Protein AF-A0A8H7GVG6-F1 (afdb_monomer_lite)

Structure (mmCIF, N/CA/C/O backbone):
data_AF-A0A8H7GVG6-F1
#
_entry.id   AF-A0A8H7GVG6-F1
#
loop_
_atom_site.group_PDB
_atom_site.id
_atom_site.type_symbol
_atom_site.label_atom_id
_atom_site.label_alt_id
_atom_site.label_comp_id
_atom_site.label_asym_id
_atom_site.label_entity_id
_atom_site.label_seq_id
_atom_site.pdbx_PDB_ins_code
_atom_site.Cartn_x
_atom_site.Cartn_y
_atom_site.Cartn_z
_atom_site.occupancy
_atom_site.B_iso_or_equiv
_atom_site.auth_seq_id
_atom_site.auth_comp_id
_atom_site.auth_asym_id
_atom_site.auth_atom_id
_atom_site.pdbx_PDB_model_num
ATOM 1 N N . MET A 1 1 ? 7.813 8.464 -15.240 1.00 42.06 1 MET A N 1
ATOM 2 C CA . MET A 1 1 ? 8.761 9.595 -15.334 1.00 42.06 1 MET A CA 1
ATOM 3 C C . MET A 1 1 ? 8.014 10.915 -15.184 1.00 42.06 1 MET A C 1
ATOM 5 O O . MET A 1 1 ? 6.913 11.034 -15.704 1.00 42.06 1 MET A O 1
ATOM 9 N N . ASN A 1 2 ? 8.604 11.857 -14.453 1.00 49.16 2 ASN A N 1
ATOM 10 C CA . ASN A 1 2 ? 8.098 13.189 -14.123 1.00 49.16 2 ASN A CA 1
ATOM 11 C C . ASN A 1 2 ? 7.874 14.011 -15.394 1.00 49.16 2 ASN A C 1
ATOM 13 O O . ASN A 1 2 ? 8.802 14.090 -16.182 1.00 49.16 2 ASN A O 1
ATOM 17 N N . THR A 1 3 ? 6.705 14.603 -15.649 1.00 45.06 3 THR A N 1
ATOM 18 C CA . THR A 1 3 ? 6.441 15.248 -16.954 1.00 45.06 3 THR A CA 1
ATOM 19 C C . THR A 1 3 ? 7.303 16.485 -17.189 1.00 45.06 3 THR A C 1
ATOM 21 O O . THR A 1 3 ? 7.834 16.636 -18.291 1.00 45.06 3 THR A O 1
ATOM 24 N N . ARG A 1 4 ? 7.548 17.310 -16.165 1.00 44.47 4 ARG A N 1
ATOM 25 C CA . ARG A 1 4 ? 8.479 18.448 -16.233 1.00 44.47 4 ARG A CA 1
ATOM 26 C C . ARG A 1 4 ? 9.897 17.988 -16.572 1.00 44.47 4 ARG A C 1
ATOM 28 O O . ARG A 1 4 ? 10.509 18.516 -17.500 1.00 44.47 4 ARG A O 1
ATOM 35 N N . TYR A 1 5 ? 10.391 16.947 -15.902 1.00 56.16 5 TYR A N 1
ATOM 36 C CA . TYR A 1 5 ? 11.671 16.331 -16.245 1.00 56.16 5 TYR A CA 1
ATOM 37 C C . TYR A 1 5 ? 11.612 15.535 -17.543 1.00 56.16 5 TYR A C 1
ATOM 39 O O . TYR A 1 5 ? 12.640 15.439 -18.178 1.00 56.16 5 TYR A O 1
ATOM 47 N N . THR A 1 6 ? 10.473 15.010 -18.003 1.00 58.44 6 THR A N 1
ATOM 48 C CA . THR A 1 6 ? 10.390 14.306 -19.294 1.00 58.44 6 THR A CA 1
ATOM 49 C C . THR A 1 6 ? 10.492 15.286 -20.433 1.00 58.44 6 THR A C 1
ATOM 51 O O . THR A 1 6 ? 11.143 14.979 -21.413 1.00 58.44 6 THR A O 1
ATOM 54 N N . THR A 1 7 ? 9.887 16.467 -20.318 1.00 63.03 7 THR A N 1
ATOM 55 C CA . THR A 1 7 ? 9.969 17.496 -21.352 1.00 63.03 7 THR A CA 1
ATOM 56 C C . THR A 1 7 ? 11.364 18.108 -21.364 1.00 63.03 7 THR A C 1
ATOM 58 O O . THR A 1 7 ? 11.934 18.296 -22.432 1.00 63.03 7 THR A O 1
ATOM 61 N N . VAL A 1 8 ? 11.963 18.345 -20.192 1.00 67.75 8 VAL A N 1
ATOM 62 C CA . VAL A 1 8 ? 13.363 18.787 -20.086 1.00 67.75 8 VAL A CA 1
ATOM 63 C C . VAL A 1 8 ? 14.328 17.703 -20.572 1.00 67.75 8 VAL A C 1
ATOM 65 O O . VAL A 1 8 ? 15.179 17.991 -21.401 1.00 67.75 8 VAL A O 1
ATOM 68 N N . ALA A 1 9 ? 14.178 16.456 -20.130 1.00 67.62 9 ALA A N 1
ATOM 69 C CA . ALA A 1 9 ? 14.988 15.325 -20.578 1.00 67.62 9 ALA A CA 1
ATOM 70 C C . ALA A 1 9 ? 14.797 15.065 -22.067 1.00 67.62 9 ALA A C 1
ATOM 72 O O . ALA A 1 9 ? 15.759 14.733 -22.733 1.00 67.62 9 ALA A O 1
ATOM 73 N N . HIS A 1 10 ? 13.596 15.265 -22.608 1.00 68.44 10 HIS A N 1
ATOM 74 C CA . HIS A 1 10 ? 13.343 15.172 -24.038 1.00 68.44 10 HIS A CA 1
ATOM 75 C C . HIS A 1 10 ? 14.078 16.271 -24.806 1.00 68.44 10 HIS A C 1
ATOM 77 O O . HIS A 1 10 ? 14.753 15.964 -25.781 1.00 68.44 10 HIS A O 1
ATOM 83 N N . LYS A 1 11 ? 14.028 17.526 -24.334 1.00 73.25 11 LYS A N 1
ATOM 84 C CA . LYS A 1 11 ? 14.822 18.626 -24.906 1.00 73.25 11 LYS A CA 1
ATOM 85 C C . LYS A 1 11 ? 16.317 18.317 -24.862 1.00 73.25 11 LYS A C 1
ATOM 87 O O . LYS A 1 11 ? 16.993 18.487 -25.866 1.00 73.25 11 LYS A O 1
ATOM 92 N N . TRP A 1 12 ? 16.818 17.816 -23.733 1.00 76.12 12 TRP A N 1
ATOM 93 C CA . TRP A 1 12 ? 18.213 17.396 -23.599 1.00 76.12 12 TRP A CA 1
ATOM 94 C C . TRP A 1 12 ? 18.558 16.224 -24.510 1.00 76.12 12 TRP A C 1
ATOM 96 O O . TRP A 1 12 ? 19.598 16.249 -25.145 1.00 76.12 12 TRP A O 1
ATOM 106 N N . LEU A 1 13 ? 17.693 15.219 -24.615 1.00 75.56 13 LEU A N 1
ATOM 107 C CA . LEU A 1 13 ? 17.896 14.058 -25.475 1.00 75.56 13 LEU A CA 1
ATOM 108 C C . LEU A 1 13 ? 17.928 14.474 -26.949 1.00 75.56 13 LEU A C 1
ATOM 110 O O . LEU A 1 13 ? 18.770 13.990 -27.692 1.00 75.56 13 LEU A O 1
ATOM 114 N N . TYR A 1 14 ? 17.052 15.392 -27.361 1.00 74.94 14 TYR A N 1
ATOM 115 C CA . TYR A 1 14 ? 17.030 15.938 -28.716 1.00 74.94 14 TYR A CA 1
ATOM 116 C C . TYR A 1 14 ? 18.246 16.833 -28.993 1.00 74.94 14 TYR A C 1
ATOM 118 O O . TYR A 1 14 ? 18.868 16.711 -30.038 1.00 74.94 14 TYR A O 1
ATOM 126 N N . MET A 1 15 ? 18.658 17.654 -28.026 1.00 78.94 15 MET A N 1
ATOM 127 C CA . MET A 1 15 ? 19.895 18.435 -28.115 1.00 78.94 15 MET A CA 1
ATOM 128 C C . MET A 1 15 ? 21.126 17.523 -28.223 1.00 78.94 15 MET A C 1
ATOM 130 O O . MET A 1 15 ? 21.981 17.736 -29.072 1.00 78.94 15 MET A O 1
ATOM 134 N N . ILE A 1 16 ? 21.216 16.478 -27.396 1.00 76.62 16 ILE A N 1
ATOM 135 C CA . ILE A 1 16 ? 22.295 15.482 -27.451 1.00 76.62 16 ILE A CA 1
ATOM 136 C C . ILE A 1 16 ? 22.265 14.745 -28.792 1.00 76.62 16 ILE A C 1
ATOM 138 O O . ILE A 1 16 ? 23.317 14.517 -29.376 1.00 76.62 16 ILE A O 1
ATOM 142 N N . LYS A 1 17 ? 21.075 14.410 -29.301 1.00 74.12 17 LYS A N 1
ATOM 143 C CA . LYS A 1 17 ? 20.883 13.816 -30.628 1.00 74.12 17 LYS A CA 1
ATOM 144 C C . LYS A 1 17 ? 21.443 14.718 -31.728 1.00 74.12 17 LYS A C 1
ATOM 146 O O . LYS A 1 17 ? 22.196 14.230 -32.563 1.00 74.12 17 LYS A O 1
ATOM 151 N N . GLU A 1 18 ? 21.110 16.009 -31.715 1.00 79.25 18 GLU A N 1
ATOM 152 C CA . GLU A 1 18 ? 21.630 16.986 -32.680 1.00 79.25 18 GLU A CA 1
ATOM 153 C C . GLU A 1 18 ? 23.151 17.141 -32.575 1.00 79.25 18 GLU A C 1
ATOM 155 O O . GLU A 1 18 ? 23.835 17.156 -33.592 1.00 79.25 18 GLU A O 1
ATOM 160 N N . ILE A 1 19 ? 23.694 17.191 -31.354 1.00 83.56 19 ILE A N 1
ATOM 161 C CA . ILE A 1 19 ? 25.139 17.338 -31.118 1.00 83.56 19 ILE A CA 1
ATOM 162 C C . ILE A 1 19 ? 25.914 16.089 -31.550 1.00 83.56 19 ILE A C 1
ATOM 164 O O . ILE A 1 19 ? 26.979 16.202 -32.152 1.00 83.56 19 ILE A O 1
ATOM 168 N N . LEU A 1 20 ? 25.409 14.898 -31.224 1.00 79.31 20 LEU A N 1
ATOM 169 C CA . LEU A 1 20 ? 26.074 13.628 -31.525 1.00 79.31 20 LEU A CA 1
ATOM 170 C C . LEU A 1 20 ? 25.757 13.109 -32.935 1.00 79.31 20 LEU A C 1
ATOM 172 O O . LEU A 1 20 ? 26.358 12.125 -33.359 1.00 79.31 20 LEU A O 1
ATOM 176 N N . ASN A 1 21 ? 24.821 13.744 -33.647 1.00 72.31 21 ASN A N 1
ATOM 177 C CA . ASN A 1 21 ? 24.308 13.325 -34.951 1.00 72.31 21 ASN A CA 1
ATOM 178 C C . ASN A 1 21 ? 23.877 11.841 -34.988 1.00 72.31 21 ASN A C 1
ATOM 180 O O . ASN A 1 21 ? 24.136 11.116 -35.948 1.00 72.31 21 ASN A O 1
ATOM 184 N N . VAL A 1 22 ? 23.250 11.369 -33.904 1.00 68.44 22 VAL A N 1
ATOM 185 C CA . VAL A 1 22 ? 22.777 9.982 -33.764 1.00 68.44 22 VAL A CA 1
ATOM 186 C C . VAL A 1 22 ? 21.288 9.929 -34.082 1.00 68.44 22 VAL A C 1
ATOM 188 O O . VAL A 1 22 ? 20.491 10.613 -33.445 1.00 68.44 22 VAL A O 1
ATOM 191 N N . GLU A 1 23 ? 20.870 9.099 -35.035 1.00 63.91 23 GLU A N 1
ATOM 192 C CA . GLU A 1 23 ? 19.443 8.885 -35.284 1.00 63.91 23 GLU A CA 1
ATOM 193 C C . GLU A 1 23 ? 18.785 8.105 -34.134 1.00 63.91 23 GLU A C 1
ATOM 195 O O . GLU A 1 23 ? 19.329 7.118 -33.630 1.00 63.91 23 GLU A O 1
ATOM 200 N N . PHE A 1 24 ? 17.582 8.526 -33.723 1.00 64.75 24 PHE A N 1
ATOM 201 C CA . PHE A 1 24 ? 16.764 7.712 -32.822 1.00 64.75 24 PHE A CA 1
ATOM 202 C C . PHE A 1 24 ? 16.398 6.399 -33.509 1.00 64.75 24 PHE A C 1
ATOM 204 O O . PHE A 1 24 ? 16.175 6.359 -34.717 1.00 64.75 24 PHE A O 1
ATOM 211 N N . PHE A 1 25 ? 16.317 5.319 -32.732 1.00 63.44 25 PHE A N 1
ATOM 212 C CA . PHE A 1 25 ? 16.083 3.991 -33.293 1.00 63.44 25 PHE A CA 1
ATOM 213 C C . PHE A 1 25 ? 14.821 3.917 -34.139 1.00 63.44 25 PHE A C 1
ATOM 215 O O . PHE A 1 25 ? 13.709 4.105 -33.651 1.00 63.44 25 PHE A O 1
ATOM 222 N N . SER A 1 26 ? 15.028 3.531 -35.392 1.00 66.12 26 SER A N 1
ATOM 223 C CA . SER A 1 26 ? 13.985 3.038 -36.275 1.00 66.12 26 SER A CA 1
ATOM 224 C C . SER A 1 26 ? 13.584 1.614 -35.887 1.00 66.12 26 SER A C 1
ATOM 226 O O . SER A 1 26 ? 12.420 1.267 -35.956 1.00 66.12 26 SER A O 1
ATOM 228 N N . THR A 1 27 ? 14.498 0.777 -35.383 1.00 75.62 27 THR A N 1
ATOM 229 C CA . THR A 1 27 ? 14.189 -0.632 -35.073 1.00 75.62 27 THR A CA 1
ATOM 230 C C . THR A 1 27 ? 14.096 -0.903 -33.572 1.00 75.62 27 THR A C 1
ATOM 232 O O . THR A 1 27 ? 15.055 -0.683 -32.833 1.00 75.62 27 THR A O 1
ATOM 235 N N . VAL A 1 28 ? 12.963 -1.459 -33.136 1.00 80.50 28 VAL A N 1
ATOM 236 C CA . VAL A 1 28 ? 12.716 -1.913 -31.762 1.00 80.50 28 VAL A CA 1
ATOM 237 C C . VAL A 1 28 ? 12.503 -3.422 -31.746 1.00 80.50 28 VAL A C 1
ATOM 239 O O . VAL A 1 28 ? 11.731 -3.968 -32.532 1.00 80.50 28 VAL A O 1
ATOM 242 N N . SER A 1 29 ? 13.198 -4.107 -30.840 1.00 84.38 29 SER A N 1
ATOM 243 C CA . SER A 1 29 ? 13.028 -5.538 -30.605 1.00 84.38 29 SER A CA 1
ATOM 244 C C . SER A 1 29 ? 12.185 -5.774 -29.355 1.00 84.38 29 SER A C 1
ATOM 246 O O . SER A 1 29 ? 12.616 -5.415 -28.260 1.00 84.38 29 SER A O 1
ATOM 248 N N . VAL A 1 30 ? 11.015 -6.386 -29.519 1.00 87.00 30 VAL A N 1
ATOM 249 C CA . VAL A 1 30 ? 10.101 -6.745 -28.429 1.00 87.00 30 VAL A CA 1
ATOM 250 C C . VAL A 1 30 ? 10.170 -8.248 -28.198 1.00 87.00 30 VAL A C 1
ATOM 252 O O . VAL A 1 30 ? 9.974 -9.020 -29.133 1.00 87.00 30 VAL A O 1
ATOM 255 N N . THR A 1 31 ? 10.420 -8.676 -26.966 1.00 87.69 31 THR A N 1
ATOM 256 C CA . THR A 1 31 ? 10.398 -10.096 -26.596 1.00 87.69 31 THR A CA 1
ATOM 257 C C . THR A 1 31 ? 9.040 -10.472 -25.999 1.00 87.69 31 THR A C 1
ATOM 259 O O . THR A 1 31 ? 8.526 -9.782 -25.120 1.00 87.69 31 THR A O 1
ATOM 262 N N . LEU A 1 32 ? 8.441 -11.571 -26.459 1.00 84.69 32 LEU A N 1
ATOM 263 C CA . LEU A 1 32 ? 7.267 -12.153 -25.806 1.00 84.69 32 LEU A CA 1
ATOM 264 C C . LEU A 1 32 ? 7.706 -12.852 -24.521 1.00 84.69 32 LEU A C 1
ATOM 266 O O . LEU A 1 32 ? 8.565 -13.740 -24.550 1.00 84.69 32 LEU A O 1
ATOM 270 N N . ALA A 1 33 ? 7.119 -12.455 -23.396 1.00 80.25 33 ALA A N 1
ATOM 271 C CA . ALA A 1 33 ? 7.502 -13.017 -22.112 1.00 80.25 33 ALA A CA 1
ATOM 272 C C . ALA A 1 33 ? 7.235 -14.522 -22.037 1.00 80.25 33 ALA A C 1
ATOM 274 O O . ALA A 1 33 ? 6.219 -15.012 -22.536 1.00 80.25 33 ALA A O 1
ATOM 275 N N . ASN A 1 34 ? 8.165 -15.236 -21.399 1.00 73.50 34 ASN A N 1
ATOM 276 C CA . ASN A 1 34 ? 8.151 -16.684 -21.158 1.00 73.50 34 ASN A CA 1
ATOM 277 C C . ASN A 1 34 ? 8.202 -17.579 -22.419 1.00 73.50 34 ASN A C 1
ATOM 279 O O . ASN A 1 34 ? 8.284 -18.795 -22.292 1.00 73.50 34 ASN A O 1
ATOM 283 N N . GLU A 1 35 ? 8.215 -17.005 -23.628 1.00 72.44 35 GLU A N 1
ATOM 284 C CA . GLU A 1 35 ? 8.298 -17.740 -24.904 1.00 72.44 35 GLU A CA 1
ATOM 285 C C . GLU A 1 35 ? 9.650 -17.557 -25.618 1.00 72.44 35 GLU A C 1
ATOM 287 O O . GLU A 1 35 ? 9.917 -18.236 -26.608 1.00 72.44 35 GLU A O 1
ATOM 292 N N . GLY A 1 36 ? 10.491 -16.612 -25.172 1.00 69.56 36 GLY A N 1
ATOM 293 C CA . GLY A 1 36 ? 11.818 -16.338 -25.750 1.00 69.56 36 GLY A CA 1
ATOM 294 C C . GLY A 1 36 ? 11.805 -15.819 -27.198 1.00 69.56 36 GLY A C 1
ATOM 295 O O . GLY A 1 36 ? 12.858 -15.631 -27.802 1.00 69.56 36 GLY A O 1
ATOM 296 N N . LYS A 1 37 ? 10.622 -15.575 -27.775 1.00 80.00 37 LYS A N 1
ATOM 297 C CA . LYS A 1 37 ? 10.449 -15.087 -29.149 1.00 80.00 37 LYS A CA 1
ATOM 298 C C . LYS A 1 37 ? 10.662 -13.582 -29.202 1.00 80.00 37 LYS A C 1
ATOM 300 O O . LYS A 1 37 ? 9.962 -12.835 -28.522 1.00 80.00 37 LYS A O 1
ATOM 305 N N . GLN A 1 38 ? 11.582 -13.142 -30.055 1.00 83.31 38 GLN A N 1
ATOM 306 C CA . GLN A 1 38 ? 11.868 -11.730 -30.282 1.00 83.31 38 GLN A CA 1
ATOM 307 C C . GLN A 1 38 ? 11.282 -11.271 -31.621 1.00 83.31 38 GLN A C 1
ATOM 309 O O . GLN A 1 38 ? 11.596 -11.822 -32.673 1.00 83.31 38 GLN A O 1
ATOM 314 N N . ILE A 1 39 ? 10.456 -10.231 -31.582 1.00 85.69 39 ILE A N 1
ATOM 315 C CA . ILE A 1 39 ? 9.833 -9.603 -32.746 1.00 85.69 39 ILE A CA 1
ATOM 316 C C . ILE A 1 39 ? 10.545 -8.277 -32.991 1.00 85.69 39 ILE A C 1
ATOM 318 O O . ILE A 1 39 ? 10.600 -7.416 -32.113 1.00 85.69 39 ILE A O 1
ATOM 322 N N . ARG A 1 40 ? 11.112 -8.101 -34.186 1.00 85.56 40 ARG A N 1
ATOM 323 C CA . ARG A 1 40 ? 11.745 -6.841 -34.594 1.00 85.56 40 ARG A CA 1
ATOM 324 C C . ARG A 1 40 ? 10.746 -6.020 -35.397 1.00 85.56 40 ARG A C 1
ATOM 326 O O . ARG A 1 40 ? 10.287 -6.460 -36.447 1.00 85.56 40 ARG A O 1
ATOM 333 N N . ALA A 1 41 ? 10.421 -4.830 -34.910 1.00 84.25 41 ALA A N 1
ATOM 334 C CA . ALA A 1 41 ? 9.543 -3.885 -35.581 1.00 84.25 41 ALA A CA 1
ATOM 335 C C . ALA A 1 41 ? 10.340 -2.648 -36.005 1.00 84.25 41 ALA A C 1
ATOM 337 O O . ALA A 1 41 ? 11.044 -2.049 -35.193 1.00 84.25 41 ALA A O 1
ATOM 338 N N . ASN A 1 42 ? 10.209 -2.264 -37.276 1.00 84.50 42 ASN A N 1
ATOM 339 C CA . ASN A 1 42 ? 10.701 -0.984 -37.770 1.00 84.50 42 ASN A CA 1
ATOM 340 C C . ASN A 1 42 ? 9.596 0.071 -37.595 1.00 84.50 42 ASN A C 1
ATOM 342 O O . ASN A 1 42 ? 8.493 -0.087 -38.124 1.00 84.50 42 ASN A O 1
ATOM 346 N N . ILE A 1 43 ? 9.881 1.101 -36.809 1.00 82.50 43 ILE A N 1
ATOM 347 C CA . ILE A 1 43 ? 9.014 2.208 -36.440 1.00 82.50 43 ILE A CA 1
ATOM 348 C C . ILE A 1 43 ? 9.321 3.385 -37.380 1.00 82.50 43 ILE A C 1
ATOM 350 O O . ILE A 1 43 ? 10.432 3.916 -37.364 1.00 82.50 43 ILE A O 1
ATOM 354 N N . PRO A 1 44 ? 8.342 3.831 -38.184 1.00 83.06 44 PRO A N 1
ATOM 355 C CA . PRO A 1 44 ? 8.454 5.049 -38.979 1.00 83.06 44 PRO A CA 1
ATOM 356 C C . PRO A 1 44 ? 8.754 6.284 -38.116 1.00 83.06 44 PRO A C 1
ATOM 358 O O . PRO A 1 44 ? 8.082 6.503 -37.106 1.00 83.06 44 PRO A O 1
ATOM 361 N N . ALA A 1 45 ? 9.679 7.143 -38.558 1.00 77.12 45 ALA A N 1
ATOM 362 C CA . ALA A 1 45 ? 10.047 8.381 -37.856 1.00 77.12 45 ALA A CA 1
ATOM 363 C C . ALA A 1 45 ? 8.826 9.272 -37.545 1.00 77.12 45 ALA A C 1
ATOM 365 O O . ALA A 1 45 ? 8.663 9.737 -36.419 1.00 77.12 45 ALA A O 1
ATOM 366 N N . ASN A 1 46 ? 7.893 9.380 -38.496 1.00 80.19 46 ASN A N 1
ATOM 367 C CA . ASN A 1 46 ? 6.649 10.139 -38.335 1.00 80.19 46 ASN A CA 1
ATOM 368 C C . ASN A 1 46 ? 5.776 9.639 -37.166 1.00 80.19 46 ASN A C 1
ATOM 370 O O . ASN A 1 46 ? 5.051 10.426 -36.561 1.00 80.19 46 ASN A O 1
ATOM 374 N N . LEU A 1 47 ? 5.800 8.337 -36.846 1.00 78.06 47 LEU A N 1
ATOM 375 C CA . LEU A 1 47 ? 5.053 7.790 -35.704 1.00 78.06 47 LEU A CA 1
ATOM 376 C C . LEU A 1 47 ? 5.751 8.085 -34.377 1.00 78.06 47 LEU A C 1
ATOM 378 O O . LEU A 1 47 ? 5.072 8.354 -33.388 1.00 78.06 47 LEU A O 1
ATOM 382 N N . VAL A 1 48 ? 7.087 8.085 -34.360 1.00 75.62 48 VAL A N 1
ATOM 383 C CA . VAL A 1 48 ? 7.860 8.499 -33.181 1.00 75.62 48 VAL A CA 1
ATOM 384 C C . VAL A 1 48 ? 7.539 9.954 -32.852 1.00 75.62 48 VAL A C 1
ATOM 386 O O . VAL A 1 48 ? 7.154 10.245 -31.724 1.00 75.62 48 VAL A O 1
ATOM 389 N N . GLU A 1 49 ? 7.589 10.846 -33.840 1.00 74.19 49 GLU A N 1
ATOM 390 C CA . GLU A 1 49 ? 7.259 12.265 -33.666 1.00 74.19 49 GLU A CA 1
ATOM 391 C C . GLU A 1 49 ? 5.820 12.478 -33.182 1.00 74.19 49 GLU A C 1
ATOM 393 O O . GLU A 1 49 ? 5.597 13.217 -32.224 1.00 74.19 49 GLU A O 1
ATOM 398 N N . ARG A 1 50 ? 4.844 11.764 -33.758 1.00 76.19 50 ARG A N 1
ATOM 399 C CA . ARG A 1 50 ? 3.442 11.828 -33.311 1.00 76.19 50 ARG A CA 1
ATOM 400 C C . ARG A 1 50 ? 3.245 11.333 -31.880 1.00 76.19 50 ARG A C 1
ATOM 402 O O . ARG A 1 50 ? 2.459 11.930 -31.161 1.00 76.19 50 ARG A O 1
ATOM 409 N N . SER A 1 51 ? 3.963 10.292 -31.457 1.00 71.69 51 SER A N 1
ATOM 410 C CA . SER A 1 51 ? 3.888 9.768 -30.081 1.00 71.69 51 SER A CA 1
ATOM 411 C C . SER A 1 51 ? 4.543 10.678 -29.032 1.00 71.69 51 SER A C 1
ATOM 413 O O . SER A 1 51 ? 4.312 10.529 -27.830 1.00 71.69 51 SER A O 1
ATOM 415 N N . LEU A 1 52 ? 5.392 11.614 -29.472 1.00 68.50 52 LEU A N 1
ATOM 416 C CA . LEU A 1 52 ? 6.025 12.615 -28.611 1.00 68.50 52 LEU A CA 1
ATOM 417 C C . LEU A 1 52 ? 5.116 13.825 -28.367 1.00 68.50 52 LEU A C 1
ATOM 419 O O . LEU A 1 52 ? 5.235 14.468 -27.318 1.00 68.50 52 LEU A O 1
ATOM 423 N N . VAL A 1 53 ? 4.205 14.112 -29.301 1.00 69.50 53 VAL A N 1
ATOM 424 C CA . VAL A 1 53 ? 3.097 15.049 -29.099 1.00 69.50 53 VAL A CA 1
ATOM 425 C C . VAL A 1 53 ? 2.093 14.376 -28.164 1.00 69.50 53 VAL A C 1
ATOM 427 O O . VAL A 1 53 ? 1.708 13.231 -28.386 1.00 69.50 53 VAL A O 1
ATOM 430 N N . ASN A 1 54 ? 1.715 15.046 -27.071 1.00 60.94 54 ASN A N 1
ATOM 431 C CA . ASN A 1 54 ? 0.799 14.466 -26.089 1.00 60.94 54 ASN A CA 1
ATOM 432 C C . ASN A 1 54 ? -0.498 14.033 -26.794 1.00 60.94 54 ASN A C 1
ATOM 434 O O . ASN A 1 54 ? -1.173 14.865 -27.393 1.00 60.94 54 ASN A O 1
ATOM 438 N N . ALA A 1 55 ? -0.847 12.747 -26.716 1.00 57.22 55 ALA A N 1
ATOM 439 C CA . ALA A 1 55 ? -2.155 12.284 -27.154 1.00 57.22 55 ALA A CA 1
ATOM 440 C C . ALA A 1 55 ? -3.216 12.906 -26.232 1.00 57.22 55 ALA A C 1
ATOM 442 O O . ALA A 1 55 ? -3.265 12.599 -25.043 1.00 57.22 55 ALA A O 1
ATOM 443 N N . GLU A 1 56 ? -4.023 13.821 -26.770 1.00 56.66 56 GLU A N 1
ATOM 444 C CA . GLU A 1 56 ? -5.057 14.535 -26.008 1.00 56.66 56 GLU A CA 1
ATOM 445 C C . GLU A 1 56 ? -6.299 13.671 -25.744 1.00 56.66 56 GLU A C 1
ATOM 447 O O . GLU A 1 56 ? -7.105 14.005 -24.882 1.00 56.66 56 GLU A O 1
ATOM 452 N N . THR A 1 57 ? -6.462 12.546 -26.452 1.00 59.47 57 THR A N 1
ATOM 453 C CA . THR A 1 57 ? -7.655 11.695 -26.350 1.00 59.47 57 THR A CA 1
ATOM 454 C C . THR A 1 57 ? -7.297 10.211 -26.307 1.00 59.47 57 THR A C 1
ATOM 456 O O . THR A 1 57 ? -6.625 9.685 -27.194 1.00 59.47 57 THR A O 1
ATOM 459 N N . VAL A 1 58 ? -7.763 9.529 -25.260 1.00 70.06 58 VAL A N 1
ATOM 460 C CA . VAL A 1 58 ? -7.756 8.065 -25.161 1.00 70.06 58 VAL A CA 1
ATOM 461 C C . VAL A 1 58 ? -8.966 7.541 -25.925 1.00 70.06 58 VAL A C 1
ATOM 463 O O . VAL A 1 58 ? -10.088 7.977 -25.673 1.00 70.06 58 VAL A O 1
ATOM 466 N N . LYS A 1 59 ? -8.759 6.601 -26.850 1.00 77.06 59 LYS A N 1
ATOM 467 C CA . LYS A 1 59 ? -9.864 5.940 -27.554 1.00 77.06 59 LYS A CA 1
ATOM 468 C C . LYS A 1 59 ? -10.189 4.622 -26.862 1.00 77.06 59 LYS A C 1
ATOM 470 O O . LYS A 1 59 ? -9.313 3.784 -26.662 1.00 77.06 59 LYS A O 1
ATOM 475 N N . LEU A 1 60 ? -11.452 4.441 -26.497 1.00 76.62 60 LEU A N 1
ATOM 476 C CA . LEU A 1 60 ? -11.966 3.202 -25.920 1.00 76.62 60 LEU A CA 1
ATOM 477 C C . LEU A 1 60 ? -12.777 2.468 -26.985 1.00 76.62 60 LEU A C 1
ATOM 479 O O . LEU A 1 60 ? -13.738 3.008 -27.526 1.00 76.62 60 LEU A O 1
ATOM 483 N N . LEU A 1 61 ? -12.370 1.241 -27.295 1.00 80.38 61 LEU A N 1
ATOM 484 C CA . LEU A 1 61 ? -13.094 0.345 -28.186 1.00 80.38 61 LEU A CA 1
ATOM 485 C C . LEU A 1 61 ? -13.879 -0.649 -27.336 1.00 80.38 61 LEU A C 1
ATOM 487 O O . LEU A 1 61 ? -13.293 -1.405 -26.560 1.00 80.38 61 LEU A O 1
ATOM 491 N N . GLN A 1 62 ? -15.199 -0.648 -27.478 1.00 80.25 62 GLN A N 1
ATOM 492 C CA . GLN A 1 62 ? -16.057 -1.625 -26.821 1.00 80.25 62 GLN A CA 1
ATOM 493 C C . GLN A 1 62 ? -15.925 -2.984 -27.523 1.00 80.25 62 GLN A C 1
ATOM 495 O O . GLN A 1 62 ? -16.052 -3.074 -28.745 1.00 80.25 62 GLN A O 1
ATOM 500 N N . LEU A 1 63 ? -15.637 -4.031 -26.752 1.00 82.56 63 LEU A N 1
ATOM 501 C CA . LEU A 1 63 ? -15.593 -5.414 -27.226 1.00 82.56 63 LEU A CA 1
ATOM 502 C C . LEU A 1 63 ? -16.906 -6.126 -26.854 1.00 82.56 63 LEU A C 1
ATOM 504 O O . LEU A 1 63 ? -17.702 -5.571 -26.106 1.00 82.56 63 LEU A O 1
ATOM 508 N N . PRO A 1 64 ? -17.173 -7.353 -27.343 1.00 80.00 64 PRO A N 1
ATOM 509 C CA . PRO A 1 64 ? -18.304 -8.145 -26.849 1.00 80.00 64 PRO A CA 1
ATOM 510 C C . PRO A 1 64 ? -18.237 -8.389 -25.333 1.00 80.00 64 PRO A C 1
ATOM 512 O O . PRO A 1 64 ? -19.270 -8.447 -24.673 1.00 80.00 64 PRO A O 1
ATOM 515 N N . THR A 1 65 ? -17.016 -8.489 -24.799 1.00 78.38 65 THR A N 1
ATOM 516 C CA . THR A 1 65 ? -16.712 -8.581 -23.368 1.00 78.38 65 THR A CA 1
ATOM 517 C C . THR A 1 65 ? -15.655 -7.534 -23.009 1.00 78.38 65 THR A C 1
ATOM 519 O O . THR A 1 65 ? -14.509 -7.633 -23.463 1.00 78.38 65 THR A O 1
ATOM 522 N N . GLY A 1 66 ? -16.021 -6.536 -22.206 1.00 79.00 66 GLY A N 1
ATOM 523 C CA . GLY A 1 66 ? -15.109 -5.487 -21.737 1.00 79.00 66 GLY A CA 1
ATOM 524 C C . GLY A 1 66 ? -14.672 -4.462 -22.797 1.00 79.00 66 GLY A C 1
ATOM 525 O O . GLY A 1 66 ? -15.371 -4.182 -23.771 1.00 79.00 66 GLY A O 1
ATOM 526 N N . TYR A 1 67 ? -13.499 -3.853 -22.593 1.00 79.06 67 TYR A N 1
ATOM 527 C CA . TYR A 1 67 ? -13.001 -2.742 -23.417 1.00 79.06 67 TYR A CA 1
ATOM 528 C C . TYR A 1 67 ? -11.537 -2.936 -23.820 1.00 79.06 67 TYR A C 1
ATOM 530 O O . TYR A 1 67 ? -10.723 -3.422 -23.037 1.00 79.06 67 TYR A O 1
ATOM 538 N N . SER A 1 68 ? -11.184 -2.481 -25.024 1.00 77.50 68 SER A N 1
ATOM 539 C CA . SER A 1 68 ? -9.799 -2.317 -25.467 1.00 77.50 68 SER A CA 1
ATOM 540 C C . SER A 1 68 ? -9.421 -0.841 -25.475 1.00 77.50 68 SER A C 1
ATOM 542 O O . SER A 1 68 ? -10.142 0.009 -25.994 1.00 77.50 68 SER A O 1
ATOM 544 N N . LEU A 1 69 ? -8.252 -0.551 -24.919 1.00 75.62 69 LEU A N 1
ATOM 545 C CA . LEU A 1 69 ? -7.723 0.794 -24.762 1.00 75.62 69 LEU A CA 1
ATOM 546 C C . LEU A 1 69 ? -6.732 1.112 -25.891 1.00 75.62 69 LEU A C 1
ATOM 548 O O . LEU A 1 69 ? -5.711 0.436 -26.034 1.00 75.62 69 LEU A O 1
ATOM 552 N N . GLU A 1 70 ? -7.000 2.160 -26.663 1.00 72.25 70 GLU A N 1
ATOM 553 C CA . GLU A 1 70 ? -6.064 2.744 -27.624 1.00 72.25 70 GLU A CA 1
ATOM 554 C C . GLU A 1 70 ? -5.550 4.084 -27.082 1.00 72.25 70 GLU A C 1
ATOM 556 O O . GLU A 1 70 ? -6.113 5.151 -27.332 1.00 72.25 70 GLU A O 1
ATOM 561 N N . ASN A 1 71 ? -4.467 4.013 -26.304 1.00 67.62 71 ASN A N 1
ATOM 562 C CA . ASN A 1 71 ? -3.836 5.192 -25.701 1.00 67.62 71 ASN A CA 1
ATOM 563 C C . ASN A 1 71 ? -2.921 5.956 -26.660 1.00 67.62 71 ASN A C 1
ATOM 565 O O . ASN A 1 71 ? -2.761 7.164 -26.524 1.00 67.62 71 ASN A O 1
ATOM 569 N N . ASP A 1 72 ? -2.240 5.251 -27.566 1.00 76.69 72 ASP A N 1
ATOM 570 C CA . ASP A 1 72 ? -1.177 5.837 -28.377 1.00 76.69 72 ASP A CA 1
ATOM 571 C C . ASP A 1 72 ? -1.038 5.107 -29.712 1.00 76.69 72 ASP A C 1
ATOM 573 O O . ASP A 1 72 ? -0.974 3.876 -29.764 1.00 76.69 72 ASP A O 1
ATOM 577 N N . THR A 1 73 ? -0.920 5.882 -30.789 1.00 81.19 73 THR A N 1
ATOM 578 C CA . THR A 1 73 ? -0.668 5.385 -32.146 1.00 81.19 73 THR A CA 1
ATOM 579 C C . THR A 1 73 ? 0.552 4.467 -32.229 1.00 81.19 73 THR A C 1
ATOM 581 O O . THR A 1 73 ? 0.514 3.472 -32.956 1.00 81.19 73 THR A O 1
ATOM 584 N N . LEU A 1 74 ? 1.613 4.749 -31.463 1.00 83.69 74 LEU A N 1
ATOM 585 C CA . LEU A 1 74 ? 2.827 3.935 -31.459 1.00 83.69 74 LEU A CA 1
ATOM 586 C C . LEU A 1 74 ? 2.590 2.568 -30.810 1.00 83.69 74 LEU A C 1
ATOM 588 O O . LEU A 1 74 ? 3.010 1.542 -31.347 1.00 83.69 74 LEU A O 1
ATOM 592 N N . LEU A 1 75 ? 1.900 2.547 -29.669 1.00 84.94 75 LEU A N 1
ATOM 593 C CA . LEU A 1 75 ? 1.592 1.309 -28.955 1.00 84.94 75 LEU A CA 1
ATOM 594 C C . LEU A 1 75 ? 0.630 0.441 -29.769 1.00 84.94 75 LEU A C 1
ATOM 596 O O . LEU A 1 75 ? 0.863 -0.761 -29.894 1.00 84.94 75 LEU A O 1
ATOM 600 N N . SER A 1 76 ? -0.387 1.047 -30.389 1.00 84.19 76 SER A N 1
ATOM 601 C CA . SER A 1 76 ? -1.314 0.348 -31.286 1.00 84.19 76 SER A CA 1
ATOM 602 C C . SER A 1 76 ? -0.602 -0.223 -32.517 1.00 84.19 76 SER A C 1
ATOM 604 O O . SER A 1 76 ? -0.873 -1.358 -32.909 1.00 84.19 76 SER A O 1
ATOM 606 N N . PHE A 1 77 ? 0.358 0.508 -33.100 1.00 86.62 77 PHE A N 1
ATOM 607 C CA . PHE A 1 77 ? 1.180 0.006 -34.206 1.00 86.62 77 PHE A CA 1
ATOM 608 C C . PHE A 1 77 ? 2.016 -1.212 -33.794 1.00 86.62 77 PHE A C 1
ATOM 610 O O . PHE A 1 77 ? 2.020 -2.226 -34.494 1.00 86.62 77 PHE A O 1
ATOM 617 N N . LEU A 1 78 ? 2.699 -1.140 -32.647 1.00 87.06 78 LEU A N 1
ATOM 618 C CA . LEU A 1 78 ? 3.494 -2.258 -32.136 1.00 87.06 78 LEU A CA 1
ATOM 619 C C . LEU A 1 78 ? 2.614 -3.464 -31.792 1.00 87.06 78 LEU A C 1
ATOM 621 O O . LEU A 1 78 ? 2.973 -4.585 -32.146 1.00 87.06 78 LEU A O 1
ATOM 625 N N . LYS A 1 79 ? 1.445 -3.242 -31.181 1.00 86.69 79 LYS A N 1
ATOM 626 C CA . LYS A 1 79 ? 0.457 -4.292 -30.897 1.00 86.69 79 LYS A CA 1
ATOM 627 C C . LYS A 1 79 ? -0.010 -4.978 -32.182 1.00 86.69 79 LYS A C 1
ATOM 629 O O . LYS A 1 79 ? 0.102 -6.189 -32.286 1.00 86.69 79 LYS A O 1
ATOM 634 N N . SER A 1 80 ? -0.400 -4.214 -33.204 1.00 86.50 80 SER A N 1
ATOM 635 C CA . SER A 1 80 ? -0.765 -4.736 -34.532 1.00 86.50 80 SER A CA 1
ATOM 636 C C . SER A 1 80 ? 0.348 -5.589 -35.156 1.00 86.50 80 SER A C 1
ATOM 638 O O . SER A 1 80 ? 0.096 -6.676 -35.686 1.00 86.50 80 SER A O 1
ATOM 640 N N . LYS A 1 81 ? 1.606 -5.141 -35.050 1.00 86.62 81 LYS A N 1
ATOM 641 C CA . LYS A 1 81 ? 2.757 -5.920 -35.518 1.00 86.62 81 LYS A CA 1
ATOM 642 C C . LYS A 1 81 ? 2.927 -7.213 -34.730 1.00 86.62 81 LYS A C 1
ATOM 644 O O . LYS A 1 81 ? 3.142 -8.246 -35.359 1.00 86.62 81 LYS A O 1
ATOM 649 N N . ILE A 1 82 ? 2.794 -7.190 -33.408 1.00 85.69 82 ILE A N 1
ATOM 650 C CA . ILE A 1 82 ? 2.861 -8.400 -32.578 1.00 85.69 82 ILE A CA 1
ATOM 651 C C . ILE A 1 82 ? 1.724 -9.356 -32.945 1.00 85.69 82 ILE A C 1
ATOM 653 O O . ILE A 1 82 ? 1.997 -10.511 -33.253 1.00 85.69 82 ILE A O 1
ATOM 657 N N . ASP A 1 83 ? 0.493 -8.857 -33.040 1.00 83.19 83 ASP A N 1
ATOM 658 C CA . ASP A 1 83 ? -0.691 -9.640 -33.394 1.00 83.19 83 ASP A CA 1
ATOM 659 C C . ASP A 1 83 ? -0.548 -10.301 -34.772 1.00 83.19 83 ASP A C 1
ATOM 661 O O . ASP A 1 83 ? -0.904 -11.463 -34.958 1.00 83.19 83 ASP A O 1
ATOM 665 N N . SER A 1 84 ? 0.035 -9.605 -35.755 1.00 83.56 84 SER A N 1
ATOM 666 C CA . SER A 1 84 ? 0.311 -10.200 -37.071 1.00 83.56 84 SER A CA 1
ATOM 667 C C . SER A 1 84 ? 1.316 -11.360 -37.015 1.00 83.56 84 SER A C 1
ATOM 669 O O . SER A 1 84 ? 1.201 -12.296 -37.801 1.00 83.56 84 SER A O 1
ATOM 671 N N . HIS A 1 85 ? 2.262 -11.332 -36.069 1.00 78.00 85 HIS A N 1
ATOM 672 C CA . HIS A 1 85 ? 3.246 -12.400 -35.870 1.00 78.00 85 HIS A CA 1
ATOM 673 C C . HIS A 1 85 ? 2.715 -13.536 -34.981 1.00 78.00 85 HIS A C 1
ATOM 675 O O . HIS A 1 85 ? 3.188 -14.665 -35.097 1.00 78.00 85 HIS A O 1
ATOM 681 N N . THR A 1 86 ? 1.747 -13.271 -34.096 1.00 74.19 86 THR A N 1
ATOM 682 C CA . THR A 1 86 ? 1.167 -14.280 -33.191 1.00 74.19 86 THR A CA 1
ATOM 683 C C . THR A 1 86 ? -0.005 -15.047 -33.801 1.00 74.19 86 THR A C 1
ATOM 685 O O . THR A 1 86 ? -0.270 -16.164 -33.359 1.00 74.19 86 THR A O 1
ATOM 688 N N . ARG A 1 87 ? -0.645 -14.525 -34.861 1.00 67.44 87 ARG A N 1
ATOM 689 C CA . ARG A 1 87 ? -1.739 -15.181 -35.616 1.00 67.44 87 ARG A CA 1
ATOM 690 C C . ARG A 1 87 ? -1.353 -16.492 -36.333 1.00 67.44 87 ARG A C 1
ATOM 692 O O . ARG A 1 87 ? -2.209 -17.100 -36.969 1.00 67.44 87 ARG A O 1
ATOM 699 N N . GLY A 1 88 ? -0.107 -16.964 -36.212 1.00 56.59 88 GLY A N 1
ATOM 700 C CA . GLY A 1 88 ? 0.334 -18.290 -36.662 1.00 56.59 88 GLY A CA 1
ATOM 701 C C . GLY A 1 88 ? 0.883 -19.157 -35.515 1.00 56.59 88 GLY A C 1
ATOM 702 O O . GLY A 1 88 ? 1.884 -18.814 -34.888 1.00 56.59 88 GLY A O 1
ATOM 703 N N . GLY A 1 89 ? 0.268 -20.319 -35.257 1.00 62.91 89 GLY A N 1
ATOM 704 C CA . GLY A 1 89 ? 0.788 -21.359 -34.346 1.00 62.91 89 GLY A CA 1
ATOM 705 C C . GLY A 1 89 ? 0.761 -21.009 -32.845 1.00 62.91 89 GLY A C 1
ATOM 706 O O . GLY A 1 89 ? -0.177 -20.374 -32.371 1.00 62.91 89 GLY A O 1
ATOM 707 N N . LYS A 1 90 ? 1.806 -21.411 -32.088 1.00 58.12 90 LYS A N 1
ATOM 708 C CA . LYS A 1 90 ? 1.965 -21.237 -30.615 1.00 58.12 90 LYS A CA 1
ATOM 709 C C . LYS A 1 90 ? 1.769 -19.794 -30.094 1.00 58.12 90 LYS A C 1
ATOM 711 O O . LYS A 1 90 ? 1.695 -19.591 -28.888 1.00 58.12 90 LYS A O 1
ATOM 716 N N . GLY A 1 91 ? 1.737 -18.782 -30.968 1.00 60.25 91 GLY A N 1
ATOM 717 C CA . GLY A 1 91 ? 1.428 -17.395 -30.598 1.00 60.25 91 GLY A CA 1
ATOM 718 C C . GLY A 1 91 ? -0.026 -17.187 -30.156 1.00 60.25 91 GLY A C 1
ATOM 719 O O . GLY A 1 91 ? -0.271 -16.369 -29.271 1.00 60.25 91 GLY A O 1
ATOM 720 N N . ASN A 1 92 ? -0.964 -17.978 -30.685 1.00 67.75 92 ASN A N 1
ATOM 721 C CA . ASN A 1 92 ? -2.372 -17.935 -30.279 1.00 67.75 92 ASN A CA 1
ATOM 722 C C . ASN A 1 92 ? -2.549 -18.403 -28.823 1.00 67.75 92 ASN A C 1
ATOM 724 O O . ASN A 1 92 ? -3.270 -17.782 -28.047 1.00 67.75 92 ASN A O 1
ATOM 728 N N . ASP A 1 93 ? -1.806 -19.437 -28.415 1.00 78.00 93 ASP A N 1
ATOM 729 C CA . ASP A 1 93 ? -1.820 -19.943 -27.037 1.00 78.00 93 ASP A CA 1
ATOM 730 C C . ASP A 1 93 ? -1.270 -18.928 -26.030 1.00 78.00 93 ASP A C 1
ATOM 732 O O . ASP A 1 93 ? -1.672 -18.931 -24.865 1.00 78.00 93 ASP A O 1
ATOM 736 N N . TRP A 1 94 ? -0.327 -18.077 -26.451 1.00 81.94 94 TRP A N 1
ATOM 737 C CA . TRP A 1 94 ? 0.190 -16.999 -25.611 1.00 81.94 94 TRP A CA 1
ATOM 738 C C . TRP A 1 94 ? -0.839 -15.876 -25.467 1.00 81.94 94 TRP A C 1
ATOM 740 O O . TRP A 1 94 ? -1.099 -15.445 -24.346 1.00 81.94 94 TRP A O 1
ATOM 750 N N . ALA A 1 95 ? -1.466 -15.446 -26.566 1.00 78.56 95 ALA A N 1
ATOM 751 C CA . ALA A 1 95 ? -2.505 -14.416 -26.535 1.00 78.56 95 ALA A CA 1
ATOM 752 C C . ALA A 1 95 ? -3.700 -14.838 -25.660 1.00 78.56 95 ALA A C 1
ATOM 754 O O . ALA A 1 95 ? -4.172 -14.054 -24.843 1.00 78.56 95 ALA A O 1
ATOM 755 N N . ASN A 1 96 ? -4.109 -16.109 -25.729 1.00 81.19 96 ASN A N 1
ATOM 756 C CA . ASN A 1 96 ? -5.182 -16.655 -24.888 1.00 81.19 96 ASN A CA 1
ATOM 757 C C . ASN A 1 96 ? -4.831 -16.670 -23.389 1.00 81.19 96 ASN A C 1
ATOM 759 O O . ASN A 1 96 ? -5.708 -16.505 -22.544 1.00 81.19 96 ASN A O 1
ATOM 763 N N . ARG A 1 97 ? -3.551 -16.865 -23.042 1.00 81.44 97 ARG A N 1
ATOM 764 C CA . ARG A 1 97 ? -3.072 -16.825 -21.648 1.00 81.44 97 ARG A CA 1
ATOM 765 C C . ARG A 1 97 ? -2.924 -15.402 -21.103 1.00 81.44 97 ARG A C 1
ATOM 767 O O . ARG A 1 97 ? -2.923 -15.225 -19.888 1.00 81.44 97 ARG A O 1
ATOM 774 N N . ASN A 1 98 ? -2.790 -14.410 -21.980 1.00 82.94 98 ASN A N 1
ATOM 775 C CA . ASN A 1 98 ? -2.501 -13.022 -21.630 1.00 82.94 98 ASN A CA 1
ATOM 776 C C . ASN A 1 98 ? -3.560 -12.098 -22.265 1.00 82.94 98 ASN A C 1
ATOM 778 O O . ASN A 1 98 ? -3.272 -11.456 -23.276 1.00 82.94 98 ASN A O 1
ATOM 782 N N . PRO A 1 99 ? -4.781 -12.024 -21.701 1.00 79.69 99 PRO A N 1
ATOM 783 C CA . PRO A 1 99 ? -5.884 -11.272 -22.302 1.00 79.69 99 PRO A CA 1
ATOM 784 C C . PRO A 1 99 ? -5.625 -9.760 -22.370 1.00 79.69 99 PRO A C 1
ATOM 786 O O . PRO A 1 99 ? -6.060 -9.107 -23.313 1.00 79.69 99 PRO A O 1
ATOM 789 N N . ASN A 1 100 ? -4.876 -9.203 -21.408 1.00 82.00 100 ASN A N 1
ATOM 790 C CA . ASN A 1 100 ? -4.576 -7.772 -21.321 1.00 82.00 100 ASN A CA 1
ATOM 791 C C . ASN A 1 100 ? -3.058 -7.525 -21.216 1.00 82.00 100 ASN A C 1
ATOM 793 O O . ASN A 1 100 ? -2.563 -7.206 -20.127 1.00 82.00 100 ASN A O 1
ATOM 797 N N . PRO A 1 101 ? -2.294 -7.669 -22.316 1.00 87.19 101 PRO A N 1
ATOM 798 C CA . PRO A 1 101 ? -0.856 -7.469 -22.296 1.00 87.19 101 PRO A CA 1
ATOM 799 C C . PRO A 1 101 ? -0.448 -6.009 -22.537 1.00 87.19 101 PRO A C 1
ATOM 801 O O . PRO A 1 101 ? -1.059 -5.277 -23.321 1.00 87.19 101 PRO A O 1
ATOM 804 N N . ALA A 1 102 ? 0.633 -5.596 -21.881 1.00 87.81 102 ALA A N 1
ATOM 805 C CA . ALA A 1 102 ? 1.230 -4.270 -21.963 1.00 87.81 102 ALA A CA 1
ATOM 806 C C . ALA A 1 102 ? 2.755 -4.353 -22.147 1.00 87.81 102 ALA A C 1
ATOM 808 O O . ALA A 1 102 ? 3.381 -5.393 -21.928 1.00 87.81 102 ALA A O 1
ATOM 809 N N . PHE A 1 103 ? 3.355 -3.241 -22.574 1.00 89.00 103 PHE A N 1
ATOM 810 C CA . PHE A 1 103 ? 4.800 -3.136 -22.768 1.00 89.00 103 PHE A CA 1
ATOM 811 C C . PHE A 1 103 ? 5.512 -2.825 -21.454 1.00 89.00 103 PHE A C 1
ATOM 813 O O . PHE A 1 103 ? 5.081 -1.962 -20.682 1.00 89.00 103 PHE A O 1
ATOM 820 N N . CYS A 1 104 ? 6.641 -3.487 -21.228 1.00 88.94 104 CYS A N 1
ATOM 821 C CA . CYS A 1 104 ? 7.473 -3.254 -20.059 1.00 88.94 104 CYS A CA 1
ATOM 822 C C . CYS A 1 104 ? 8.964 -3.426 -20.352 1.00 88.94 104 CYS A C 1
ATOM 824 O O . CYS A 1 104 ? 9.361 -4.248 -21.174 1.00 88.94 104 CYS A O 1
ATOM 826 N N . PHE A 1 105 ? 9.798 -2.692 -19.625 1.00 87.69 105 PHE A N 1
ATOM 827 C CA . PHE A 1 105 ? 11.240 -2.886 -19.605 1.00 87.69 105 PHE A CA 1
ATOM 828 C C . PHE A 1 105 ? 11.611 -3.801 -18.445 1.00 87.69 105 PHE A C 1
ATOM 830 O O . PHE A 1 105 ? 11.343 -3.490 -17.283 1.00 87.69 105 PHE A O 1
ATOM 837 N N . ARG A 1 106 ? 12.231 -4.936 -18.763 1.00 86.88 106 ARG A N 1
ATOM 838 C CA . ARG A 1 106 ? 12.787 -5.852 -17.774 1.00 86.88 106 ARG A CA 1
ATOM 839 C C . ARG A 1 106 ? 14.223 -5.462 -17.439 1.00 86.88 106 ARG A C 1
ATOM 841 O O . ARG A 1 106 ? 15.068 -5.362 -18.330 1.00 86.88 106 ARG A O 1
ATOM 848 N N . PHE A 1 107 ? 14.476 -5.319 -16.143 1.00 81.44 107 PHE A N 1
ATOM 849 C CA . PHE A 1 107 ? 15.778 -5.123 -15.519 1.00 81.44 107 PHE A CA 1
ATOM 850 C C . PHE A 1 107 ? 16.011 -6.267 -14.541 1.00 81.44 107 PHE A C 1
ATOM 852 O O . PHE A 1 107 ? 15.644 -6.178 -13.374 1.00 81.44 107 PHE A O 1
ATOM 859 N N . TYR A 1 108 ? 16.589 -7.359 -15.023 1.00 82.69 108 TYR A N 1
ATOM 860 C CA . TYR A 1 108 ? 16.821 -8.552 -14.219 1.00 82.69 108 TYR A CA 1
ATOM 861 C C . TYR A 1 108 ? 15.533 -9.158 -13.623 1.00 82.69 108 TYR A C 1
ATOM 863 O O . TYR A 1 108 ? 14.789 -9.823 -14.345 1.00 82.69 108 TYR A O 1
ATOM 871 N N . ASP A 1 109 ? 15.271 -8.914 -12.336 1.00 81.50 109 ASP A N 1
ATOM 872 C CA . ASP A 1 109 ? 14.094 -9.317 -11.565 1.00 81.50 109 ASP A CA 1
ATOM 873 C C . ASP A 1 109 ? 13.016 -8.218 -11.485 1.00 81.50 109 ASP A C 1
ATOM 875 O O . ASP A 1 109 ? 11.861 -8.503 -11.154 1.00 81.50 109 ASP A O 1
ATOM 879 N N . ARG A 1 110 ? 13.374 -6.974 -11.824 1.00 83.44 110 ARG A N 1
ATOM 880 C CA . ARG A 1 110 ? 12.503 -5.796 -11.844 1.00 83.44 110 ARG A CA 1
ATOM 881 C C . ARG A 1 110 ? 11.838 -5.605 -13.201 1.00 83.44 110 ARG A C 1
ATOM 883 O O . ARG A 1 110 ? 12.445 -5.792 -14.255 1.00 83.44 110 ARG A O 1
ATOM 890 N N . VAL A 1 111 ? 10.595 -5.139 -13.161 1.00 86.00 111 VAL A N 1
ATOM 891 C CA . VAL A 1 111 ? 9.821 -4.757 -14.345 1.00 86.00 111 VAL A CA 1
ATOM 892 C C . VAL A 1 111 ? 9.384 -3.304 -14.219 1.00 86.00 111 VAL A C 1
ATOM 894 O O . VAL A 1 111 ? 8.915 -2.875 -13.166 1.00 86.00 111 VAL A O 1
ATOM 897 N N . GLU A 1 112 ? 9.521 -2.543 -15.301 1.00 85.75 112 GLU A N 1
ATOM 898 C CA . GLU A 1 112 ? 8.977 -1.193 -15.416 1.00 85.75 112 GLU A CA 1
ATOM 899 C C . GLU A 1 112 ? 7.977 -1.091 -16.562 1.00 85.75 112 GLU A C 1
ATOM 901 O O . GLU A 1 112 ? 8.329 -1.270 -17.725 1.00 85.75 112 GLU A O 1
ATOM 906 N N . TRP A 1 113 ? 6.729 -0.756 -16.244 1.00 86.38 113 TRP A N 1
ATOM 907 C CA . TRP A 1 113 ? 5.664 -0.622 -17.236 1.00 86.38 113 TRP A CA 1
ATOM 908 C C . TRP A 1 113 ? 5.775 0.675 -18.046 1.00 86.38 113 TRP A C 1
ATOM 910 O O . TRP A 1 113 ? 5.943 1.762 -17.487 1.00 86.38 113 TRP A O 1
ATOM 920 N N . ALA A 1 114 ? 5.619 0.559 -19.366 1.00 84.50 114 ALA A N 1
ATOM 921 C CA . ALA A 1 114 ? 5.614 1.664 -20.318 1.00 84.50 114 ALA A CA 1
ATOM 922 C C . ALA A 1 114 ? 4.219 1.795 -20.954 1.00 84.50 114 ALA A C 1
ATOM 924 O O . ALA A 1 114 ? 3.929 1.199 -21.989 1.00 84.50 114 ALA A O 1
ATOM 925 N N . LEU A 1 115 ? 3.337 2.570 -20.314 1.00 75.94 115 LEU A N 1
ATOM 926 C CA . LEU A 1 115 ? 1.924 2.691 -20.715 1.00 75.94 115 LEU A CA 1
ATOM 927 C C . LEU A 1 115 ? 1.649 3.769 -21.780 1.00 75.94 115 LEU A C 1
ATOM 929 O O . LEU A 1 115 ? 0.541 3.822 -22.308 1.00 75.94 115 LEU A O 1
ATOM 933 N N . GLY A 1 116 ? 2.625 4.630 -22.086 1.00 78.00 116 GLY A N 1
ATOM 934 C CA . GLY A 1 116 ? 2.517 5.671 -23.117 1.00 78.00 116 GLY A CA 1
ATOM 935 C C . GLY A 1 116 ? 3.685 5.634 -24.104 1.00 78.00 116 GLY A C 1
ATOM 936 O O . GLY A 1 116 ? 4.799 5.247 -23.734 1.00 78.00 116 GLY A O 1
ATOM 937 N N . GLY A 1 117 ? 3.468 6.071 -25.347 1.00 77.50 117 GLY A N 1
ATOM 938 C CA . GLY A 1 117 ? 4.502 6.072 -26.385 1.00 77.50 117 GLY A CA 1
ATOM 939 C C . GLY A 1 117 ? 5.640 7.030 -26.068 1.00 77.50 117 GLY A C 1
ATOM 940 O O . GLY A 1 117 ? 6.793 6.622 -26.153 1.00 77.50 117 GLY A O 1
ATOM 941 N N . LYS A 1 118 ? 5.367 8.234 -25.542 1.00 76.69 118 LYS A N 1
ATOM 942 C CA . LYS A 1 118 ? 6.430 9.140 -25.058 1.00 76.69 118 LYS A CA 1
ATOM 943 C C . LYS A 1 118 ? 7.337 8.479 -24.013 1.00 76.69 118 LYS A C 1
ATOM 945 O O . LYS A 1 118 ? 8.559 8.592 -24.104 1.00 76.69 118 LYS A O 1
ATOM 950 N N . SER A 1 119 ? 6.764 7.782 -23.024 1.00 77.75 119 SER A N 1
ATOM 951 C CA . SER A 1 119 ? 7.561 7.040 -22.035 1.00 77.75 119 SER A CA 1
ATOM 952 C C . SER A 1 119 ? 8.331 5.893 -22.676 1.00 77.75 119 SER A C 1
ATOM 954 O O . SER A 1 119 ? 9.515 5.757 -22.393 1.00 77.75 119 SER A O 1
ATOM 956 N N . LEU A 1 120 ? 7.700 5.136 -23.579 1.00 82.81 120 LEU A N 1
ATOM 957 C CA . LEU A 1 120 ? 8.331 4.026 -24.286 1.00 82.81 120 LEU A CA 1
ATOM 958 C C . LEU A 1 120 ? 9.538 4.503 -25.101 1.00 82.81 120 LEU A C 1
ATOM 960 O O . LEU A 1 120 ? 10.611 3.917 -24.997 1.00 82.81 120 LEU A O 1
ATOM 964 N N . VAL A 1 121 ? 9.392 5.593 -25.861 1.00 79.62 121 VAL A N 1
ATOM 965 C CA . VAL A 1 121 ? 10.472 6.185 -26.658 1.00 79.62 121 VAL A CA 1
ATOM 966 C C . VAL A 1 121 ? 11.607 6.625 -25.740 1.00 79.62 121 VAL A C 1
ATOM 968 O O . VAL A 1 121 ? 12.719 6.134 -25.895 1.00 79.62 121 VAL A O 1
ATOM 971 N N . LEU A 1 122 ? 11.346 7.468 -24.736 1.00 78.31 122 LEU A N 1
ATOM 972 C CA . LEU A 1 122 ? 12.395 7.962 -23.832 1.00 78.31 122 LEU A CA 1
ATOM 973 C C . LEU A 1 122 ? 13.126 6.825 -23.100 1.00 78.31 122 LEU A C 1
ATOM 975 O O . LEU A 1 122 ? 14.354 6.802 -23.059 1.00 78.31 122 LEU A O 1
ATOM 979 N N . GLN A 1 123 ? 12.382 5.866 -22.551 1.00 80.31 123 GLN A N 1
ATOM 980 C CA . GLN A 1 123 ? 12.945 4.720 -21.839 1.00 80.31 123 GLN A CA 1
ATOM 981 C C . GLN A 1 123 ? 13.730 3.800 -22.779 1.00 80.31 123 GLN A C 1
ATOM 983 O O . GLN A 1 123 ? 14.814 3.355 -22.417 1.00 80.31 123 GLN A O 1
ATOM 988 N N . SER A 1 124 ? 13.256 3.579 -24.010 1.00 80.56 124 SER A N 1
ATOM 989 C CA . SER A 1 124 ? 13.982 2.769 -24.999 1.00 80.56 124 SER A CA 1
ATOM 990 C C . SER A 1 124 ? 15.344 3.363 -25.368 1.00 80.56 124 SER A C 1
ATOM 992 O O . SER A 1 124 ? 16.290 2.612 -25.597 1.00 80.56 124 SER A O 1
ATOM 994 N N . GLN A 1 125 ? 15.467 4.697 -25.376 1.00 76.88 125 GLN A N 1
ATOM 995 C CA . GLN A 1 125 ? 16.741 5.375 -25.624 1.00 76.88 125 GLN A CA 1
ATOM 996 C C . GLN A 1 125 ? 17.678 5.270 -24.415 1.00 76.88 125 GLN A C 1
ATOM 998 O O . GLN A 1 125 ? 18.860 4.985 -24.573 1.00 76.88 125 GLN A O 1
ATOM 1003 N N . LEU A 1 126 ? 17.151 5.462 -23.201 1.00 77.94 126 LEU A N 1
ATOM 1004 C CA . LEU A 1 126 ? 17.951 5.489 -21.972 1.00 77.94 126 LEU A CA 1
ATOM 1005 C C . LEU A 1 126 ? 18.377 4.098 -21.485 1.00 77.94 126 LEU A C 1
ATOM 1007 O O . LEU A 1 126 ? 19.435 3.953 -20.876 1.00 77.94 126 LEU A O 1
ATOM 1011 N N . TYR A 1 127 ? 17.553 3.077 -21.717 1.00 78.06 127 TYR A N 1
ATOM 1012 C CA . TYR A 1 127 ? 17.731 1.740 -21.143 1.00 78.06 127 TYR A CA 1
ATOM 1013 C C . TYR A 1 127 ? 18.217 0.695 -22.142 1.00 78.06 127 TYR A C 1
ATOM 1015 O O . TYR A 1 127 ? 18.251 -0.491 -21.811 1.00 78.06 127 TYR A O 1
ATOM 1023 N N . ARG A 1 128 ? 18.600 1.118 -23.349 1.00 72.06 128 ARG A N 1
ATOM 1024 C CA . ARG A 1 128 ? 18.921 0.237 -24.476 1.00 72.06 128 ARG A CA 1
ATOM 1025 C C . ARG A 1 128 ? 19.898 -0.885 -24.133 1.00 72.06 128 ARG A C 1
ATOM 1027 O O . ARG A 1 128 ? 19.683 -2.029 -24.510 1.00 72.06 128 ARG A O 1
ATOM 1034 N N . GLU A 1 129 ? 20.979 -0.541 -23.447 1.00 72.19 129 GLU A N 1
ATOM 1035 C CA . GLU A 1 129 ? 22.053 -1.486 -23.129 1.00 72.19 129 GLU A CA 1
ATOM 1036 C C . GLU A 1 129 ? 21.724 -2.340 -21.901 1.00 72.19 129 GLU A C 1
ATOM 1038 O O . GLU A 1 129 ? 22.232 -3.448 -21.764 1.00 72.19 129 GLU A O 1
ATOM 1043 N N . LYS A 1 130 ? 20.843 -1.841 -21.026 1.00 74.38 130 LYS A N 1
ATOM 1044 C CA . LYS A 1 130 ? 20.614 -2.382 -19.680 1.00 74.38 130 LYS A CA 1
ATOM 1045 C C . LYS A 1 130 ? 19.323 -3.183 -19.531 1.00 74.38 130 LYS A C 1
ATOM 1047 O O . LYS A 1 130 ? 19.143 -3.846 -18.515 1.00 74.38 130 LYS A O 1
ATOM 1052 N N . SER A 1 131 ? 18.400 -3.086 -20.486 1.00 79.19 131 SER A N 1
ATOM 1053 C CA . SER A 1 131 ? 17.053 -3.649 -20.360 1.00 79.19 131 SER A CA 1
ATOM 1054 C C . SER A 1 131 ? 16.604 -4.401 -21.602 1.00 79.19 131 SER A C 1
ATOM 1056 O O . SER A 1 131 ? 17.080 -4.159 -22.712 1.00 79.19 131 SER A O 1
ATOM 1058 N N . CYS A 1 132 ? 15.643 -5.299 -21.405 1.00 84.94 132 CYS A N 1
ATOM 1059 C CA . CYS A 1 132 ? 14.912 -5.942 -22.490 1.00 84.94 132 CYS A CA 1
ATOM 1060 C C . CYS A 1 132 ? 13.484 -5.403 -22.530 1.00 84.94 132 CYS A C 1
ATOM 1062 O O . CYS A 1 132 ? 12.790 -5.421 -21.514 1.00 84.94 132 CYS A O 1
ATOM 1064 N N . LEU A 1 133 ? 13.042 -4.934 -23.699 1.00 88.44 133 LEU A N 1
ATOM 1065 C CA . LEU A 1 133 ? 11.644 -4.575 -23.913 1.00 88.44 133 LEU A CA 1
ATOM 1066 C C . LEU A 1 133 ? 10.828 -5.850 -24.118 1.00 88.44 133 LEU A C 1
ATOM 1068 O O . LEU A 1 133 ? 11.087 -6.623 -25.042 1.00 88.44 133 LEU A O 1
ATOM 1072 N N . GLU A 1 134 ? 9.827 -6.045 -23.272 1.00 88.25 134 GLU A N 1
ATOM 1073 C CA . GLU A 1 134 ? 8.970 -7.218 -23.281 1.00 88.25 134 GLU A CA 1
ATOM 1074 C C . GLU A 1 134 ? 7.495 -6.848 -23.388 1.00 88.25 134 GLU A C 1
ATOM 1076 O O . GLU A 1 134 ? 7.073 -5.751 -23.013 1.00 88.25 134 GLU A O 1
ATOM 1081 N N . TYR A 1 135 ? 6.717 -7.791 -23.910 1.00 89.25 135 TYR A N 1
ATOM 1082 C CA . TYR A 1 135 ? 5.263 -7.740 -23.908 1.00 89.25 135 TYR A CA 1
ATOM 1083 C C . TYR A 1 135 ? 4.750 -8.777 -22.905 1.00 89.25 135 TYR A C 1
ATOM 1085 O O . TYR A 1 135 ? 5.031 -9.970 -23.054 1.00 89.25 135 TYR A O 1
ATOM 1093 N N . ARG A 1 136 ? 4.072 -8.311 -21.849 1.00 88.06 136 ARG A N 1
ATOM 1094 C CA . ARG A 1 136 ? 3.679 -9.099 -20.665 1.00 88.06 136 ARG A CA 1
ATOM 1095 C C . ARG A 1 136 ? 2.230 -8.837 -20.278 1.00 88.06 136 ARG A C 1
ATOM 1097 O O . ARG A 1 136 ? 1.755 -7.718 -20.447 1.00 88.06 136 ARG A O 1
ATOM 1104 N N . GLN A 1 137 ? 1.550 -9.834 -19.707 1.00 87.31 137 GLN A N 1
ATOM 1105 C CA . GLN A 1 137 ? 0.247 -9.624 -19.070 1.00 87.31 137 GLN A CA 1
ATOM 1106 C C . GLN A 1 137 ? 0.372 -8.581 -17.968 1.00 87.31 137 GLN A C 1
ATOM 1108 O O . GLN A 1 137 ? 1.232 -8.686 -17.095 1.00 87.31 137 GLN A O 1
ATOM 1113 N N . LEU A 1 138 ? -0.520 -7.596 -17.996 1.00 85.50 138 LEU A N 1
ATOM 1114 C CA . LEU A 1 138 ? -0.554 -6.568 -16.981 1.00 85.50 138 LEU A CA 1
ATOM 1115 C C . LEU A 1 138 ? -1.000 -7.172 -15.633 1.00 85.50 138 LEU A C 1
ATOM 1117 O O . LEU A 1 138 ? -2.107 -7.722 -15.551 1.00 85.50 138 LEU A O 1
ATOM 1121 N N . PRO A 1 139 ? -0.173 -7.088 -14.578 1.00 81.94 139 PRO A N 1
ATOM 1122 C CA . PRO A 1 139 ? -0.510 -7.612 -13.269 1.00 81.94 139 PRO A CA 1
ATOM 1123 C C . PRO A 1 139 ? -1.539 -6.711 -12.600 1.00 81.94 139 PRO A C 1
ATOM 1125 O O . PRO A 1 139 ? -1.409 -5.487 -12.576 1.00 81.94 139 PRO A O 1
ATOM 1128 N N . SER A 1 140 ? -2.554 -7.339 -12.023 1.00 82.12 140 SER A N 1
ATOM 1129 C CA . SER A 1 140 ? -3.567 -6.698 -11.191 1.00 82.12 140 SER A CA 1
ATOM 1130 C C . SER A 1 140 ? -3.801 -7.547 -9.945 1.00 82.12 140 SER A C 1
ATOM 1132 O O . SER A 1 140 ? -3.409 -8.715 -9.895 1.00 82.12 140 SER A O 1
ATOM 1134 N N . ILE A 1 141 ? -4.415 -6.965 -8.911 1.00 82.69 141 ILE A N 1
ATOM 1135 C CA . ILE A 1 141 ? -4.843 -7.770 -7.762 1.00 82.69 141 ILE A CA 1
ATOM 1136 C C . ILE A 1 141 ? -5.976 -8.680 -8.256 1.00 82.69 141 ILE A C 1
ATOM 1138 O O . ILE A 1 141 ? -7.007 -8.153 -8.684 1.00 82.69 141 ILE A O 1
ATOM 1142 N N . PRO A 1 142 ? -5.824 -10.010 -8.181 1.00 83.38 142 PRO A N 1
ATOM 1143 C CA . PRO A 1 142 ? -6.822 -10.924 -8.706 1.00 83.38 142 PRO A CA 1
ATOM 1144 C C . PRO A 1 142 ? -8.132 -10.817 -7.918 1.00 83.38 142 PRO A C 1
ATOM 1146 O O . PRO A 1 142 ? -8.132 -10.624 -6.699 1.00 83.38 142 PRO A O 1
ATOM 1149 N N . LEU A 1 143 ? -9.256 -10.971 -8.620 1.00 85.00 143 LEU A N 1
ATOM 1150 C CA . LEU A 1 143 ? -10.588 -11.020 -8.007 1.00 85.00 143 LEU A CA 1
ATOM 1151 C C . LEU A 1 143 ? -10.841 -12.338 -7.273 1.00 85.00 143 LEU A C 1
ATOM 1153 O O . LEU A 1 143 ? -11.628 -12.369 -6.335 1.00 85.00 143 LEU A O 1
ATOM 1157 N N . TYR A 1 144 ? -10.155 -13.410 -7.668 1.00 87.88 144 TYR A N 1
ATOM 1158 C CA . TYR A 1 144 ? -10.256 -14.722 -7.044 1.00 87.88 144 TYR A CA 1
ATOM 1159 C C . TYR A 1 144 ? -8.863 -15.310 -6.859 1.00 87.88 144 TYR A C 1
ATOM 1161 O O . TYR A 1 144 ? -8.021 -15.266 -7.758 1.00 87.88 144 TYR A O 1
ATOM 1169 N N . LEU A 1 145 ? -8.625 -15.894 -5.694 1.00 89.69 145 LEU A N 1
ATOM 1170 C CA . LEU A 1 145 ? -7.441 -16.696 -5.415 1.00 89.69 145 LEU A CA 1
ATOM 1171 C C . LEU A 1 145 ? -7.853 -18.157 -5.278 1.00 89.69 145 LEU A C 1
ATOM 1173 O O . LEU A 1 145 ? -8.992 -18.446 -4.940 1.00 89.69 145 LEU A O 1
ATOM 1177 N N . ARG A 1 146 ? -6.940 -19.088 -5.544 1.00 88.94 146 ARG A N 1
ATOM 1178 C CA . ARG A 1 146 ? -7.160 -20.506 -5.235 1.00 88.94 146 ARG A CA 1
ATOM 1179 C C . ARG A 1 146 ? -6.416 -20.852 -3.955 1.00 88.94 146 ARG A C 1
ATOM 1181 O O . ARG A 1 146 ? -5.237 -20.520 -3.829 1.00 88.94 146 ARG A O 1
ATOM 1188 N N . ASP A 1 147 ? -7.091 -21.481 -3.016 1.00 86.12 147 ASP A N 1
ATOM 1189 C CA . ASP A 1 147 ? -6.426 -21.972 -1.816 1.00 86.12 147 ASP A CA 1
ATOM 1190 C C . ASP A 1 147 ? -5.481 -23.144 -2.146 1.00 86.12 147 ASP A C 1
ATOM 1192 O O . ASP A 1 147 ? -5.467 -23.633 -3.281 1.00 86.12 147 ASP A O 1
ATOM 1196 N N . SER A 1 148 ? -4.711 -23.612 -1.164 1.00 82.62 148 SER A N 1
ATOM 1197 C CA . SER A 1 148 ? -3.889 -24.829 -1.267 1.00 82.62 148 SER A CA 1
ATOM 1198 C C . SER A 1 148 ? -4.710 -26.058 -1.683 1.00 82.62 148 SER A C 1
ATOM 1200 O O . SER A 1 148 ? -4.217 -26.910 -2.415 1.00 82.62 148 SER A O 1
ATOM 1202 N N . GLU A 1 149 ? -5.985 -26.107 -1.290 1.00 85.31 149 GLU A N 1
ATOM 1203 C CA . GLU A 1 149 ? -6.958 -27.150 -1.653 1.00 85.31 149 GLU A CA 1
ATOM 1204 C C . GLU A 1 149 ? -7.638 -26.912 -3.019 1.00 85.31 149 GLU A C 1
ATOM 1206 O O . GLU A 1 149 ? -8.512 -27.668 -3.435 1.00 85.31 149 GLU A O 1
ATOM 1211 N N . GLY A 1 150 ? -7.286 -25.836 -3.730 1.00 87.12 150 GLY A N 1
ATOM 1212 C CA . GLY A 1 150 ? -7.853 -25.490 -5.037 1.00 87.12 150 GLY A CA 1
ATOM 1213 C C . GLY A 1 150 ? -9.192 -24.742 -4.998 1.00 87.12 150 GLY A C 1
ATOM 1214 O O . GLY A 1 150 ? -9.678 -24.324 -6.053 1.00 87.12 150 GLY A O 1
ATOM 1215 N N . LYS A 1 151 ? -9.773 -24.509 -3.812 1.00 90.12 151 LYS A N 1
ATOM 1216 C CA . LYS A 1 151 ? -11.018 -23.742 -3.633 1.00 90.12 151 LYS A CA 1
ATOM 1217 C C . LYS A 1 151 ? -10.835 -22.273 -4.023 1.00 90.12 151 LYS A C 1
ATOM 1219 O O . LYS A 1 151 ? -9.867 -21.637 -3.613 1.00 90.12 151 LYS A O 1
ATOM 1224 N N . ALA A 1 152 ? -11.778 -21.717 -4.783 1.00 90.19 152 ALA A N 1
ATOM 1225 C CA . ALA A 1 152 ? -11.767 -20.302 -5.143 1.00 90.19 152 ALA A CA 1
ATOM 1226 C C . ALA A 1 152 ? -12.207 -19.422 -3.956 1.00 90.19 152 ALA A C 1
ATOM 1228 O O . ALA A 1 152 ? -13.326 -19.544 -3.461 1.00 90.19 152 ALA A O 1
ATOM 1229 N N . VAL A 1 153 ? -11.327 -18.523 -3.520 1.00 91.25 153 VAL A N 1
ATOM 1230 C CA . VAL A 1 153 ? -11.564 -17.498 -2.501 1.00 91.25 153 VAL A CA 1
ATOM 1231 C C . VAL A 1 153 ? -11.774 -16.157 -3.216 1.00 91.25 153 VAL A C 1
ATOM 1233 O O . VAL A 1 153 ? -10.817 -15.637 -3.803 1.00 91.25 153 VAL A O 1
ATOM 1236 N N . PRO A 1 154 ? -12.999 -15.598 -3.222 1.00 91.94 154 PRO A N 1
ATOM 1237 C CA . PRO A 1 154 ? -13.265 -14.298 -3.828 1.00 91.94 154 PRO A CA 1
ATOM 1238 C C . PRO A 1 154 ? -12.615 -13.177 -3.020 1.00 91.94 154 PRO A C 1
ATOM 1240 O O . PRO A 1 154 ? -12.464 -13.274 -1.803 1.00 91.94 154 PRO A O 1
ATOM 1243 N N . ARG A 1 155 ? -12.267 -12.082 -3.692 1.00 90.06 155 ARG A N 1
ATOM 1244 C CA . ARG A 1 155 ? -11.792 -10.857 -3.057 1.00 90.06 155 ARG A CA 1
ATOM 1245 C C . ARG A 1 155 ? -12.965 -10.182 -2.337 1.00 90.06 155 ARG A C 1
ATOM 1247 O O . ARG A 1 155 ? -13.884 -9.701 -2.999 1.00 90.06 155 ARG A O 1
ATOM 1254 N N . PRO A 1 156 ? -12.942 -10.082 -1.002 1.00 90.56 156 PRO A N 1
ATOM 1255 C CA . PRO A 1 156 ? -14.012 -9.423 -0.264 1.00 90.56 156 PRO A CA 1
ATOM 1256 C C . PRO A 1 156 ? -13.959 -7.896 -0.452 1.00 90.56 156 PRO A C 1
ATOM 1258 O O . PRO A 1 156 ? -12.876 -7.309 -0.522 1.00 90.56 156 PRO A O 1
ATOM 1261 N N . PHE A 1 157 ? -15.119 -7.220 -0.472 1.00 89.50 157 PHE A N 1
ATOM 1262 C CA . PHE A 1 157 ? -15.149 -5.749 -0.381 1.00 89.50 157 PHE A CA 1
ATOM 1263 C C . PHE A 1 157 ? -14.550 -5.252 0.947 1.00 89.50 157 PHE A C 1
ATOM 1265 O O . PHE A 1 157 ? -14.533 -5.970 1.947 1.00 89.50 157 PHE A O 1
ATOM 1272 N N . SER A 1 158 ? -14.100 -4.002 0.969 1.00 90.94 158 SER A N 1
ATOM 1273 C CA . SER A 1 158 ? -13.699 -3.328 2.203 1.00 90.94 158 SER A CA 1
ATOM 1274 C C . SER A 1 158 ? -14.886 -3.120 3.146 1.00 90.94 158 SER A C 1
ATOM 1276 O O . SER A 1 158 ? -15.992 -2.850 2.684 1.00 90.94 158 SER A O 1
ATOM 1278 N N . ILE A 1 159 ? -14.631 -3.155 4.450 1.00 94.19 159 ILE A N 1
ATOM 1279 C CA . ILE A 1 159 ? -15.579 -2.804 5.506 1.00 94.19 159 ILE A CA 1
ATOM 1280 C C . ILE A 1 159 ? -15.128 -1.528 6.231 1.00 94.19 159 ILE A C 1
ATOM 1282 O O . ILE A 1 159 ? -13.941 -1.323 6.508 1.00 94.19 159 ILE A O 1
ATOM 1286 N N . GLU A 1 160 ? -16.074 -0.641 6.520 1.00 93.94 160 GLU A N 1
ATOM 1287 C CA . GLU A 1 160 ? -15.839 0.582 7.282 1.00 93.94 160 GLU A CA 1
ATOM 1288 C C . GLU A 1 160 ? -17.042 0.932 8.159 1.00 93.94 160 GLU A C 1
ATOM 1290 O O . GLU A 1 160 ? -18.172 0.557 7.860 1.00 93.94 160 GLU A O 1
ATOM 1295 N N . GLY A 1 161 ? -16.800 1.615 9.276 1.00 93.69 161 GLY A N 1
ATOM 1296 C CA . GLY A 1 161 ? -17.854 1.952 10.225 1.00 93.69 161 GLY A CA 1
ATOM 1297 C C . GLY A 1 161 ? -17.335 2.389 11.589 1.00 93.69 161 GLY A C 1
ATOM 1298 O O . GLY A 1 161 ? -16.143 2.310 11.900 1.00 93.69 161 GLY A O 1
ATOM 1299 N N . PHE A 1 162 ? -18.250 2.872 12.421 1.00 93.44 162 PHE A N 1
ATOM 1300 C CA . PHE A 1 162 ? -17.938 3.280 13.783 1.00 93.44 162 PHE A CA 1
ATOM 1301 C C . PHE A 1 162 ? -17.993 2.076 14.725 1.00 93.44 162 PHE A C 1
ATOM 1303 O O . PHE A 1 162 ? -18.971 1.335 14.741 1.00 93.44 162 PHE A O 1
ATOM 1310 N N . LEU A 1 163 ? -16.950 1.909 15.537 1.00 94.25 163 LEU A N 1
ATOM 1311 C CA . LEU A 1 163 ? -16.876 0.887 16.578 1.00 94.25 163 LEU A CA 1
ATOM 1312 C C . LEU A 1 163 ? -16.356 1.503 17.874 1.00 94.25 163 LEU A C 1
ATOM 1314 O O . LEU A 1 163 ? -15.508 2.405 17.871 1.00 94.25 163 LEU A O 1
ATOM 1318 N N . ALA A 1 164 ? -16.826 0.983 19.000 1.00 92.56 164 ALA A N 1
ATOM 1319 C CA . ALA A 1 164 ? -16.311 1.339 20.307 1.00 92.56 164 ALA A CA 1
ATOM 1320 C C . ALA A 1 164 ? -15.187 0.389 20.716 1.00 92.56 164 ALA A C 1
ATOM 1322 O O . ALA A 1 164 ? -15.360 -0.820 20.830 1.00 92.56 164 ALA A O 1
ATOM 1323 N N . ARG A 1 165 ? -14.001 0.942 20.958 1.00 91.62 165 ARG A N 1
ATOM 1324 C CA . ARG A 1 165 ? -12.856 0.183 21.448 1.00 91.62 165 ARG A CA 1
ATOM 1325 C C . ARG A 1 165 ? -12.826 0.161 22.967 1.00 91.62 165 ARG A C 1
ATOM 1327 O O . ARG A 1 165 ? -12.767 1.216 23.603 1.00 91.62 165 ARG A O 1
ATOM 1334 N N . VAL A 1 166 ? -12.744 -1.052 23.506 1.00 89.25 166 VAL A N 1
ATOM 1335 C CA . VAL A 1 166 ? -12.747 -1.326 24.949 1.00 89.25 166 VAL A CA 1
ATOM 1336 C C . VAL A 1 166 ? -11.333 -1.561 25.500 1.00 89.25 166 VAL A C 1
ATOM 1338 O O . VAL A 1 166 ? -11.071 -1.433 26.692 1.00 89.25 166 VAL A O 1
ATOM 1341 N N . THR A 1 167 ? -10.358 -1.854 24.636 1.00 85.75 167 THR A N 1
ATOM 1342 C CA . THR A 1 167 ? -8.974 -2.114 25.057 1.00 85.75 167 THR A CA 1
ATOM 1343 C C . THR A 1 167 ? -8.031 -0.937 24.802 1.00 85.75 167 THR A C 1
ATOM 1345 O O . THR A 1 167 ? -8.034 -0.273 23.760 1.00 85.75 167 THR A O 1
ATOM 1348 N N . SER A 1 168 ? -7.149 -0.693 25.770 1.00 81.38 168 SER A N 1
ATOM 1349 C CA . SER A 1 168 ? -6.042 0.262 25.662 1.00 81.38 168 SER A CA 1
ATOM 1350 C C . SER A 1 168 ? -4.929 -0.218 24.711 1.00 81.38 168 SER A C 1
ATOM 1352 O O . SER A 1 168 ? -4.948 -1.331 24.192 1.00 81.38 168 SER A O 1
ATOM 1354 N N . THR A 1 169 ? -3.901 0.616 24.511 1.00 74.94 169 THR A N 1
ATOM 1355 C CA . THR A 1 169 ? -2.689 0.282 23.729 1.00 74.94 169 THR A CA 1
ATOM 1356 C C . THR A 1 169 ? -1.939 -0.948 24.227 1.00 74.94 169 THR A C 1
ATOM 1358 O O . THR A 1 169 ? -1.181 -1.537 23.470 1.00 74.94 169 THR A O 1
ATOM 1361 N N . SER A 1 170 ? -2.106 -1.324 25.494 1.00 68.88 170 SER A N 1
ATOM 1362 C CA . SER A 1 170 ? -1.502 -2.526 26.073 1.00 68.88 170 SER A CA 1
ATOM 1363 C C . SER A 1 170 ? -2.460 -3.719 26.102 1.00 68.88 170 SER A C 1
ATOM 1365 O O . SER A 1 170 ? -2.215 -4.653 26.855 1.00 68.88 170 SER A O 1
ATOM 1367 N N . GLY A 1 171 ? -3.594 -3.650 25.395 1.00 67.69 171 GLY A N 1
ATOM 1368 C CA . GLY A 1 171 ? -4.620 -4.699 25.412 1.00 67.69 171 GLY A CA 1
ATOM 1369 C C . GLY A 1 171 ? -5.408 -4.793 26.724 1.00 67.69 171 GLY A C 1
ATOM 1370 O O . GLY A 1 171 ? -6.171 -5.729 26.912 1.00 67.69 171 GLY A O 1
ATOM 1371 N N . LYS A 1 172 ? -5.241 -3.834 27.648 1.00 75.44 172 LYS A N 1
ATOM 1372 C CA . LYS A 1 172 ? -5.941 -3.828 28.945 1.00 75.44 172 LYS A CA 1
ATOM 1373 C C . LYS A 1 172 ? -7.256 -3.068 28.854 1.00 75.44 172 LYS A C 1
ATOM 1375 O O . LYS A 1 172 ? -7.258 -1.962 28.313 1.00 75.44 172 LYS A O 1
ATOM 1380 N N . GLU A 1 173 ? -8.308 -3.616 29.448 1.00 75.12 173 GLU A N 1
ATOM 1381 C CA . GLU A 1 173 ? -9.632 -2.985 29.558 1.00 75.12 173 GLU A CA 1
ATOM 1382 C C . GLU A 1 173 ? -9.668 -1.843 30.582 1.00 75.12 173 GLU A C 1
ATOM 1384 O O . GLU A 1 173 ? -10.330 -0.829 30.384 1.00 75.12 173 GLU A O 1
ATOM 1389 N N . ILE A 1 174 ? -8.902 -1.970 31.670 1.00 71.81 174 ILE A N 1
ATOM 1390 C CA . ILE A 1 174 ? -8.807 -0.947 32.715 1.00 71.81 174 ILE A CA 1
ATOM 1391 C C . ILE A 1 174 ? -7.476 -0.212 32.572 1.00 71.81 174 ILE A C 1
ATOM 1393 O O . ILE A 1 174 ? -6.398 -0.814 32.579 1.00 71.81 174 ILE A O 1
ATOM 1397 N N . SER A 1 175 ? -7.542 1.115 32.491 1.00 70.00 175 SER A N 1
ATOM 1398 C CA . SER A 1 175 ? -6.379 1.998 32.529 1.00 70.00 175 SER A CA 1
ATOM 1399 C C . SER A 1 175 ? -6.528 2.973 33.690 1.00 70.00 175 SER A C 1
ATOM 1401 O O . SER A 1 175 ? -7.466 3.764 33.711 1.00 70.00 175 SER A O 1
ATOM 1403 N N . LYS A 1 176 ? -5.574 2.965 34.632 1.00 65.88 176 LYS A N 1
ATOM 1404 C CA . LYS A 1 176 ? -5.574 3.857 35.810 1.00 65.88 176 LYS A CA 1
ATOM 1405 C C . LYS A 1 176 ? -6.930 3.860 36.543 1.00 65.88 176 LYS A C 1
ATOM 1407 O O . LYS A 1 176 ? -7.499 4.922 36.769 1.00 65.88 176 LYS A O 1
ATOM 1412 N N . LEU A 1 177 ? -7.459 2.668 36.840 1.00 69.19 177 LEU A N 1
ATOM 1413 C CA . LEU A 1 177 ? -8.747 2.445 37.526 1.00 69.19 177 LEU A CA 1
ATOM 1414 C C . LEU A 1 177 ? -10.005 2.897 36.753 1.00 69.19 177 LEU A C 1
ATOM 1416 O O . LEU A 1 177 ? -11.111 2.774 37.272 1.00 69.19 177 LEU A O 1
ATOM 1420 N N . ARG A 1 178 ? -9.873 3.372 35.506 1.00 78.00 178 ARG A N 1
ATOM 1421 C CA . ARG A 1 178 ? -11.002 3.728 34.633 1.00 78.00 178 ARG A CA 1
ATOM 1422 C C . ARG A 1 178 ? -11.178 2.691 33.526 1.00 78.00 178 ARG A C 1
ATOM 1424 O O . ARG A 1 178 ? -10.195 2.260 32.918 1.00 78.00 178 ARG A O 1
ATOM 1431 N N . ALA A 1 179 ? -12.432 2.327 33.271 1.00 78.00 179 ALA A N 1
ATOM 1432 C CA . ALA A 1 179 ? -12.845 1.543 32.113 1.00 78.00 179 ALA A CA 1
ATOM 1433 C C . ALA A 1 179 ? -12.477 2.302 30.828 1.00 78.00 179 ALA A C 1
ATOM 1435 O O . ALA A 1 179 ? -12.800 3.485 30.685 1.00 78.00 179 ALA A O 1
ATOM 1436 N N . PHE A 1 180 ? -11.727 1.664 29.932 1.00 84.75 180 PHE A N 1
ATOM 1437 C CA . PHE A 1 180 ? -11.325 2.284 28.679 1.00 84.75 180 PHE A CA 1
ATOM 1438 C C . PHE A 1 180 ? -12.451 2.127 27.661 1.00 84.75 180 PHE A C 1
ATOM 1440 O O . PHE A 1 180 ? -12.806 1.020 27.287 1.00 84.75 180 PHE A O 1
ATOM 1447 N N . TYR A 1 181 ? -12.990 3.245 27.186 1.00 87.75 181 TYR A N 1
ATOM 1448 C CA . TYR A 1 181 ? -14.021 3.241 26.158 1.00 87.75 181 TYR A CA 1
ATOM 1449 C C . TYR A 1 181 ? -13.781 4.403 25.198 1.00 87.75 181 TYR A C 1
ATOM 1451 O O . TYR A 1 181 ? -13.680 5.558 25.623 1.00 87.75 181 TYR A O 1
ATOM 1459 N N . LYS A 1 182 ? -13.625 4.107 23.903 1.00 90.25 182 LYS A N 1
ATOM 1460 C CA . LYS A 1 182 ? -13.452 5.127 22.859 1.00 90.25 182 LYS A CA 1
ATOM 1461 C C . LYS A 1 182 ? -14.147 4.726 21.569 1.00 90.25 182 LYS A C 1
ATOM 1463 O O . LYS A 1 182 ? -13.761 3.731 20.966 1.00 90.25 182 LYS A O 1
ATOM 1468 N N . ILE A 1 183 ? -15.069 5.561 21.098 1.00 91.56 183 ILE A N 1
ATOM 1469 C CA . ILE A 1 183 ? -15.658 5.421 19.762 1.00 91.56 183 ILE A CA 1
ATOM 1470 C C . ILE A 1 183 ? -14.660 5.922 18.723 1.00 91.56 183 ILE A C 1
ATOM 1472 O O . ILE A 1 183 ? -14.087 7.013 18.843 1.00 91.56 183 ILE A O 1
ATOM 1476 N N . GLN A 1 184 ? -14.413 5.090 17.723 1.00 93.56 184 GLN A N 1
ATOM 1477 C CA . GLN A 1 184 ? -13.469 5.348 16.650 1.00 93.56 184 GLN A CA 1
ATOM 1478 C C . GLN A 1 184 ? -14.078 4.904 15.324 1.00 93.56 184 GLN A C 1
ATOM 1480 O O . GLN A 1 184 ? -14.893 3.988 15.279 1.00 93.56 184 GLN A O 1
ATOM 1485 N N . TYR A 1 185 ? -13.670 5.564 14.247 1.00 94.38 185 TYR A N 1
ATOM 1486 C CA . TYR A 1 185 ? -14.012 5.132 12.901 1.00 94.38 185 TYR A CA 1
ATOM 1487 C C . TYR A 1 185 ? -12.959 4.137 12.425 1.00 94.38 185 TYR A C 1
ATOM 1489 O O . TYR A 1 185 ? -11.768 4.454 12.487 1.00 94.38 185 TYR A O 1
ATOM 1497 N N . PHE A 1 186 ? -13.389 2.956 11.999 1.00 95.88 186 PHE A N 1
ATOM 1498 C CA . PHE A 1 186 ? -12.549 1.897 11.456 1.00 95.88 186 PHE A CA 1
ATOM 1499 C C . PHE A 1 186 ? -12.796 1.782 9.955 1.00 95.88 186 PHE A C 1
ATOM 1501 O O . PHE A 1 186 ? -13.939 1.840 9.512 1.00 95.88 186 PHE A O 1
ATOM 1508 N N . CYS A 1 187 ? -11.738 1.600 9.172 1.00 94.94 187 CYS A N 1
ATOM 1509 C CA . CYS A 1 187 ? -11.846 1.340 7.742 1.00 94.94 187 CYS A CA 1
ATOM 1510 C C . CYS A 1 187 ? -10.759 0.368 7.287 1.00 94.94 187 CYS A C 1
ATOM 1512 O O . CYS A 1 187 ? -9.592 0.492 7.662 1.00 94.94 187 CYS A O 1
ATOM 1514 N N . THR A 1 188 ? -11.131 -0.613 6.473 1.00 94.94 188 THR A N 1
ATOM 1515 C CA . THR A 1 188 ? -10.165 -1.514 5.842 1.00 94.94 188 THR A CA 1
ATOM 1516 C C . THR A 1 188 ? -9.761 -0.978 4.479 1.00 94.94 188 THR A C 1
ATOM 1518 O O . THR A 1 188 ? -10.623 -0.674 3.655 1.00 94.94 188 THR A O 1
ATOM 1521 N N . SER A 1 189 ? -8.462 -0.929 4.212 1.00 91.50 189 SER A N 1
ATOM 1522 C CA . SER A 1 189 ? -7.927 -0.724 2.870 1.00 91.50 189 SER A CA 1
ATOM 1523 C C . SER A 1 189 ? -6.829 -1.748 2.638 1.00 91.50 189 SER A C 1
ATOM 1525 O O . SER A 1 189 ? -5.832 -1.772 3.359 1.00 91.50 189 SER A O 1
ATOM 1527 N N . GLU A 1 190 ? -7.027 -2.587 1.624 1.00 89.06 190 GLU A N 1
ATOM 1528 C CA . GLU A 1 190 ? -6.159 -3.729 1.330 1.00 89.06 190 GLU A CA 1
ATOM 1529 C C . GLU A 1 190 ? -5.950 -4.624 2.563 1.00 89.06 190 GLU A C 1
ATOM 1531 O O . GLU A 1 190 ? -6.917 -4.952 3.251 1.00 89.06 190 GLU A O 1
ATOM 1536 N N . SER A 1 191 ? -4.707 -5.002 2.873 1.00 91.81 191 SER A N 1
ATOM 1537 C CA . SER A 1 191 ? -4.369 -5.857 4.013 1.00 91.81 191 SER A CA 1
ATOM 1538 C C . SER A 1 191 ? -4.318 -5.119 5.360 1.00 91.81 191 SER A C 1
ATOM 1540 O O . SER A 1 191 ? -3.708 -5.623 6.302 1.00 91.81 191 SER A O 1
ATOM 1542 N N . ILE A 1 192 ? -4.881 -3.910 5.473 1.00 95.62 192 ILE A N 1
ATOM 1543 C CA . ILE A 1 192 ? -4.739 -3.060 6.662 1.00 95.62 192 ILE A CA 1
ATOM 1544 C C . ILE A 1 192 ? -6.106 -2.583 7.158 1.00 95.62 192 ILE A C 1
ATOM 1546 O O . ILE A 1 192 ? -6.910 -2.048 6.397 1.00 95.62 192 ILE A O 1
ATOM 1550 N N . LEU A 1 193 ? -6.337 -2.709 8.467 1.00 96.12 193 LEU A N 1
ATOM 1551 C CA . LEU A 1 193 ? -7.455 -2.088 9.178 1.00 96.12 193 LEU A CA 1
ATOM 1552 C C . LEU A 1 193 ? -6.972 -0.803 9.855 1.00 96.12 193 LEU A C 1
ATOM 1554 O O . LEU A 1 193 ? -6.263 -0.848 10.862 1.00 96.12 193 LEU A O 1
ATOM 1558 N N . PHE A 1 194 ? -7.352 0.348 9.315 1.00 95.81 194 PHE A N 1
ATOM 1559 C CA . PHE A 1 194 ? -7.072 1.655 9.897 1.00 95.81 194 PHE A CA 1
ATOM 1560 C C . PHE A 1 194 ? -8.149 2.047 10.898 1.00 95.81 194 PHE A C 1
ATOM 1562 O O . PHE A 1 194 ? -9.309 1.658 10.776 1.00 95.81 194 PHE A O 1
ATOM 1569 N N . PHE A 1 195 ? -7.776 2.881 11.866 1.00 94.31 195 PHE A N 1
ATOM 1570 C CA . PHE A 1 195 ? -8.763 3.564 12.688 1.00 94.31 195 PHE A CA 1
ATOM 1571 C C . PHE A 1 195 ? -8.361 4.997 13.028 1.00 94.31 195 PHE A C 1
ATOM 1573 O O . PHE A 1 195 ? -7.189 5.332 13.254 1.00 94.31 195 PHE A O 1
ATOM 1580 N N . SER A 1 196 ? -9.360 5.869 13.098 1.00 91.38 196 SER A N 1
ATOM 1581 C CA . SER A 1 196 ? -9.195 7.302 13.321 1.00 91.38 196 SER A CA 1
ATOM 1582 C C . SER A 1 196 ? -10.012 7.777 14.533 1.00 91.38 196 SER A C 1
ATOM 1584 O O . SER A 1 196 ? -10.371 7.007 15.428 1.00 91.38 196 SER A O 1
ATOM 1586 N N . SER A 1 197 ? -10.174 9.090 14.667 1.00 87.44 197 SER A N 1
ATOM 1587 C CA . SER A 1 197 ? -11.037 9.690 15.690 1.00 87.44 197 SER A CA 1
ATOM 1588 C C . SER A 1 197 ? -12.472 9.713 15.179 1.00 87.44 197 SER A C 1
ATOM 1590 O O . SER A 1 197 ? -12.642 9.906 13.984 1.00 87.44 197 SER A O 1
ATOM 1592 N N . ILE A 1 198 ? -13.475 9.652 16.060 1.00 88.00 198 ILE A N 1
ATOM 1593 C CA . ILE A 1 198 ? -14.889 9.775 15.659 1.00 88.00 198 ILE A CA 1
ATOM 1594 C C . ILE A 1 198 ? -15.143 10.979 14.730 1.00 88.00 198 ILE A C 1
ATOM 1596 O O . ILE A 1 198 ? -15.640 10.801 13.630 1.00 88.00 198 ILE A O 1
ATOM 1600 N N . PHE A 1 199 ? -14.650 12.170 15.087 1.00 84.62 199 PHE A N 1
ATOM 1601 C CA . PHE A 1 199 ? -14.825 13.403 14.300 1.00 84.62 199 PHE A CA 1
ATOM 1602 C C . PHE A 1 199 ? -14.075 13.445 12.960 1.00 84.62 199 PHE A C 1
ATOM 1604 O O . PHE A 1 199 ? -14.247 14.384 12.194 1.00 84.62 199 PHE A O 1
ATOM 1611 N N . ARG A 1 200 ? -13.193 12.475 12.694 1.00 83.06 200 ARG A N 1
ATOM 1612 C CA . ARG A 1 200 ? -12.473 12.368 11.415 1.00 83.06 200 ARG A CA 1
ATOM 1613 C C . ARG A 1 200 ? -13.100 11.337 10.480 1.00 83.06 200 ARG A C 1
ATOM 1615 O O . ARG A 1 200 ? -12.763 11.333 9.302 1.00 83.06 200 ARG A O 1
ATOM 1622 N N . GLY A 1 201 ? -13.962 10.464 11.000 1.00 84.38 201 GLY A N 1
ATOM 1623 C CA . GLY A 1 201 ? -14.652 9.446 10.220 1.00 84.38 201 GLY A CA 1
ATOM 1624 C C . GLY A 1 201 ? -15.720 10.065 9.331 1.00 84.38 201 GLY A C 1
ATOM 1625 O O . GLY A 1 201 ? -16.596 10.766 9.826 1.00 84.38 201 GLY A O 1
ATOM 1626 N N . ILE A 1 202 ? -15.644 9.795 8.032 1.00 87.31 202 ILE A N 1
ATOM 1627 C CA . ILE A 1 202 ? -16.657 10.165 7.046 1.00 87.31 202 ILE A CA 1
ATOM 1628 C C . ILE A 1 202 ? -17.112 8.860 6.386 1.00 87.31 202 ILE A C 1
ATOM 1630 O O . ILE A 1 202 ? -16.343 8.299 5.592 1.00 87.31 202 ILE A O 1
ATOM 1634 N N . PRO A 1 203 ? -18.306 8.350 6.736 1.00 89.19 203 PRO A N 1
ATOM 1635 C CA . PRO A 1 203 ? -18.830 7.122 6.159 1.00 89.19 203 PRO A CA 1
ATOM 1636 C C . PRO A 1 203 ? -19.220 7.309 4.683 1.00 89.19 203 PRO A C 1
ATOM 1638 O O . PRO A 1 203 ? -19.422 8.442 4.231 1.00 89.19 203 PRO A O 1
ATOM 1641 N N . PRO A 1 204 ? -19.309 6.208 3.919 1.00 89.56 204 PRO A N 1
ATOM 1642 C CA . PRO A 1 204 ? -19.768 6.247 2.539 1.00 89.56 204 PRO A CA 1
ATOM 1643 C C . PRO A 1 204 ? -21.257 6.606 2.502 1.00 89.56 204 PRO A C 1
ATOM 1645 O O . PRO A 1 204 ? -22.017 6.254 3.402 1.00 89.56 204 PRO A O 1
ATOM 1648 N N . SER A 1 205 ? -21.686 7.302 1.450 1.00 87.25 205 SER A N 1
ATOM 1649 C CA . SER A 1 205 ? -23.098 7.650 1.245 1.00 87.25 205 SER A CA 1
ATOM 1650 C C . SER A 1 205 ? -23.489 7.589 -0.233 1.00 87.25 205 SER A C 1
ATOM 1652 O O . SER A 1 205 ? -22.612 7.651 -1.099 1.00 87.25 205 SER A O 1
ATOM 1654 N N . PRO A 1 206 ? -24.787 7.452 -0.553 1.00 84.56 206 PRO A N 1
ATOM 1655 C CA . PRO A 1 206 ? -25.286 7.573 -1.918 1.00 84.56 206 PRO A CA 1
ATOM 1656 C C . PRO A 1 206 ? -24.890 8.927 -2.509 1.00 84.56 206 PRO A C 1
ATOM 1658 O O . PRO A 1 206 ? -25.099 9.958 -1.866 1.00 84.56 206 PRO A O 1
ATOM 1661 N N . HIS A 1 207 ? -24.282 8.916 -3.698 1.00 81.56 207 HIS A N 1
ATOM 1662 C CA . HIS A 1 207 ? -23.748 10.098 -4.389 1.00 81.56 207 HIS A CA 1
ATOM 1663 C C . HIS A 1 207 ? -22.856 11.007 -3.529 1.00 81.56 207 HIS A C 1
ATOM 1665 O O . HIS A 1 207 ? -22.742 12.204 -3.772 1.00 81.56 207 HIS A O 1
ATOM 1671 N N . ASN A 1 208 ? -22.229 10.442 -2.495 1.00 83.75 208 ASN A N 1
ATOM 1672 C CA . ASN A 1 208 ? -21.334 11.129 -1.566 1.00 83.75 208 ASN A CA 1
ATOM 1673 C C . ASN A 1 208 ? -21.944 12.363 -0.882 1.00 83.75 208 ASN A C 1
ATOM 1675 O O . ASN A 1 208 ? -21.211 13.277 -0.495 1.00 83.75 208 ASN A O 1
ATOM 1679 N N . LYS A 1 209 ? -23.268 12.383 -0.682 1.00 83.56 209 LYS A N 1
ATOM 1680 C CA . LYS A 1 209 ? -23.989 13.510 -0.067 1.00 83.56 209 LYS A CA 1
ATOM 1681 C C . LYS A 1 209 ? -23.434 13.923 1.302 1.00 83.56 209 LYS A C 1
ATOM 1683 O O . LYS A 1 209 ? -23.496 15.091 1.660 1.00 83.56 209 LYS A O 1
ATOM 1688 N N . LEU A 1 210 ? -22.837 13.000 2.064 1.00 83.31 210 LEU A N 1
ATOM 1689 C CA . LEU A 1 210 ? -22.226 13.319 3.365 1.00 83.31 210 LEU A CA 1
ATOM 1690 C C . LEU A 1 210 ? -20.964 14.195 3.278 1.00 83.31 210 LEU A C 1
ATOM 1692 O O . LEU A 1 210 ? -20.556 14.764 4.295 1.00 83.31 210 LEU A O 1
ATOM 1696 N N . LEU A 1 211 ? -20.345 14.306 2.097 1.00 81.81 211 LEU A N 1
ATOM 1697 C CA . LEU A 1 211 ? -19.236 15.233 1.849 1.00 81.81 211 LEU A CA 1
ATOM 1698 C C . LEU A 1 211 ? -19.718 16.673 1.631 1.00 81.81 211 LEU A C 1
ATOM 1700 O O . LEU A 1 211 ? -18.928 17.608 1.769 1.00 81.81 211 LEU A O 1
ATOM 1704 N N . GLU A 1 212 ? -20.991 16.869 1.291 1.00 80.56 212 GLU A N 1
ATOM 1705 C CA . GLU A 1 212 ? -21.544 18.182 0.982 1.00 80.56 212 GLU A CA 1
ATOM 1706 C C . GLU A 1 212 ? -21.825 18.974 2.266 1.00 80.56 212 GLU A C 1
ATOM 1708 O O . GLU A 1 212 ? -22.340 18.454 3.258 1.00 80.56 212 GLU A O 1
ATOM 1713 N N . LYS A 1 213 ? -21.465 20.265 2.269 1.00 75.31 213 LYS A N 1
ATOM 1714 C CA . LYS A 1 213 ? -21.578 21.123 3.462 1.00 75.31 213 LYS A CA 1
ATOM 1715 C C . LYS A 1 213 ? -23.030 21.513 3.792 1.00 75.31 213 LYS A C 1
ATOM 1717 O O . LYS A 1 213 ? -23.310 21.805 4.948 1.00 75.31 213 LYS A O 1
ATOM 1722 N N . ASN A 1 214 ? -23.935 21.483 2.809 1.00 74.12 214 ASN A N 1
ATOM 1723 C CA . ASN A 1 214 ? -25.280 22.068 2.903 1.00 74.12 214 ASN A CA 1
ATOM 1724 C C . ASN A 1 214 ? -26.408 21.042 3.109 1.00 74.12 214 ASN A C 1
ATOM 1726 O O . ASN A 1 214 ? -27.573 21.394 2.955 1.00 74.12 214 ASN A O 1
ATOM 1730 N N . VAL A 1 215 ? -26.086 19.781 3.411 1.00 75.75 215 VAL A N 1
ATOM 1731 C CA . VAL A 1 215 ? -27.093 18.715 3.495 1.00 75.75 215 VAL A CA 1
ATOM 1732 C C . VAL A 1 215 ? -27.354 18.310 4.943 1.00 75.75 215 VAL A C 1
ATOM 1734 O O . VAL A 1 215 ? -26.420 18.105 5.723 1.00 75.75 215 VAL A O 1
ATOM 1737 N N . GLU A 1 216 ? -28.632 18.159 5.295 1.00 78.38 216 GLU A N 1
ATOM 1738 C CA . GLU A 1 216 ? -29.059 17.598 6.577 1.00 78.38 216 GLU A CA 1
ATOM 1739 C C . GLU A 1 216 ? -28.640 16.126 6.679 1.00 78.38 216 GLU A C 1
ATOM 1741 O O . GLU A 1 216 ? -29.215 15.229 6.058 1.00 78.38 216 GLU A O 1
ATOM 1746 N N . LYS A 1 217 ? -27.590 15.875 7.465 1.00 79.56 217 LYS A N 1
ATOM 1747 C CA . LYS A 1 217 ? -26.966 14.549 7.586 1.00 79.56 217 LYS A CA 1
ATOM 1748 C C . LYS A 1 217 ? -27.878 13.526 8.262 1.00 79.56 217 LYS A C 1
ATOM 1750 O O . LYS A 1 217 ? -27.816 12.354 7.911 1.00 79.56 217 LYS A O 1
ATOM 1755 N N . GLU A 1 218 ? -28.723 13.957 9.197 1.00 79.69 218 GLU A N 1
ATOM 1756 C CA . GLU A 1 218 ? -29.643 13.080 9.936 1.00 79.69 218 GLU A CA 1
ATOM 1757 C C . GLU A 1 218 ? -30.663 12.419 9.005 1.00 79.69 218 GLU A C 1
ATOM 1759 O O . GLU A 1 218 ? -30.815 11.198 9.021 1.00 79.69 218 GLU A O 1
ATOM 1764 N N . SER A 1 219 ? -31.272 13.206 8.118 1.00 80.44 219 SER A N 1
ATOM 1765 C CA . SER A 1 219 ? -32.243 12.738 7.126 1.00 80.44 219 SER A CA 1
ATOM 1766 C C . SER A 1 219 ? -31.651 11.675 6.194 1.00 80.44 219 SER A C 1
ATOM 1768 O O . SER A 1 219 ? -32.315 10.692 5.878 1.00 80.44 219 SER A O 1
ATOM 1770 N N . ILE A 1 220 ? -30.379 11.817 5.800 1.00 80.69 220 ILE A N 1
ATOM 1771 C CA . ILE A 1 220 ? -29.680 10.800 4.997 1.00 80.69 220 ILE A CA 1
ATOM 1772 C C . ILE A 1 220 ? -29.413 9.544 5.822 1.00 80.69 220 ILE A C 1
ATOM 1774 O O . ILE A 1 220 ? -29.684 8.443 5.351 1.00 80.69 220 ILE A O 1
ATOM 1778 N N . CYS A 1 221 ? -28.871 9.694 7.032 1.00 78.81 221 CYS A N 1
ATOM 1779 C CA . CYS A 1 221 ? -28.520 8.560 7.884 1.00 78.81 221 CYS A CA 1
ATOM 1780 C C . CYS A 1 221 ? -29.736 7.678 8.203 1.00 78.81 221 CYS A C 1
ATOM 1782 O O . CYS A 1 221 ? -29.596 6.460 8.217 1.00 78.81 221 CYS A O 1
ATOM 1784 N N . ASN A 1 222 ? -30.919 8.272 8.383 1.00 80.81 222 ASN A N 1
ATOM 1785 C CA . ASN A 1 222 ? -32.158 7.541 8.662 1.00 80.81 222 ASN A CA 1
ATOM 1786 C C . ASN A 1 222 ? -32.675 6.718 7.470 1.00 80.81 222 ASN A C 1
ATOM 1788 O O . ASN A 1 222 ? -33.420 5.762 7.666 1.00 80.81 222 ASN A O 1
ATOM 1792 N N . LEU A 1 223 ? -32.294 7.076 6.240 1.00 82.94 223 LEU A N 1
ATOM 1793 C CA . LEU A 1 223 ? -32.687 6.355 5.025 1.00 82.94 223 LEU A CA 1
ATOM 1794 C C . LEU A 1 223 ? -31.740 5.195 4.689 1.00 82.94 223 LEU A C 1
ATOM 1796 O O . LEU A 1 223 ? -32.051 4.386 3.814 1.00 82.94 223 LEU A O 1
ATOM 1800 N N . LEU A 1 224 ? -30.569 5.126 5.329 1.00 84.19 224 LEU A N 1
ATOM 1801 C CA . LEU A 1 224 ? -29.556 4.130 5.003 1.00 84.19 224 LEU A CA 1
ATOM 1802 C C . LEU A 1 224 ? -29.804 2.799 5.723 1.00 84.19 224 LEU A C 1
ATOM 1804 O O . LEU A 1 224 ? -30.147 2.788 6.906 1.00 84.19 224 LEU A O 1
ATOM 1808 N N . PRO A 1 225 ? -29.576 1.660 5.043 1.00 87.75 225 PRO A N 1
ATOM 1809 C CA . PRO A 1 225 ? -29.591 0.360 5.699 1.00 87.75 225 PRO A CA 1
ATOM 1810 C C . PRO A 1 225 ? -28.429 0.234 6.696 1.00 87.75 225 PRO A C 1
ATOM 1812 O O . PRO A 1 225 ? -27.404 0.906 6.575 1.00 87.75 225 PRO A O 1
ATOM 1815 N N . ALA A 1 226 ? -28.553 -0.700 7.645 1.00 81.19 226 ALA A N 1
ATOM 1816 C CA . ALA A 1 226 ? -27.509 -0.976 8.640 1.00 81.19 226 ALA A CA 1
ATOM 1817 C C . ALA A 1 226 ? -26.164 -1.399 8.013 1.00 81.19 226 ALA A C 1
ATOM 1819 O O . ALA A 1 226 ? -25.104 -1.131 8.581 1.00 81.19 226 ALA A O 1
ATOM 1820 N N . VAL A 1 227 ? -26.208 -2.049 6.845 1.00 86.38 227 VAL A N 1
ATOM 1821 C CA . VAL A 1 227 ? -25.041 -2.374 6.018 1.00 86.38 227 VAL A CA 1
ATOM 1822 C C . VAL A 1 227 ? -25.279 -1.796 4.629 1.00 86.38 227 VAL A C 1
ATOM 1824 O O . VAL A 1 227 ? -26.237 -2.163 3.953 1.00 86.38 227 VAL A O 1
ATOM 1827 N N . TYR A 1 228 ? -24.403 -0.887 4.209 1.00 88.38 228 TYR A N 1
ATOM 1828 C CA . TYR A 1 228 ? -24.469 -0.227 2.910 1.00 88.38 228 TYR A CA 1
ATOM 1829 C C . TYR A 1 228 ? -23.244 -0.601 2.075 1.00 88.38 228 TYR A C 1
ATOM 1831 O O . TYR A 1 228 ? -22.108 -0.292 2.443 1.00 88.38 228 TYR A O 1
ATOM 1839 N N . VAL A 1 229 ? -23.473 -1.273 0.945 1.00 86.69 229 VAL A N 1
ATOM 1840 C CA . VAL A 1 229 ? -22.411 -1.658 0.010 1.00 86.69 229 VAL A CA 1
ATOM 1841 C C . VAL A 1 229 ? -22.249 -0.552 -1.024 1.00 86.69 229 VAL A C 1
ATOM 1843 O O . VAL A 1 229 ? -23.163 -0.270 -1.791 1.00 86.69 229 VAL A O 1
ATOM 1846 N N . LYS A 1 230 ? -21.068 0.075 -1.051 1.00 84.88 230 LYS A N 1
ATOM 1847 C CA . LYS A 1 230 ? -20.697 1.068 -2.064 1.00 84.88 230 LYS A CA 1
ATOM 1848 C C . LYS A 1 230 ? -19.626 0.487 -2.978 1.00 84.88 230 LYS A C 1
ATOM 1850 O O . LYS A 1 230 ? -18.460 0.400 -2.582 1.00 84.88 230 LYS A O 1
ATOM 1855 N N . ASN A 1 231 ? -20.007 0.136 -4.203 1.00 83.06 231 ASN A N 1
ATOM 1856 C CA . ASN A 1 231 ? -19.061 -0.149 -5.272 1.00 83.06 231 ASN A CA 1
ATOM 1857 C C . ASN A 1 231 ? -19.063 1.022 -6.257 1.00 83.06 231 ASN A C 1
ATOM 1859 O O . ASN A 1 231 ? -20.064 1.291 -6.904 1.00 83.06 231 ASN A O 1
ATOM 1863 N N . SER A 1 232 ? -17.950 1.751 -6.351 1.00 77.88 232 SER A N 1
ATOM 1864 C CA . SER A 1 232 ? -17.835 2.811 -7.357 1.00 77.88 232 SER A CA 1
ATOM 1865 C C . SER A 1 232 ? -17.736 2.228 -8.758 1.00 77.88 232 SER A C 1
ATOM 1867 O O . SER A 1 232 ? -18.113 2.910 -9.692 1.00 77.88 232 SER A O 1
ATOM 1869 N N . TYR A 1 233 ? -17.246 0.994 -8.917 1.00 79.56 233 TYR A N 1
ATOM 1870 C CA . TYR A 1 233 ? -16.983 0.425 -10.228 1.00 79.56 233 TYR A CA 1
ATOM 1871 C C . TYR A 1 233 ? -17.816 -0.828 -10.492 1.00 79.56 233 TYR A C 1
ATOM 1873 O O . TYR A 1 233 ? -17.311 -1.949 -10.454 1.00 79.56 233 TYR A O 1
ATOM 1881 N N . GLU A 1 234 ? -19.115 -0.635 -10.698 1.00 79.19 234 GLU A N 1
ATOM 1882 C CA . GLU A 1 234 ? -20.037 -1.724 -11.013 1.00 79.19 234 GLU A CA 1
ATOM 1883 C C . GLU A 1 234 ? -19.885 -2.167 -12.470 1.00 79.19 234 GLU A C 1
ATOM 1885 O O . GLU A 1 234 ? -19.773 -1.357 -13.398 1.00 79.19 234 GLU A O 1
ATOM 1890 N N . VAL A 1 235 ? -19.836 -3.484 -12.639 1.00 79.94 235 VAL A N 1
ATOM 1891 C CA . VAL A 1 235 ? -19.624 -4.164 -13.911 1.00 79.94 235 VAL A CA 1
ATOM 1892 C C . VAL A 1 235 ? -20.851 -5.032 -14.174 1.00 79.94 235 VAL A C 1
ATOM 1894 O O . VAL A 1 235 ? -21.379 -5.641 -13.242 1.00 79.94 235 VAL A O 1
ATOM 1897 N N . ASP A 1 236 ? -21.332 -5.039 -15.413 1.00 79.31 236 ASP A N 1
ATOM 1898 C CA . ASP A 1 236 ? -22.479 -5.836 -15.835 1.00 79.31 236 ASP A CA 1
ATOM 1899 C C . ASP A 1 236 ? -22.107 -7.303 -16.133 1.00 79.31 236 ASP A C 1
ATOM 1901 O O . ASP A 1 236 ? -20.952 -7.710 -16.023 1.00 79.31 236 ASP A O 1
ATOM 1905 N N . GLU A 1 237 ? -23.093 -8.106 -16.542 1.00 80.38 237 GLU A N 1
ATOM 1906 C CA . GLU A 1 237 ? -22.899 -9.524 -16.891 1.00 80.38 237 GLU A CA 1
ATOM 1907 C C . GLU A 1 237 ? -21.947 -9.751 -18.084 1.00 80.38 237 GLU A C 1
ATOM 1909 O O . GLU A 1 237 ? -21.450 -10.859 -18.265 1.00 80.38 237 GLU A O 1
ATOM 1914 N N . ASN A 1 238 ? -21.672 -8.716 -18.886 1.00 78.81 238 ASN A N 1
ATOM 1915 C CA . ASN A 1 238 ? -20.803 -8.759 -20.065 1.00 78.81 238 ASN A CA 1
ATOM 1916 C C . ASN A 1 238 ? -19.439 -8.078 -19.816 1.00 78.81 238 ASN A C 1
ATOM 1918 O O . ASN A 1 238 ? -18.772 -7.652 -20.763 1.00 78.81 238 ASN A O 1
ATOM 1922 N N . ASP A 1 239 ? -19.030 -7.932 -18.553 1.00 78.38 239 ASP A N 1
ATOM 1923 C CA . ASP A 1 239 ? -17.799 -7.252 -18.132 1.00 78.38 239 ASP A CA 1
ATOM 1924 C C . ASP A 1 239 ? -17.694 -5.776 -18.566 1.00 78.38 239 ASP A C 1
ATOM 1926 O O . ASP A 1 239 ? -16.613 -5.177 -18.622 1.00 78.38 239 ASP A O 1
ATOM 1930 N N . HIS A 1 240 ? -18.828 -5.146 -18.857 1.00 80.81 240 HIS A N 1
ATOM 1931 C CA . HIS A 1 240 ? -18.903 -3.737 -19.179 1.00 80.81 240 HIS A CA 1
ATOM 1932 C C . HIS A 1 240 ? -19.205 -2.899 -17.948 1.00 80.81 240 HIS A C 1
ATOM 1934 O O . HIS A 1 240 ? -20.097 -3.153 -17.146 1.00 80.8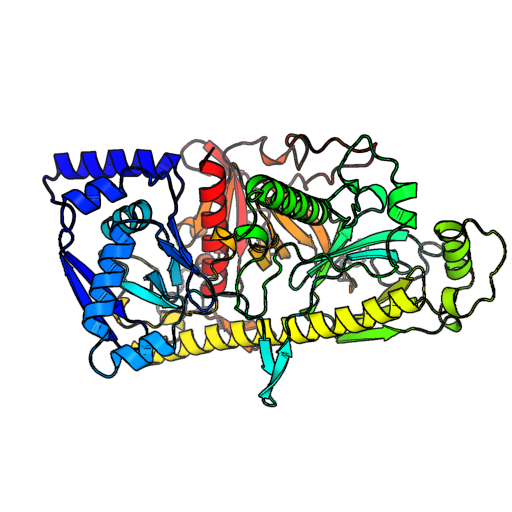1 240 HIS A O 1
ATOM 1940 N N . PHE A 1 241 ? -18.471 -1.807 -17.866 1.00 80.12 241 PHE A N 1
ATOM 1941 C CA . PHE A 1 241 ? -18.624 -0.783 -16.866 1.00 80.12 241 PHE A CA 1
ATOM 1942 C C . PHE A 1 241 ? -19.925 0.004 -17.042 1.00 80.12 241 PHE A C 1
ATOM 1944 O O . PHE A 1 241 ? -20.116 0.620 -18.095 1.00 80.12 241 PHE A O 1
ATOM 1951 N N . ALA A 1 242 ? -20.776 0.029 -16.013 1.00 75.25 242 ALA A N 1
ATOM 1952 C CA . ALA A 1 242 ? -22.068 0.717 -16.065 1.00 75.25 242 ALA A CA 1
ATOM 1953 C C . ALA A 1 242 ? -21.909 2.220 -16.369 1.00 75.25 242 ALA A C 1
ATOM 1955 O O . ALA A 1 242 ? -22.557 2.744 -17.271 1.00 75.25 242 ALA A O 1
ATOM 1956 N N . GLY A 1 243 ? -20.957 2.887 -15.706 1.00 69.75 243 GLY A N 1
ATOM 1957 C CA . GLY A 1 243 ? -20.735 4.331 -15.849 1.00 69.75 243 GLY A CA 1
ATOM 1958 C C . GLY A 1 243 ? -20.158 4.785 -17.196 1.00 69.75 243 GLY A C 1
ATOM 1959 O O . GLY A 1 243 ? -20.091 5.985 -17.436 1.00 69.75 243 GLY A O 1
ATOM 1960 N N . LEU A 1 244 ? -19.733 3.866 -18.077 1.00 74.25 244 LEU A N 1
ATOM 1961 C CA . LEU A 1 244 ? -19.201 4.211 -19.406 1.00 74.25 244 LEU A CA 1
ATOM 1962 C C . LEU A 1 244 ? -20.292 4.291 -20.478 1.00 74.25 244 LEU A C 1
ATOM 1964 O O . LEU A 1 244 ? -20.054 4.845 -21.547 1.00 74.25 244 LEU A O 1
ATOM 1968 N N . ARG A 1 245 ? -21.462 3.694 -20.219 1.00 69.56 245 ARG A N 1
ATOM 1969 C CA . ARG A 1 245 ? -22.603 3.708 -21.145 1.00 69.56 245 ARG A CA 1
ATOM 1970 C C . ARG A 1 245 ? -23.422 4.986 -21.041 1.00 69.56 245 ARG A C 1
ATOM 1972 O O . ARG A 1 245 ? -24.061 5.377 -22.015 1.00 69.56 245 ARG A O 1
ATOM 1979 N N . ASP A 1 246 ? -23.403 5.617 -19.873 1.00 63.06 246 ASP A N 1
ATOM 1980 C CA . ASP A 1 246 ? -24.189 6.810 -19.607 1.00 63.06 246 ASP A CA 1
ATOM 1981 C C . ASP A 1 246 ? -23.547 8.054 -20.227 1.00 63.06 246 ASP A C 1
ATOM 1983 O O . ASP A 1 246 ? -22.342 8.284 -20.136 1.00 63.06 246 ASP A O 1
ATOM 1987 N N . THR A 1 247 ? -24.383 8.944 -20.766 1.00 60.88 247 THR A N 1
ATOM 1988 C CA . THR A 1 247 ? -23.982 10.285 -21.234 1.00 60.88 247 THR A CA 1
ATOM 1989 C C . THR A 1 247 ? -23.467 11.195 -20.106 1.00 60.88 247 THR A C 1
ATOM 1991 O O . THR A 1 247 ? -23.106 12.340 -20.357 1.00 60.88 247 THR A O 1
ATOM 1994 N N . ALA A 1 248 ? -23.454 10.709 -18.861 1.00 65.81 248 ALA A N 1
ATOM 1995 C CA . ALA A 1 248 ? -23.056 11.413 -17.646 1.00 65.81 248 ALA A CA 1
ATOM 1996 C C . ALA A 1 248 ? -21.704 10.926 -17.081 1.00 65.81 248 ALA A C 1
ATOM 1998 O O . ALA A 1 248 ? -21.500 10.960 -15.864 1.00 65.81 248 ALA A O 1
ATOM 1999 N N . PHE A 1 249 ? -20.781 10.483 -17.946 1.00 75.69 249 PHE A N 1
ATOM 2000 C CA . PHE A 1 249 ? -19.436 10.027 -17.564 1.00 75.69 249 PHE A CA 1
ATOM 2001 C C . PHE A 1 249 ? -18.722 11.006 -16.615 1.00 75.69 249 PHE A C 1
ATOM 2003 O O . PHE A 1 249 ? -18.217 10.590 -15.575 1.00 75.69 249 PHE A O 1
ATOM 2010 N N . ASP A 1 250 ? -18.785 12.312 -16.898 1.00 79.25 250 ASP A N 1
ATOM 2011 C CA . ASP A 1 250 ? -18.168 13.352 -16.062 1.00 79.25 250 ASP A CA 1
ATOM 2012 C C . ASP A 1 250 ? -18.740 13.375 -14.635 1.00 79.25 250 ASP A C 1
ATOM 2014 O O . ASP A 1 250 ? -18.025 13.597 -13.656 1.00 79.25 250 ASP A O 1
ATOM 2018 N N . GLY A 1 251 ? -20.048 13.148 -14.484 1.00 81.25 251 GLY A N 1
ATOM 2019 C CA . GLY A 1 251 ? -20.701 13.089 -13.176 1.00 81.25 251 GLY A CA 1
ATOM 2020 C C . GLY A 1 251 ? -20.231 11.880 -12.370 1.00 81.25 251 GLY A C 1
ATOM 2021 O O . GLY A 1 251 ? -19.889 12.008 -11.191 1.00 81.25 251 GLY A O 1
ATOM 2022 N N . PHE A 1 252 ? -20.150 10.728 -13.034 1.00 81.56 252 PHE A N 1
ATOM 2023 C CA . PHE A 1 252 ? -19.649 9.492 -12.451 1.00 81.56 252 PHE A CA 1
ATOM 2024 C C . PHE A 1 252 ? -18.164 9.602 -12.049 1.00 81.56 252 PHE A C 1
ATOM 2026 O O . PHE A 1 252 ? -17.798 9.247 -10.925 1.00 81.56 252 PHE A O 1
ATOM 2033 N N . GLU A 1 253 ? -17.308 10.140 -12.924 1.00 83.38 253 GLU A N 1
ATOM 2034 C CA . GLU A 1 253 ? -15.879 10.336 -12.652 1.00 83.38 253 GLU A CA 1
ATOM 2035 C C . GLU A 1 253 ? -15.672 11.241 -11.431 1.00 83.38 253 GLU A C 1
ATOM 2037 O O . GLU A 1 253 ? -14.910 10.911 -10.516 1.00 83.38 253 GLU A O 1
ATOM 2042 N N . ASN A 1 254 ? -16.427 12.341 -11.354 1.00 85.94 254 ASN A N 1
ATOM 2043 C CA . ASN A 1 254 ? -16.413 13.235 -10.201 1.00 85.94 254 ASN A CA 1
ATOM 2044 C C . ASN A 1 254 ? -16.851 12.531 -8.904 1.00 85.94 254 ASN A C 1
ATOM 2046 O O . ASN A 1 254 ? -16.283 12.788 -7.838 1.00 85.94 254 ASN A O 1
ATOM 2050 N N . GLU A 1 255 ? -17.844 11.641 -8.959 1.00 87.06 255 GLU A N 1
ATOM 2051 C CA . GLU A 1 255 ? -18.272 10.849 -7.802 1.00 87.06 255 GLU A CA 1
ATOM 2052 C C . GLU A 1 255 ? -17.179 9.866 -7.350 1.00 87.06 255 GLU A C 1
ATOM 2054 O O . GLU A 1 255 ? -16.851 9.802 -6.158 1.00 87.06 255 GLU A O 1
ATOM 2059 N N . ALA A 1 256 ? -16.568 9.141 -8.289 1.00 87.38 256 ALA A N 1
ATOM 2060 C CA . ALA A 1 256 ? -15.486 8.202 -8.009 1.00 87.38 256 ALA A CA 1
ATOM 2061 C C . ALA A 1 256 ? -14.252 8.912 -7.423 1.00 87.38 256 ALA A C 1
ATOM 2063 O O . ALA A 1 256 ? -13.667 8.438 -6.444 1.00 87.38 256 ALA A O 1
ATOM 2064 N N . LEU A 1 257 ? -13.896 10.086 -7.953 1.00 88.12 257 LEU A N 1
ATOM 2065 C CA . LEU A 1 257 ? -12.785 10.905 -7.466 1.00 88.12 257 LEU A CA 1
ATOM 2066 C C . LEU A 1 257 ? -13.043 11.443 -6.052 1.00 88.12 257 LEU A C 1
ATOM 2068 O O . LEU A 1 257 ? -12.140 11.435 -5.204 1.00 88.12 257 LEU A O 1
ATOM 2072 N N . LYS A 1 258 ? -14.276 11.875 -5.759 1.00 89.31 258 LYS A N 1
ATOM 2073 C CA . LYS A 1 258 ? -14.688 12.284 -4.406 1.00 89.31 258 LYS A CA 1
ATOM 2074 C C . LYS A 1 258 ? -14.587 11.121 -3.414 1.00 89.31 258 LYS A C 1
ATOM 2076 O O . LYS A 1 258 ? -14.034 11.310 -2.330 1.00 89.31 258 LYS A O 1
ATOM 2081 N N . GLU A 1 259 ? -15.027 9.916 -3.787 1.00 88.88 259 GLU A N 1
ATOM 2082 C CA . GLU A 1 259 ? -14.883 8.727 -2.932 1.00 88.88 259 GLU A CA 1
ATOM 2083 C C . GLU A 1 259 ? -13.424 8.333 -2.713 1.00 88.88 259 GLU A C 1
ATOM 2085 O O . GLU A 1 259 ? -13.022 8.011 -1.591 1.00 88.88 259 GLU A O 1
ATOM 2090 N N . TYR A 1 260 ? -12.608 8.394 -3.763 1.00 89.69 260 TYR A N 1
ATOM 2091 C CA . TYR A 1 260 ? -11.175 8.153 -3.656 1.00 89.69 260 TYR A CA 1
ATOM 2092 C C . TYR A 1 260 ? -10.522 9.129 -2.671 1.00 89.69 260 TYR A C 1
ATOM 2094 O O . TYR A 1 260 ? -9.791 8.726 -1.762 1.00 89.69 260 TYR A O 1
ATOM 2102 N N . SER A 1 261 ? -10.861 10.413 -2.795 1.00 88.75 261 SER A N 1
ATOM 2103 C CA . SER A 1 261 ? -10.393 11.474 -1.902 1.00 88.75 261 SER A CA 1
ATOM 2104 C C . SER A 1 261 ? -10.850 11.245 -0.459 1.00 88.75 261 SER A C 1
ATOM 2106 O O . SER A 1 261 ? -10.045 11.382 0.465 1.00 88.75 261 SER A O 1
ATOM 2108 N N . ARG A 1 262 ? -12.103 10.821 -0.243 1.00 90.44 262 ARG A N 1
ATOM 2109 C CA . ARG A 1 262 ? -12.631 10.463 1.084 1.00 90.44 262 ARG A CA 1
ATOM 2110 C C . ARG A 1 262 ? -11.831 9.323 1.713 1.00 90.44 262 ARG A C 1
ATOM 2112 O O . ARG A 1 262 ? -11.375 9.451 2.851 1.00 90.44 262 ARG A O 1
ATOM 2119 N N . LYS A 1 263 ? -11.619 8.221 0.985 1.00 90.88 263 LYS A N 1
ATOM 2120 C CA . LYS A 1 263 ? -10.839 7.068 1.472 1.00 90.88 263 LYS A CA 1
ATOM 2121 C C . LYS A 1 263 ? -9.401 7.467 1.804 1.00 90.88 263 LYS A C 1
ATOM 2123 O O . LYS A 1 263 ? -8.892 7.105 2.867 1.00 90.88 263 LYS A O 1
ATOM 2128 N N . LEU A 1 264 ? -8.773 8.280 0.955 1.00 90.50 264 LEU A N 1
ATOM 2129 C CA . LEU A 1 264 ? -7.438 8.819 1.205 1.00 90.50 264 LEU A CA 1
ATOM 2130 C C . LEU A 1 264 ? -7.391 9.655 2.494 1.00 90.50 264 LEU A C 1
ATOM 2132 O O . LEU A 1 264 ? -6.498 9.455 3.321 1.00 90.50 264 LEU A O 1
ATOM 2136 N N . GLN A 1 265 ? -8.370 10.538 2.717 1.00 88.12 265 GLN A N 1
ATOM 2137 C CA . GLN A 1 265 ? -8.471 11.334 3.946 1.00 88.12 265 GLN A CA 1
ATOM 2138 C C . GLN A 1 265 ? -8.594 10.456 5.199 1.00 88.12 265 GLN A C 1
ATOM 2140 O O . GLN A 1 265 ? -7.952 10.750 6.212 1.00 88.12 265 GLN A O 1
ATOM 2145 N N . GLN A 1 266 ? -9.347 9.351 5.134 1.00 89.88 266 GLN A N 1
ATOM 2146 C CA . GLN A 1 266 ? -9.450 8.404 6.250 1.00 89.88 266 GLN A CA 1
ATOM 2147 C C . GLN A 1 266 ? -8.101 7.754 6.585 1.00 89.88 266 GLN A C 1
ATOM 2149 O O . GLN A 1 266 ? -7.722 7.679 7.758 1.00 89.88 266 GLN A O 1
ATOM 2154 N N . ILE A 1 267 ? -7.339 7.346 5.567 1.00 91.50 267 ILE A N 1
ATOM 2155 C CA . ILE A 1 267 ? -6.037 6.686 5.741 1.00 91.50 267 ILE A CA 1
ATOM 2156 C C . ILE A 1 267 ? -4.979 7.669 6.268 1.00 91.50 267 ILE A C 1
ATOM 2158 O O . ILE A 1 267 ? -4.262 7.371 7.232 1.00 91.50 267 ILE A O 1
ATOM 2162 N N . VAL A 1 268 ? -4.903 8.873 5.694 1.00 88.50 268 VAL A N 1
ATOM 2163 C CA . VAL A 1 268 ? -3.983 9.931 6.151 1.00 88.50 268 VAL A CA 1
ATOM 2164 C C . VAL A 1 268 ? -4.336 10.369 7.578 1.00 88.50 268 VAL A C 1
ATOM 2166 O O . VAL A 1 268 ? -3.449 10.557 8.415 1.00 88.50 268 VAL A O 1
ATOM 2169 N N . GLY A 1 269 ? -5.632 10.459 7.891 1.00 84.81 269 GLY A N 1
ATOM 2170 C CA . GLY A 1 269 ? -6.161 10.811 9.208 1.00 84.81 269 GLY A CA 1
ATOM 2171 C C . GLY A 1 269 ? -6.064 9.712 10.275 1.00 84.81 269 GLY A C 1
ATOM 2172 O O . GLY A 1 269 ? -6.352 9.99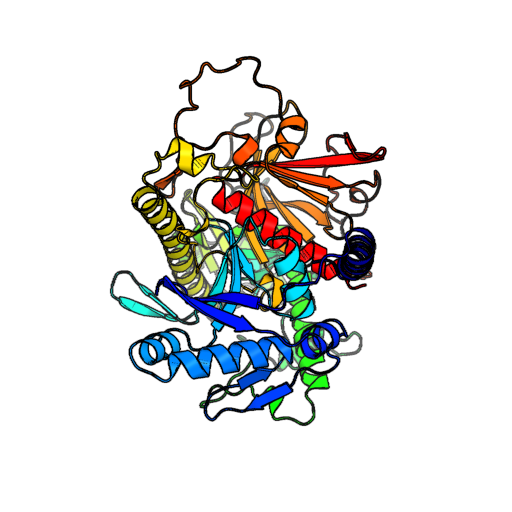3 11.449 1.00 84.81 269 GLY A O 1
ATOM 2173 N N . ALA A 1 270 ? -5.652 8.493 9.905 1.00 89.94 270 ALA A N 1
ATOM 2174 C CA . ALA A 1 270 ? -5.590 7.338 10.794 1.00 89.94 270 ALA A CA 1
ATOM 2175 C C . ALA A 1 270 ? -4.588 7.535 11.946 1.00 89.94 270 ALA A C 1
ATOM 2177 O O . ALA A 1 270 ? -3.427 7.919 11.756 1.00 89.94 270 ALA A O 1
ATOM 2178 N N . LYS A 1 271 ? -5.048 7.236 13.169 1.00 88.06 271 LYS A N 1
ATOM 2179 C CA . LYS A 1 271 ? -4.255 7.308 14.411 1.00 88.06 271 LYS A CA 1
ATOM 2180 C C . LYS A 1 271 ? -3.485 6.016 14.673 1.00 88.06 271 LYS A C 1
ATOM 2182 O O . LYS A 1 271 ? -2.432 6.047 15.311 1.00 88.06 271 LYS A O 1
ATOM 2187 N N . GLY A 1 272 ? -4.010 4.896 14.202 1.00 91.12 272 GLY A N 1
ATOM 2188 C CA . GLY A 1 272 ? -3.362 3.601 14.287 1.00 91.12 272 GLY A CA 1
ATOM 2189 C C . GLY A 1 272 ? -3.931 2.634 13.264 1.00 91.12 272 GLY A C 1
ATOM 2190 O O . GLY A 1 272 ? -4.852 2.977 12.519 1.00 91.12 272 GLY A O 1
ATOM 2191 N N . MET A 1 273 ? -3.341 1.448 13.218 1.00 94.38 273 MET A N 1
ATOM 2192 C CA . MET A 1 273 ? -3.735 0.399 12.291 1.00 94.38 273 MET A CA 1
ATOM 2193 C C . MET A 1 273 ? -3.453 -0.998 12.841 1.00 94.38 273 MET A C 1
ATOM 2195 O O . MET A 1 273 ? -2.634 -1.163 13.747 1.00 94.38 273 MET A O 1
ATOM 2199 N N . VAL A 1 274 ? -4.087 -1.996 12.242 1.00 94.44 274 VAL A N 1
ATOM 2200 C CA . VAL A 1 274 ? -3.862 -3.422 12.478 1.00 94.44 274 VAL A CA 1
ATOM 2201 C C . VAL A 1 274 ? -3.535 -4.075 11.134 1.00 94.44 274 VAL A C 1
ATOM 2203 O O . VAL A 1 274 ? -4.254 -3.856 10.161 1.00 94.44 274 VAL A O 1
ATOM 2206 N N . ASP A 1 275 ? -2.451 -4.852 11.066 1.00 93.75 275 ASP A N 1
ATOM 2207 C CA . ASP A 1 275 ? -2.146 -5.674 9.884 1.00 93.75 275 ASP A CA 1
ATOM 2208 C C . ASP A 1 275 ? -3.064 -6.903 9.887 1.00 93.75 275 ASP A C 1
ATOM 2210 O O . ASP A 1 275 ? -3.013 -7.715 10.814 1.00 93.75 275 ASP A O 1
ATOM 2214 N N . LEU A 1 276 ? -3.903 -7.039 8.858 1.00 94.50 276 LEU A N 1
ATOM 2215 C CA . LEU A 1 276 ? -4.879 -8.126 8.750 1.00 94.50 276 LEU A CA 1
ATOM 2216 C C . LEU A 1 276 ? -4.209 -9.496 8.602 1.00 94.50 276 LEU A C 1
ATOM 2218 O O . LEU A 1 276 ? -4.782 -10.511 9.003 1.00 94.50 276 LEU A O 1
ATOM 2222 N N . CYS A 1 277 ? -2.982 -9.541 8.081 1.00 92.56 277 CYS A N 1
ATOM 2223 C CA . CYS A 1 277 ? -2.225 -10.785 7.968 1.00 92.56 277 CYS A CA 1
ATOM 2224 C C . CYS A 1 277 ? -1.682 -11.269 9.322 1.00 92.56 277 CYS A C 1
ATOM 2226 O O . CYS A 1 277 ? -1.370 -12.449 9.458 1.00 92.56 277 CYS A O 1
ATOM 2228 N N . MET A 1 278 ? -1.604 -10.386 10.326 1.00 91.31 278 MET A N 1
ATOM 2229 C CA . MET A 1 278 ? -1.191 -10.730 11.693 1.00 91.31 278 MET A CA 1
ATOM 2230 C C . MET A 1 278 ? -2.355 -11.187 12.578 1.00 91.31 278 MET A C 1
ATOM 2232 O O . MET A 1 278 ? -2.127 -11.554 13.731 1.00 91.31 278 MET A O 1
ATOM 2236 N N . ILE A 1 279 ? -3.592 -11.142 12.077 1.00 94.31 279 ILE A N 1
ATOM 2237 C CA . ILE A 1 279 ? -4.771 -11.635 12.791 1.00 94.31 279 ILE A CA 1
ATOM 2238 C C . ILE A 1 279 ? -4.713 -13.159 12.824 1.00 94.31 279 ILE A C 1
ATOM 2240 O O . ILE A 1 279 ? -4.522 -13.789 11.793 1.00 94.31 279 ILE A O 1
ATOM 2244 N N . SER A 1 280 ? -4.877 -13.753 13.999 1.00 93.12 280 SER A N 1
ATOM 2245 C CA . SER A 1 280 ? -5.065 -15.193 14.161 1.00 93.12 280 SER A CA 1
ATOM 2246 C C . SER A 1 280 ? -6.527 -15.547 13.907 1.00 93.12 280 SER A C 1
ATOM 2248 O O . SER A 1 280 ? -6.836 -16.264 12.960 1.00 93.12 280 SER A O 1
ATOM 2250 N N . THR A 1 281 ? -7.427 -14.964 14.701 1.00 93.56 281 THR A N 1
ATOM 2251 C CA . THR A 1 281 ? -8.865 -15.251 14.672 1.00 93.56 281 THR A CA 1
ATOM 2252 C C . THR A 1 281 ? -9.672 -14.009 15.032 1.00 93.56 281 THR A C 1
ATOM 2254 O O . THR A 1 281 ? -9.272 -13.232 15.906 1.00 93.56 281 THR A O 1
ATOM 2257 N N . VAL A 1 282 ? -10.834 -13.848 14.397 1.00 95.88 282 VAL A N 1
ATOM 2258 C CA . VAL A 1 282 ? -11.857 -12.871 14.792 1.00 95.88 282 VAL A CA 1
ATOM 2259 C C . VAL A 1 282 ? -13.078 -13.636 15.279 1.00 95.88 282 VAL A C 1
ATOM 2261 O O . VAL A 1 282 ? -13.604 -14.472 14.543 1.00 95.88 282 VAL A O 1
ATOM 2264 N N . ARG A 1 283 ? -13.521 -13.373 16.513 1.00 94.81 283 ARG A N 1
ATOM 2265 C CA . ARG A 1 283 ? -14.644 -14.097 17.126 1.00 94.81 283 ARG A CA 1
ATOM 2266 C C . ARG A 1 283 ? -15.615 -13.172 17.859 1.00 94.81 283 ARG A C 1
ATOM 2268 O O . ARG A 1 283 ? -15.167 -12.192 18.461 1.00 94.81 283 ARG A O 1
ATOM 2275 N N . PRO A 1 284 ? -16.925 -13.475 17.843 1.00 94.44 284 PRO A N 1
ATOM 2276 C CA . PRO A 1 284 ? -17.882 -12.788 18.697 1.00 94.44 284 PRO A CA 1
ATOM 2277 C C . PRO A 1 284 ? -17.591 -13.116 20.166 1.00 94.44 284 PRO A C 1
ATOM 2279 O O . PRO A 1 284 ? -17.051 -14.181 20.481 1.00 94.44 284 PRO A O 1
ATOM 2282 N N . ILE A 1 285 ? -17.936 -12.197 21.065 1.00 90.81 285 ILE A N 1
ATOM 2283 C CA . ILE A 1 285 ? -17.806 -12.405 22.507 1.00 90.81 285 ILE A CA 1
ATOM 2284 C C . ILE A 1 285 ? -19.164 -12.161 23.167 1.00 90.81 285 ILE A C 1
ATOM 2286 O O . ILE A 1 285 ? -19.763 -11.119 22.892 1.00 90.81 285 ILE A O 1
ATOM 2290 N N . PRO A 1 286 ? -19.621 -13.053 24.066 1.00 86.44 286 PRO A N 1
ATOM 2291 C CA . PRO A 1 286 ? -20.857 -12.832 24.805 1.00 86.44 286 PRO A CA 1
ATOM 2292 C C . PRO A 1 286 ? -20.787 -11.577 25.682 1.00 86.44 286 PRO A C 1
ATOM 2294 O O . PRO A 1 286 ? -19.714 -11.194 26.173 1.00 86.44 286 PRO A O 1
ATOM 2297 N N . ALA A 1 287 ? -21.954 -10.982 25.927 1.00 80.69 287 ALA A N 1
ATOM 2298 C CA . ALA A 1 287 ? -22.123 -9.787 26.754 1.00 80.69 287 ALA A CA 1
ATOM 2299 C C . ALA A 1 287 ? -21.515 -9.937 28.163 1.00 80.69 287 ALA A C 1
ATOM 2301 O O . ALA A 1 287 ? -20.878 -9.006 28.653 1.00 80.69 287 ALA A O 1
ATOM 2302 N N . ASP A 1 288 ? -21.601 -11.132 28.758 1.00 81.12 288 ASP A N 1
ATOM 2303 C CA . ASP A 1 288 ? -21.097 -11.446 30.108 1.00 81.12 288 ASP A CA 1
ATOM 2304 C C . ASP A 1 288 ? -19.586 -11.247 30.267 1.00 81.12 288 ASP A C 1
ATOM 2306 O O . ASP A 1 288 ? -19.066 -11.054 31.366 1.00 81.12 288 ASP A O 1
ATOM 2310 N N . SER A 1 289 ? -18.850 -11.284 29.157 1.00 83.81 289 SER A N 1
ATOM 2311 C CA . SER A 1 289 ? -17.404 -11.070 29.157 1.00 83.81 289 SER A CA 1
ATOM 2312 C C . SER A 1 289 ? -17.002 -9.603 29.342 1.00 83.81 289 SER A C 1
ATOM 2314 O O . SER A 1 289 ? -15.826 -9.312 29.597 1.00 83.81 289 SER A O 1
ATOM 2316 N N . PHE A 1 290 ? -17.941 -8.673 29.144 1.00 82.81 290 PHE A N 1
ATOM 2317 C CA . PHE A 1 290 ? -17.704 -7.242 29.233 1.00 82.81 290 PHE A CA 1
ATOM 2318 C C . PHE A 1 290 ? -18.076 -6.727 30.618 1.00 82.81 290 PHE A C 1
ATOM 2320 O O . PHE A 1 290 ? -19.086 -7.087 31.210 1.00 82.81 290 PHE A O 1
ATOM 2327 N N . GLN A 1 291 ? -17.273 -5.796 31.131 1.00 82.88 291 GLN A N 1
ATOM 2328 C CA . GLN A 1 291 ? -17.631 -5.081 32.354 1.00 82.88 291 GLN A CA 1
ATOM 2329 C C . GLN A 1 291 ? -18.918 -4.279 32.142 1.00 82.88 291 GLN A C 1
ATOM 2331 O O . GLN A 1 291 ? -19.041 -3.569 31.141 1.00 82.88 291 GLN A O 1
ATOM 2336 N N . SER A 1 292 ? -19.806 -4.267 33.139 1.00 83.19 292 SER A N 1
ATOM 2337 C CA . SER A 1 292 ? -21.083 -3.536 33.096 1.00 83.19 292 SER A CA 1
ATOM 2338 C C . SER A 1 292 ? -20.911 -2.050 32.754 1.00 83.19 292 SER A C 1
ATOM 2340 O O . SER A 1 292 ? -21.749 -1.458 32.084 1.00 83.19 292 SER A O 1
ATOM 2342 N N . ARG A 1 293 ? -19.775 -1.441 33.132 1.00 84.75 293 ARG A N 1
ATOM 2343 C CA . ARG A 1 293 ? -19.436 -0.055 32.759 1.00 84.75 293 ARG A CA 1
ATOM 2344 C C . ARG A 1 293 ? -19.256 0.147 31.254 1.00 84.75 293 ARG A C 1
ATOM 2346 O O . ARG A 1 293 ? -19.615 1.204 30.752 1.00 84.75 293 ARG A O 1
ATOM 2353 N N . HIS A 1 294 ? -18.690 -0.822 30.535 1.00 85.31 294 HIS A N 1
ATOM 2354 C CA . HIS A 1 294 ? -18.540 -0.720 29.080 1.00 85.31 294 HIS A CA 1
ATOM 2355 C C . HIS A 1 294 ? -19.897 -0.793 28.383 1.00 85.31 294 HIS A C 1
ATOM 2357 O O . HIS A 1 294 ? -20.144 -0.004 27.477 1.00 85.31 294 HIS A O 1
ATOM 2363 N N . LEU A 1 295 ? -20.779 -1.678 28.854 1.00 82.62 295 LEU A N 1
ATOM 2364 C CA . LEU A 1 295 ? -22.150 -1.790 28.355 1.00 82.62 295 LEU A CA 1
ATOM 2365 C C . LEU A 1 295 ? -22.954 -0.516 28.650 1.00 82.62 295 LEU A C 1
ATOM 2367 O O . LEU A 1 295 ? -23.633 -0.002 27.768 1.00 82.62 295 LEU A O 1
ATOM 2371 N N . TYR A 1 296 ? -22.791 0.074 29.837 1.00 85.06 296 TYR A N 1
ATOM 2372 C CA . TYR A 1 296 ? -23.387 1.374 30.156 1.00 85.06 296 TYR A CA 1
ATOM 2373 C C . TYR A 1 296 ? -22.912 2.484 29.203 1.00 85.06 296 TYR A C 1
ATOM 2375 O O . TYR A 1 296 ? -23.726 3.226 28.660 1.00 85.06 296 TYR A O 1
ATOM 2383 N N . PHE A 1 297 ? -21.600 2.588 28.944 1.00 84.88 297 PHE A N 1
ATOM 2384 C CA . PHE A 1 297 ? -21.077 3.577 27.992 1.00 84.88 297 PHE A CA 1
ATOM 2385 C C . PHE A 1 297 ? -21.564 3.345 26.562 1.00 84.88 297 PHE A C 1
ATOM 2387 O O . PHE A 1 297 ? -21.772 4.316 25.836 1.00 84.88 297 PHE A O 1
ATOM 2394 N N . GLN A 1 298 ? -21.750 2.086 26.167 1.00 84.94 298 GLN A N 1
ATOM 2395 C CA . GLN A 1 298 ? -22.342 1.730 24.884 1.00 84.94 298 GLN A CA 1
ATOM 2396 C C . GLN A 1 298 ? -23.767 2.287 24.777 1.00 84.94 298 GLN A C 1
ATOM 2398 O O . GLN A 1 298 ? -24.058 3.061 23.869 1.00 84.94 298 GLN A O 1
ATOM 2403 N N . LEU A 1 299 ? -24.635 1.970 25.734 1.00 84.44 299 LEU A N 1
ATOM 2404 C CA . LEU A 1 299 ? -26.026 2.430 25.716 1.00 84.44 299 LEU A CA 1
ATOM 2405 C C . LEU A 1 299 ? -26.132 3.959 25.747 1.00 84.44 299 LEU A C 1
ATOM 2407 O O . LEU A 1 299 ? -26.865 4.548 24.952 1.00 84.44 299 LEU A O 1
ATOM 2411 N N . TYR A 1 300 ? -25.330 4.603 26.595 1.00 85.75 300 TYR A N 1
ATOM 2412 C CA . TYR A 1 300 ? -25.337 6.054 26.733 1.00 85.75 300 TYR A CA 1
ATOM 2413 C C . TYR A 1 300 ? -24.870 6.775 25.460 1.00 85.75 300 TYR A C 1
ATOM 2415 O O . TYR A 1 300 ? -25.481 7.757 25.055 1.00 85.75 300 TYR A O 1
ATOM 2423 N N . LEU A 1 301 ? -23.792 6.311 24.816 1.00 85.38 301 LEU A N 1
ATOM 2424 C CA . LEU A 1 301 ? -23.199 7.025 23.678 1.00 85.38 301 LEU A CA 1
ATOM 2425 C C . LEU A 1 301 ? -23.848 6.707 22.329 1.00 85.38 301 LEU A C 1
ATOM 2427 O O . LEU A 1 301 ? -23.753 7.533 21.426 1.00 85.38 301 LEU A O 1
ATOM 2431 N N . TRP A 1 302 ? -24.464 5.533 22.175 1.00 83.88 302 TRP A N 1
ATOM 2432 C CA . TRP A 1 302 ? -25.099 5.132 20.915 1.00 83.88 302 TRP A CA 1
ATOM 2433 C C . TRP A 1 302 ? -26.608 5.362 20.893 1.00 83.88 302 TRP A C 1
ATOM 2435 O O . TRP A 1 302 ? -27.143 5.686 19.839 1.00 83.88 302 TRP A O 1
ATOM 2445 N N . TYR A 1 303 ? -27.281 5.217 22.037 1.00 83.44 303 TYR A N 1
ATOM 2446 C CA . TYR A 1 303 ? -28.745 5.261 22.123 1.00 83.44 303 TYR A CA 1
ATOM 2447 C C . TYR A 1 303 ? -29.265 6.389 23.019 1.00 83.44 303 TYR A C 1
ATOM 2449 O O . TYR A 1 303 ? -30.472 6.502 23.210 1.00 83.44 303 TYR A O 1
ATOM 2457 N N . SER A 1 304 ? -28.377 7.209 23.598 1.00 82.38 304 SER A N 1
ATOM 2458 C CA . SER A 1 304 ? -28.735 8.288 24.533 1.00 82.38 304 SER A CA 1
ATOM 2459 C C . SER A 1 304 ? -29.604 7.819 25.709 1.00 82.38 304 SER A C 1
ATOM 2461 O O . SER A 1 304 ? -30.325 8.611 26.314 1.00 82.38 304 SER A O 1
ATOM 2463 N N . SER A 1 305 ? -29.536 6.527 26.047 1.00 76.62 305 SER A N 1
ATOM 2464 C CA . SER A 1 305 ? -30.326 5.920 27.114 1.00 76.62 305 SER A CA 1
ATOM 2465 C C . SER A 1 305 ? -29.494 5.791 28.384 1.00 76.62 305 SER A C 1
ATOM 2467 O O . SER A 1 305 ? -28.355 5.321 28.357 1.00 76.62 305 SER A O 1
ATOM 2469 N N . ALA A 1 306 ? -30.070 6.222 29.507 1.00 64.38 306 ALA A N 1
ATOM 2470 C CA . ALA A 1 306 ? -29.466 6.106 30.833 1.00 64.38 306 ALA A CA 1
ATOM 2471 C C . ALA A 1 306 ? -29.832 4.789 31.545 1.00 64.38 306 ALA A C 1
ATOM 2473 O O . ALA A 1 306 ? -29.269 4.485 32.596 1.00 64.38 306 ALA A O 1
ATOM 2474 N N . THR A 1 307 ? -30.768 4.010 30.991 1.00 67.88 307 THR A N 1
ATOM 2475 C CA . THR A 1 307 ? -31.234 2.736 31.552 1.00 67.88 307 THR A CA 1
ATOM 2476 C C . THR A 1 307 ? -30.614 1.554 30.817 1.00 67.88 307 THR A C 1
ATOM 2478 O O . THR A 1 307 ? -30.433 1.601 29.600 1.00 67.88 307 THR A O 1
ATOM 2481 N N . THR A 1 308 ? -30.322 0.472 31.540 1.00 62.88 308 THR A N 1
ATOM 2482 C CA . THR A 1 308 ? -29.863 -0.786 30.941 1.00 62.88 308 THR A CA 1
ATOM 2483 C C . THR A 1 308 ? -30.970 -1.349 30.053 1.00 62.88 308 THR A C 1
ATOM 2485 O O . THR A 1 308 ? -31.983 -1.826 30.552 1.00 62.88 308 THR A O 1
ATOM 2488 N N . ILE A 1 309 ? -30.810 -1.244 28.734 1.00 64.25 309 ILE A N 1
ATOM 2489 C CA . ILE A 1 309 ? -31.695 -1.904 27.774 1.00 64.25 309 ILE A CA 1
ATOM 2490 C C . ILE A 1 309 ? -31.314 -3.390 27.780 1.00 64.25 309 ILE A C 1
ATOM 2492 O O . ILE A 1 309 ? -30.173 -3.724 27.469 1.00 64.25 309 ILE A O 1
ATOM 2496 N N . GLU A 1 310 ? -32.246 -4.270 28.149 1.00 66.25 310 GLU A N 1
ATOM 2497 C CA . GLU A 1 310 ? -32.030 -5.730 28.213 1.00 66.25 310 GLU A CA 1
ATOM 2498 C C . GLU A 1 310 ? -32.140 -6.426 26.845 1.00 66.25 310 GLU A C 1
ATOM 2500 O O . GLU A 1 310 ? -32.088 -7.650 26.754 1.00 66.25 310 GLU A O 1
ATOM 2505 N N . ASP A 1 311 ? -32.277 -5.664 25.759 1.00 74.88 311 ASP A N 1
ATOM 2506 C CA . ASP A 1 311 ? -32.362 -6.221 24.414 1.00 74.88 311 ASP A CA 1
ATOM 2507 C C . ASP A 1 311 ? -31.063 -6.965 24.054 1.00 74.88 311 ASP A C 1
ATOM 2509 O O . ASP A 1 311 ? -29.972 -6.385 23.944 1.00 74.88 311 ASP A O 1
ATOM 2513 N N . ALA A 1 312 ? -31.192 -8.279 23.856 1.00 75.06 312 ALA A N 1
ATOM 2514 C CA . ALA A 1 312 ? -30.108 -9.171 23.468 1.00 75.06 312 ALA A CA 1
ATOM 2515 C C . ALA A 1 312 ? -29.442 -8.744 22.148 1.00 75.06 312 ALA A C 1
ATOM 2517 O O . ALA A 1 312 ? -28.260 -9.007 21.937 1.00 75.06 312 ALA A O 1
ATOM 2518 N N . THR A 1 313 ? -30.166 -8.058 21.258 1.00 78.31 313 THR A N 1
ATOM 2519 C CA . THR A 1 313 ? -29.628 -7.586 19.973 1.00 78.31 313 THR A CA 1
ATOM 2520 C C . THR A 1 313 ? -28.636 -6.429 20.125 1.00 78.31 313 THR A C 1
ATOM 2522 O O . THR A 1 313 ? -27.745 -6.266 19.284 1.00 78.31 313 THR A O 1
ATOM 2525 N N . ILE A 1 314 ? -28.757 -5.651 21.204 1.00 79.12 314 ILE A N 1
ATOM 2526 C CA . ILE A 1 314 ? -27.904 -4.494 21.505 1.00 79.12 314 ILE A CA 1
ATOM 2527 C C . ILE A 1 314 ? -26.758 -4.897 22.437 1.00 79.12 314 ILE A C 1
ATOM 2529 O O . ILE A 1 314 ? -25.619 -4.448 22.265 1.00 79.12 314 ILE A O 1
ATOM 2533 N N . THR A 1 315 ? -27.049 -5.747 23.423 1.00 77.44 315 THR A N 1
ATOM 2534 C CA . THR A 1 315 ? -26.072 -6.190 24.427 1.00 77.44 315 THR A CA 1
ATOM 2535 C C . THR A 1 315 ? -25.059 -7.188 23.856 1.00 77.44 315 THR A C 1
ATOM 2537 O O . THR A 1 315 ? -23.873 -7.095 24.175 1.00 77.44 315 THR A O 1
ATOM 2540 N N . ASP A 1 316 ? -25.473 -8.077 22.946 1.00 84.62 316 ASP A N 1
ATOM 2541 C CA . ASP A 1 316 ? -24.603 -9.054 22.275 1.00 84.62 316 ASP A CA 1
ATOM 2542 C C . ASP A 1 316 ? -23.915 -8.470 21.020 1.00 84.62 316 ASP A C 1
ATOM 2544 O O . ASP A 1 316 ? -23.972 -9.018 19.919 1.00 84.62 316 ASP A O 1
ATOM 2548 N N . SER A 1 317 ? -23.270 -7.310 21.163 1.00 85.69 317 SER A N 1
ATOM 2549 C CA . SER A 1 317 ? -22.664 -6.557 20.049 1.00 85.69 317 SER A CA 1
ATOM 2550 C C . SER A 1 317 ? -21.128 -6.569 20.038 1.00 85.69 317 SER A C 1
ATOM 2552 O O . SER A 1 317 ? -20.489 -5.919 19.204 1.00 85.69 317 SER A O 1
ATOM 2554 N N . GLY A 1 318 ? -20.508 -7.321 20.949 1.00 91.31 318 GLY A N 1
ATOM 2555 C CA . GLY A 1 318 ? -19.059 -7.363 21.120 1.00 91.31 318 GLY A CA 1
ATOM 2556 C C . GLY A 1 318 ? -18.346 -8.457 20.337 1.00 91.31 318 GLY A C 1
ATOM 2557 O O . GLY A 1 318 ? -18.826 -9.579 20.214 1.00 91.31 318 GLY A O 1
ATOM 2558 N N . PHE A 1 319 ? -17.152 -8.145 19.843 1.00 95.19 319 PHE A N 1
ATOM 2559 C CA . PHE A 1 319 ? -16.253 -9.108 19.209 1.00 95.19 319 PHE A CA 1
ATOM 2560 C C . PHE A 1 319 ? -14.792 -8.814 19.562 1.00 95.19 319 PHE A C 1
ATOM 2562 O O . PHE A 1 319 ? -14.440 -7.701 19.971 1.00 95.19 319 PHE A O 1
ATOM 2569 N N . GLU A 1 320 ? -13.923 -9.812 19.415 1.00 94.31 320 GLU A N 1
ATOM 2570 C CA . GLU A 1 320 ? -12.481 -9.638 19.564 1.00 94.31 320 GLU A CA 1
ATOM 2571 C C . GLU A 1 320 ? -11.690 -10.042 18.333 1.00 94.31 320 GLU A C 1
ATOM 2573 O O . GLU A 1 320 ? -12.031 -10.971 17.602 1.00 94.31 320 GLU A O 1
ATOM 2578 N N . ILE A 1 321 ? -10.584 -9.324 18.159 1.00 94.88 321 ILE A N 1
ATOM 2579 C CA . ILE A 1 321 ? -9.532 -9.610 17.197 1.00 94.88 321 ILE A CA 1
ATOM 2580 C C . ILE A 1 321 ? -8.321 -10.084 17.996 1.00 94.88 321 ILE A C 1
ATOM 2582 O O . ILE A 1 321 ? -7.750 -9.314 18.777 1.00 94.88 321 ILE A O 1
ATOM 2586 N N . GLU A 1 322 ? -7.929 -11.338 17.802 1.00 93.00 322 GLU A N 1
ATOM 2587 C CA . GLU A 1 322 ? -6.714 -11.913 18.375 1.00 93.00 322 GLU A CA 1
ATOM 2588 C C . GLU A 1 322 ? -5.607 -11.925 17.322 1.00 93.00 322 GLU A C 1
ATOM 2590 O O . GLU A 1 322 ? -5.809 -12.387 16.200 1.00 93.00 322 GLU A O 1
ATOM 2595 N N . LEU A 1 323 ? -4.435 -11.393 17.666 1.00 91.69 323 LEU A N 1
ATOM 2596 C CA . LEU A 1 323 ? -3.252 -11.397 16.807 1.00 91.69 323 LEU A CA 1
ATOM 2597 C C . LEU A 1 323 ? -2.347 -12.602 17.102 1.00 91.69 323 LEU A C 1
ATOM 2599 O O . LEU A 1 323 ? -2.354 -13.136 18.207 1.00 91.69 323 LEU A O 1
ATOM 2603 N N . ILE A 1 324 ? -1.478 -12.961 16.151 1.00 89.69 324 ILE A N 1
ATOM 2604 C CA . ILE A 1 324 ? -0.504 -14.070 16.273 1.00 89.69 324 ILE A CA 1
ATOM 2605 C C . ILE A 1 324 ? 0.427 -13.903 17.490 1.00 89.69 324 ILE A C 1
ATOM 2607 O O . ILE A 1 324 ? 0.888 -14.877 18.074 1.00 89.69 324 ILE A O 1
ATOM 2611 N N . ASN A 1 325 ? 0.689 -12.666 17.919 1.00 85.19 325 ASN A N 1
ATOM 2612 C CA . ASN A 1 325 ? 1.499 -12.384 19.109 1.00 85.19 325 ASN A CA 1
ATOM 2613 C C . ASN A 1 325 ? 0.739 -12.579 20.446 1.00 85.19 325 ASN A C 1
ATOM 2615 O O . ASN A 1 325 ? 1.258 -12.188 21.491 1.00 85.19 325 ASN A O 1
ATOM 2619 N N . GLY A 1 326 ? -0.494 -13.097 20.414 1.00 86.12 326 GLY A N 1
ATOM 2620 C CA . GLY A 1 326 ? -1.365 -13.311 21.575 1.00 86.12 326 GLY A CA 1
ATOM 2621 C C . GLY A 1 326 ? -2.047 -12.048 22.112 1.00 86.12 326 GLY A C 1
ATOM 2622 O O . GLY A 1 326 ? -2.748 -12.096 23.122 1.00 86.12 326 GLY A O 1
ATOM 2623 N N . SER A 1 327 ? -1.847 -10.889 21.478 1.00 88.06 327 SER A N 1
ATOM 2624 C CA . SER A 1 327 ? -2.515 -9.651 21.889 1.00 88.06 327 SER A CA 1
ATOM 2625 C C . SER A 1 327 ? -3.938 -9.566 21.330 1.00 88.06 327 SER A C 1
ATOM 2627 O O . SER A 1 327 ? -4.211 -10.023 20.221 1.00 88.06 327 SER A O 1
ATOM 2629 N N . ARG A 1 328 ? -4.852 -8.977 22.113 1.00 90.69 328 ARG A N 1
ATOM 2630 C CA . ARG A 1 328 ? -6.290 -8.943 21.808 1.00 90.69 328 ARG A CA 1
ATOM 2631 C C . ARG A 1 328 ? -6.834 -7.519 21.760 1.00 90.69 328 ARG A C 1
ATOM 2633 O O . ARG A 1 328 ? -6.499 -6.679 22.605 1.00 90.69 328 ARG A O 1
ATOM 2640 N N . ILE A 1 329 ? -7.705 -7.251 20.792 1.00 91.69 329 ILE A N 1
ATOM 2641 C CA . ILE A 1 329 ? -8.528 -6.039 20.725 1.00 91.69 329 ILE A CA 1
ATOM 2642 C C . ILE A 1 329 ? -9.978 -6.445 20.928 1.00 91.69 329 ILE A C 1
ATOM 2644 O O . ILE A 1 329 ? -10.490 -7.218 20.130 1.00 91.69 329 ILE A O 1
ATOM 2648 N N . LYS A 1 330 ? -10.641 -5.880 21.940 1.00 92.56 330 LYS A N 1
ATOM 2649 C CA . LYS A 1 330 ? -12.093 -6.006 22.097 1.00 92.56 330 LYS A CA 1
ATOM 2650 C C . LYS A 1 330 ? -12.784 -4.763 21.550 1.00 92.56 330 LYS A C 1
ATOM 2652 O O . LYS A 1 330 ? -12.413 -3.635 21.910 1.00 92.56 330 LYS A O 1
ATOM 2657 N N . LEU A 1 331 ? -13.764 -4.987 20.687 1.00 93.75 331 LEU A N 1
ATOM 2658 C CA . LEU A 1 331 ? -14.556 -3.972 20.006 1.00 93.75 331 LEU A CA 1
ATOM 2659 C C . LEU A 1 331 ? -16.043 -4.233 20.266 1.00 93.75 331 LEU A C 1
ATOM 2661 O O . LEU A 1 331 ? -16.462 -5.379 20.398 1.00 93.75 331 LEU A O 1
ATOM 2665 N N . LEU A 1 332 ? -16.822 -3.162 20.344 1.00 92.62 332 LEU A N 1
ATOM 2666 C CA . LEU A 1 332 ? -18.276 -3.181 20.451 1.00 92.62 332 LEU A CA 1
ATOM 2667 C C . LEU A 1 332 ? -18.854 -2.499 19.208 1.00 92.62 332 LEU A C 1
ATOM 2669 O O . LEU A 1 332 ? -18.497 -1.356 18.895 1.00 92.62 332 LEU A O 1
ATOM 2673 N N . ALA A 1 333 ? -19.711 -3.217 18.490 1.00 92.75 333 ALA A N 1
ATOM 2674 C CA . ALA A 1 333 ? -20.507 -2.675 17.396 1.00 92.75 333 ALA A CA 1
ATOM 2675 C C . ALA A 1 333 ? -21.812 -2.064 17.943 1.00 92.75 333 ALA A C 1
ATOM 2677 O O . ALA A 1 333 ? -22.173 -2.338 19.082 1.00 92.75 333 ALA A O 1
ATOM 2678 N N . PRO A 1 334 ? -22.543 -1.239 17.177 1.00 88.94 334 PRO A N 1
ATOM 2679 C CA . PRO A 1 334 ? -23.834 -0.706 17.625 1.00 88.94 334 PRO A CA 1
ATOM 2680 C C . PRO A 1 334 ? -24.881 -1.804 17.850 1.00 88.94 334 PRO A C 1
ATOM 2682 O O . PRO A 1 334 ? -25.620 -1.763 18.831 1.00 88.94 334 PRO A O 1
ATOM 2685 N N . LEU A 1 335 ? -24.911 -2.787 16.945 1.00 89.94 335 LEU A N 1
ATOM 2686 C CA . LEU A 1 335 ? -25.910 -3.850 16.850 1.00 89.94 335 LEU A CA 1
ATOM 2687 C C . LEU A 1 335 ? -25.234 -5.204 16.612 1.00 89.94 335 LEU A C 1
ATOM 2689 O O . LEU A 1 335 ? -24.160 -5.272 16.001 1.00 89.94 335 LEU A O 1
ATOM 2693 N N . ARG A 1 336 ? -25.909 -6.289 17.004 1.00 90.75 336 ARG A N 1
ATOM 2694 C CA . ARG A 1 336 ? -25.484 -7.668 16.722 1.00 90.75 336 ARG A CA 1
ATOM 2695 C C . ARG A 1 336 ? -25.318 -7.955 15.226 1.00 90.75 336 ARG A C 1
ATOM 2697 O O . ARG A 1 336 ? -24.311 -8.532 14.836 1.00 90.75 336 ARG A O 1
ATOM 2704 N N . ALA A 1 337 ? -26.238 -7.487 14.381 1.00 91.19 337 ALA A N 1
ATOM 2705 C CA . ALA A 1 337 ? -26.129 -7.666 12.928 1.00 91.19 337 ALA A CA 1
ATOM 2706 C C . ALA A 1 337 ? -24.842 -7.029 12.365 1.00 91.19 337 ALA A C 1
ATOM 2708 O O . ALA A 1 337 ? -24.130 -7.637 11.571 1.00 91.19 337 ALA A O 1
ATOM 2709 N N . THR A 1 338 ? -24.490 -5.828 12.840 1.00 92.06 338 THR A N 1
ATOM 2710 C CA . THR A 1 338 ? -23.246 -5.148 12.458 1.00 92.06 338 THR A CA 1
ATOM 2711 C C . THR A 1 338 ? -22.019 -5.900 12.969 1.00 92.06 338 THR A C 1
ATOM 2713 O O . THR A 1 338 ? -21.037 -6.016 12.243 1.00 92.06 338 THR A O 1
ATOM 2716 N N . ARG A 1 339 ? -22.057 -6.433 14.199 1.00 93.38 339 ARG A N 1
ATOM 2717 C CA . ARG A 1 339 ? -20.987 -7.289 14.738 1.00 93.38 339 ARG A CA 1
ATOM 2718 C C . ARG A 1 339 ? -20.748 -8.497 13.836 1.00 93.38 339 ARG A C 1
ATOM 2720 O O . ARG A 1 339 ? -19.599 -8.765 13.497 1.00 93.38 339 ARG A O 1
ATOM 2727 N N . ASP A 1 340 ? -21.811 -9.209 13.475 1.00 94.25 340 ASP A N 1
ATOM 2728 C CA . ASP A 1 340 ? -21.721 -10.440 12.689 1.00 94.25 340 ASP A CA 1
ATOM 2729 C C . ASP A 1 340 ? -21.129 -10.160 11.298 1.00 94.25 340 ASP A C 1
ATOM 2731 O O . ASP A 1 340 ? -20.221 -10.876 10.870 1.00 94.25 340 ASP A O 1
ATOM 2735 N N . GLU A 1 341 ? -21.514 -9.045 10.666 1.00 94.25 341 GLU A N 1
ATOM 2736 C CA . GLU A 1 341 ? -20.887 -8.565 9.427 1.00 94.25 341 GLU A CA 1
ATOM 2737 C C . GLU A 1 341 ? -19.396 -8.237 9.633 1.00 94.25 341 GLU A C 1
ATOM 2739 O O . GLU A 1 341 ? -18.545 -8.686 8.868 1.00 94.25 341 GLU A O 1
ATOM 2744 N N . TRP A 1 342 ? -19.019 -7.523 10.702 1.00 95.62 342 TRP A N 1
ATOM 2745 C CA . TRP A 1 342 ? -17.603 -7.259 10.996 1.00 95.62 342 TRP A CA 1
ATOM 2746 C C . TRP A 1 342 ? -16.785 -8.538 11.175 1.00 95.62 342 TRP A C 1
ATOM 2748 O O . TRP A 1 342 ? -15.674 -8.631 10.651 1.00 95.62 342 TRP A O 1
ATOM 2758 N N . VAL A 1 343 ? -17.318 -9.524 11.895 1.00 96.12 343 VAL A N 1
ATOM 2759 C CA . VAL A 1 343 ? -16.641 -10.802 12.130 1.00 96.12 343 VAL A CA 1
ATOM 2760 C C . VAL A 1 343 ? -16.477 -11.576 10.822 1.00 96.12 343 VAL A C 1
ATOM 2762 O O . VAL A 1 343 ? -15.366 -12.020 10.526 1.00 96.12 343 VAL A O 1
ATOM 2765 N N . ALA A 1 344 ? -17.542 -11.715 10.028 1.00 95.44 344 ALA A N 1
ATOM 2766 C CA . ALA A 1 344 ? -17.497 -12.433 8.756 1.00 95.44 344 ALA A CA 1
ATOM 2767 C C . ALA A 1 344 ? -16.488 -11.788 7.792 1.00 95.44 344 ALA A C 1
ATOM 2769 O O . ALA A 1 344 ? -15.531 -12.426 7.351 1.00 95.44 344 ALA A O 1
ATOM 2770 N N . ARG A 1 345 ? -16.616 -10.478 7.558 1.00 94.75 345 ARG A N 1
ATOM 2771 C CA . ARG A 1 345 ? -15.815 -9.760 6.557 1.00 94.75 345 ARG A CA 1
ATOM 2772 C C . ARG A 1 345 ? -14.349 -9.636 6.942 1.00 94.75 345 ARG A C 1
ATOM 2774 O O . ARG A 1 345 ? -13.489 -9.704 6.067 1.00 94.75 345 ARG A O 1
ATOM 2781 N N . LEU A 1 346 ? -14.027 -9.469 8.228 1.00 95.88 346 LEU A N 1
ATOM 2782 C CA . LEU A 1 346 ? -12.631 -9.444 8.676 1.00 95.88 346 LEU A CA 1
ATOM 2783 C C . LEU A 1 346 ? -11.956 -10.814 8.554 1.00 95.88 346 LEU A C 1
ATOM 2785 O O . LEU A 1 346 ? -10.767 -10.859 8.230 1.00 95.88 346 LEU A O 1
ATOM 2789 N N . ASN A 1 347 ? -12.684 -11.912 8.780 1.00 95.25 347 ASN A N 1
ATOM 2790 C CA . ASN A 1 347 ? -12.160 -13.259 8.549 1.00 95.25 347 ASN A CA 1
ATOM 2791 C C . ASN A 1 347 ? -11.913 -13.503 7.048 1.00 95.25 347 ASN A C 1
ATOM 2793 O O . ASN A 1 347 ? -10.818 -13.937 6.679 1.00 95.25 347 ASN A O 1
ATOM 2797 N N . ASP A 1 348 ? -12.853 -13.124 6.177 1.00 94.00 348 ASP A N 1
ATOM 2798 C CA . ASP A 1 348 ? -12.685 -13.214 4.717 1.00 94.00 348 ASP A CA 1
ATOM 2799 C C . ASP A 1 348 ? -11.502 -12.366 4.222 1.00 94.00 348 ASP A C 1
ATOM 2801 O O . ASP A 1 348 ? -10.667 -12.819 3.440 1.00 94.00 348 ASP A O 1
ATOM 2805 N N . LEU A 1 349 ? -11.380 -11.126 4.708 1.00 94.94 349 LEU A N 1
ATOM 2806 C CA . LEU A 1 349 ? -10.259 -10.250 4.364 1.00 94.94 349 LEU A CA 1
ATOM 2807 C C . LEU A 1 349 ? -8.930 -10.833 4.857 1.00 94.94 349 LEU A C 1
ATOM 2809 O O . LEU A 1 349 ? -7.953 -10.850 4.109 1.00 94.94 349 LEU A O 1
ATOM 2813 N N . SER A 1 350 ? -8.867 -11.315 6.101 1.00 94.62 350 SER A N 1
ATOM 2814 C CA . SER A 1 350 ? -7.638 -11.885 6.663 1.00 94.62 350 SER A CA 1
ATOM 2815 C C . SER A 1 350 ? -7.178 -13.116 5.880 1.00 94.62 350 SER A C 1
ATOM 2817 O O . SER A 1 350 ? -5.998 -13.212 5.541 1.00 94.62 350 SER A O 1
ATOM 2819 N N . THR A 1 351 ? -8.091 -14.032 5.546 1.00 93.75 351 THR A N 1
ATOM 2820 C CA . THR A 1 351 ? -7.777 -15.243 4.769 1.00 93.75 351 THR A CA 1
ATOM 2821 C C . THR A 1 351 ? -7.294 -14.895 3.361 1.00 93.75 351 THR A C 1
ATOM 2823 O O . THR A 1 351 ? -6.204 -15.322 2.970 1.00 93.75 351 THR A O 1
ATOM 2826 N N . PHE A 1 352 ? -8.022 -14.033 2.643 1.00 94.62 352 PHE A N 1
ATOM 2827 C CA . PHE A 1 352 ? -7.645 -13.586 1.301 1.00 94.62 352 PHE A CA 1
ATOM 2828 C C . PHE A 1 352 ? -6.259 -12.921 1.277 1.00 94.62 352 PHE A C 1
ATOM 2830 O O . PHE A 1 352 ? -5.404 -13.288 0.469 1.00 94.62 352 PHE A O 1
ATOM 2837 N N . TRP A 1 353 ? -5.992 -11.965 2.175 1.00 93.56 353 TRP A N 1
ATOM 2838 C CA . TRP A 1 353 ? -4.725 -11.223 2.168 1.00 93.56 353 TRP A CA 1
ATOM 2839 C C . TRP A 1 353 ? -3.529 -12.051 2.642 1.00 93.56 353 TRP A C 1
ATOM 2841 O O . TRP A 1 353 ? -2.417 -11.828 2.157 1.00 93.56 353 TRP A O 1
ATOM 2851 N N . LYS A 1 354 ? -3.723 -13.025 3.542 1.00 92.62 354 LYS A N 1
ATOM 2852 C CA . LYS A 1 354 ? -2.676 -13.999 3.896 1.00 92.62 354 LYS A CA 1
ATOM 2853 C C . LYS A 1 354 ? -2.290 -14.849 2.691 1.00 92.62 354 LYS A C 1
ATOM 2855 O O . LYS A 1 354 ? -1.105 -14.937 2.376 1.00 92.62 354 LYS A O 1
ATOM 2860 N N . LEU A 1 355 ? -3.283 -15.398 1.990 1.00 92.44 355 LEU A N 1
ATOM 2861 C CA . LEU A 1 355 ? -3.074 -16.202 0.786 1.00 92.44 355 LEU A CA 1
ATOM 2862 C C . LEU A 1 355 ? -2.391 -15.384 -0.320 1.00 92.44 355 LEU A C 1
ATOM 2864 O O . LEU A 1 355 ? -1.423 -15.838 -0.929 1.00 92.44 355 LEU A O 1
ATOM 2868 N N . TYR A 1 356 ? -2.838 -14.144 -0.537 1.00 91.50 356 TYR A N 1
ATOM 2869 C CA . TYR A 1 356 ? -2.224 -13.234 -1.503 1.00 91.50 356 TYR A CA 1
ATOM 2870 C C . TYR A 1 356 ? -0.754 -12.940 -1.169 1.00 91.50 356 TYR A C 1
ATOM 2872 O O . TYR A 1 356 ? 0.117 -13.048 -2.032 1.00 91.50 356 TYR A O 1
ATOM 2880 N N . ARG A 1 357 ? -0.450 -12.610 0.096 1.00 89.88 357 ARG A N 1
ATOM 2881 C CA . ARG A 1 357 ? 0.917 -12.302 0.547 1.00 89.88 357 ARG A CA 1
ATOM 2882 C C . ARG A 1 357 ? 1.846 -13.519 0.456 1.00 89.88 357 ARG A C 1
ATOM 2884 O O . ARG A 1 357 ? 3.014 -13.356 0.098 1.00 89.88 357 ARG A O 1
ATOM 2891 N N . ALA A 1 358 ? 1.332 -14.719 0.735 1.00 89.50 358 ALA A N 1
ATOM 2892 C CA . ALA A 1 358 ? 2.068 -15.969 0.565 1.00 89.50 358 ALA A CA 1
ATOM 2893 C C . ALA A 1 358 ? 2.440 -16.195 -0.909 1.00 89.50 358 ALA A C 1
ATOM 2895 O O . ALA A 1 358 ? 3.619 -16.354 -1.216 1.00 89.50 358 ALA A O 1
ATOM 2896 N N . ARG A 1 359 ? 1.473 -16.067 -1.828 1.00 89.31 359 ARG A N 1
ATOM 2897 C CA . ARG A 1 359 ? 1.700 -16.200 -3.280 1.00 89.31 359 ARG A CA 1
ATOM 2898 C C . ARG A 1 359 ? 2.703 -15.192 -3.833 1.00 89.31 359 ARG A C 1
ATOM 2900 O O . ARG A 1 359 ? 3.532 -15.544 -4.663 1.00 89.31 359 ARG A O 1
ATOM 2907 N N . LEU A 1 360 ? 2.658 -13.939 -3.372 1.00 88.12 360 LEU A N 1
ATOM 2908 C CA . LEU A 1 360 ? 3.654 -12.938 -3.770 1.00 88.12 360 LEU A CA 1
ATOM 2909 C C . LEU A 1 360 ? 5.067 -13.319 -3.310 1.00 88.12 360 LEU A C 1
ATOM 2911 O O . LEU A 1 360 ? 6.024 -13.137 -4.060 1.00 88.12 360 LEU A O 1
ATOM 2915 N N . THR A 1 361 ? 5.195 -13.853 -2.094 1.00 87.69 361 THR A N 1
ATOM 2916 C CA . THR A 1 361 ? 6.487 -14.281 -1.534 1.00 87.69 361 THR A CA 1
ATOM 2917 C C . THR A 1 361 ? 7.024 -15.510 -2.269 1.00 87.69 361 THR A C 1
ATOM 2919 O O . THR A 1 361 ? 8.202 -15.553 -2.611 1.00 87.69 361 THR A O 1
ATOM 2922 N N . GLU A 1 362 ? 6.150 -16.463 -2.593 1.00 88.44 362 GLU A N 1
ATOM 2923 C CA . GLU A 1 362 ? 6.465 -17.632 -3.418 1.00 88.44 362 GLU A CA 1
ATOM 2924 C C . GLU A 1 362 ? 6.907 -17.225 -4.831 1.00 88.44 362 GLU A C 1
ATOM 2926 O O . GLU A 1 362 ? 7.958 -17.655 -5.293 1.00 88.44 362 GLU A O 1
ATOM 2931 N N . ALA A 1 363 ? 6.178 -16.323 -5.496 1.00 87.62 363 ALA A N 1
ATOM 2932 C CA . ALA A 1 363 ? 6.550 -15.827 -6.821 1.00 87.62 363 ALA A CA 1
ATOM 2933 C C . ALA A 1 363 ? 7.923 -15.127 -6.820 1.00 87.62 363 ALA A C 1
ATOM 2935 O O . ALA A 1 363 ? 8.706 -15.286 -7.757 1.00 87.62 363 ALA A O 1
ATOM 2936 N N . GLN A 1 364 ? 8.239 -14.374 -5.758 1.00 87.12 364 GLN A N 1
ATOM 2937 C CA . GLN A 1 364 ? 9.562 -13.764 -5.568 1.00 87.12 364 GLN A CA 1
ATOM 2938 C C . GLN A 1 364 ? 10.658 -14.821 -5.397 1.00 87.12 364 GLN A C 1
ATOM 2940 O O . GLN A 1 364 ? 11.707 -14.721 -6.035 1.00 87.12 364 GLN A O 1
ATOM 2945 N N . ALA A 1 365 ? 10.407 -15.850 -4.585 1.00 88.38 365 ALA A N 1
ATOM 2946 C CA . ALA A 1 365 ? 11.357 -16.934 -4.360 1.00 88.38 365 ALA A CA 1
ATOM 2947 C C . ALA A 1 365 ? 11.599 -17.747 -5.643 1.00 88.38 365 ALA A C 1
ATOM 2949 O O . ALA A 1 365 ? 12.748 -17.986 -6.006 1.00 88.38 365 ALA A O 1
ATOM 2950 N N . ASN A 1 366 ? 10.537 -18.087 -6.376 1.00 89.50 366 ASN A N 1
ATOM 2951 C CA . ASN A 1 366 ? 10.617 -18.847 -7.625 1.00 89.50 366 ASN A CA 1
ATOM 2952 C C . ASN A 1 366 ? 11.365 -18.074 -8.720 1.00 89.50 366 ASN A C 1
ATOM 2954 O O . ASN A 1 366 ? 12.195 -18.652 -9.417 1.00 89.50 366 ASN A O 1
ATOM 2958 N N . SER A 1 367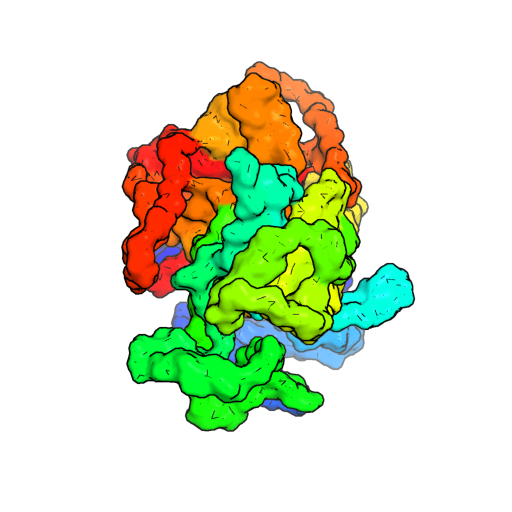 ? 11.130 -16.761 -8.840 1.00 88.00 367 SER A N 1
ATOM 2959 C CA . SER A 1 367 ? 11.891 -15.899 -9.757 1.00 88.00 367 SER A CA 1
ATOM 2960 C C . SER A 1 367 ? 13.383 -15.892 -9.417 1.00 88.00 367 SER A C 1
ATOM 2962 O O . SER A 1 367 ? 14.211 -16.018 -10.317 1.00 88.00 367 SER A O 1
ATOM 2964 N N . LYS A 1 368 ? 13.734 -15.805 -8.126 1.00 87.12 368 LYS A N 1
ATOM 2965 C CA . LYS A 1 368 ? 15.129 -15.871 -7.678 1.00 87.12 368 LYS A CA 1
ATOM 2966 C C . LYS A 1 368 ? 15.771 -17.219 -8.028 1.00 87.12 368 LYS A C 1
ATOM 2968 O O . LYS A 1 368 ? 16.841 -17.239 -8.625 1.00 87.12 368 LYS A O 1
ATOM 2973 N N . VAL A 1 369 ? 15.109 -18.333 -7.706 1.00 89.50 369 VAL A N 1
ATOM 2974 C CA . VAL A 1 369 ? 15.610 -19.690 -8.001 1.00 89.50 369 VAL A CA 1
ATOM 2975 C C . VAL A 1 369 ? 15.803 -19.901 -9.501 1.00 89.50 369 VAL A C 1
ATOM 2977 O O . VAL A 1 369 ? 16.886 -20.301 -9.916 1.00 89.50 369 VAL A O 1
ATOM 2980 N N . SER A 1 370 ? 14.814 -19.535 -10.320 1.00 88.88 370 SER A N 1
ATOM 2981 C CA . SER A 1 370 ? 14.913 -19.645 -11.780 1.00 88.88 370 SER A CA 1
ATOM 2982 C C . SER A 1 370 ? 16.079 -18.829 -12.344 1.00 88.88 370 SER A C 1
ATOM 2984 O O . SER A 1 370 ? 16.790 -19.306 -13.225 1.00 88.88 370 SER A O 1
ATOM 2986 N N . ASN A 1 371 ? 16.334 -17.630 -11.812 1.00 87.81 371 ASN A N 1
ATOM 2987 C CA . ASN A 1 371 ? 17.468 -16.813 -12.242 1.00 87.81 371 ASN A CA 1
ATOM 2988 C C . ASN A 1 371 ? 18.818 -17.415 -11.852 1.00 87.81 371 ASN A C 1
ATOM 2990 O O . ASN A 1 371 ? 19.723 -17.443 -12.686 1.00 87.81 371 ASN A O 1
ATOM 2994 N N . MET A 1 372 ? 18.945 -17.929 -10.625 1.00 87.31 372 MET A N 1
ATOM 2995 C CA . MET A 1 372 ? 20.160 -18.620 -10.185 1.00 87.31 372 MET A CA 1
ATOM 2996 C C . MET A 1 372 ? 20.461 -19.835 -11.071 1.00 87.31 372 MET A C 1
ATOM 2998 O O . MET A 1 372 ? 21.610 -20.035 -11.460 1.00 87.31 372 MET A O 1
ATOM 3002 N N . GLU A 1 373 ? 19.439 -20.607 -11.450 1.00 89.50 373 GLU A N 1
ATOM 3003 C CA . GLU A 1 373 ? 19.581 -21.772 -12.331 1.00 89.50 373 GLU A CA 1
ATOM 3004 C C . GLU A 1 373 ? 19.936 -21.381 -13.772 1.00 89.50 373 GLU A C 1
ATOM 3006 O O . GLU A 1 373 ? 20.877 -21.930 -14.351 1.00 89.50 373 GLU A O 1
ATOM 3011 N N . HIS A 1 374 ? 19.215 -20.417 -14.354 1.00 85.88 374 HIS A N 1
ATOM 3012 C CA . HIS A 1 374 ? 19.415 -19.995 -15.743 1.00 85.88 374 HIS A CA 1
ATOM 3013 C C . HIS A 1 374 ? 20.778 -19.339 -15.966 1.00 85.88 374 HIS A C 1
ATOM 3015 O O . HIS A 1 374 ? 21.427 -19.596 -16.979 1.00 85.88 374 HIS A O 1
ATOM 3021 N N . LEU A 1 375 ? 21.211 -18.500 -15.025 1.00 84.62 375 LEU A N 1
ATOM 3022 C CA . LEU A 1 375 ? 22.452 -17.733 -15.133 1.00 84.62 375 LEU A CA 1
ATOM 3023 C C . LEU A 1 375 ? 23.632 -18.414 -14.436 1.00 84.62 375 LEU A C 1
ATOM 3025 O O . LEU A 1 375 ? 24.752 -17.914 -14.510 1.00 84.62 375 LEU A O 1
ATOM 3029 N N . ARG A 1 376 ? 23.391 -19.555 -13.774 1.00 86.25 376 ARG A N 1
ATOM 3030 C CA . ARG A 1 376 ? 24.385 -20.317 -13.002 1.00 86.25 376 ARG A CA 1
ATOM 3031 C C . ARG A 1 376 ? 25.114 -19.440 -11.981 1.00 86.25 376 ARG A C 1
ATOM 3033 O O . ARG A 1 376 ? 26.335 -19.498 -11.853 1.00 86.25 376 ARG A O 1
ATOM 3040 N N . LEU A 1 377 ? 24.346 -18.608 -11.282 1.00 84.50 377 LEU A N 1
ATOM 3041 C CA . LEU A 1 377 ? 24.853 -17.698 -10.261 1.00 84.50 377 LEU A CA 1
ATOM 3042 C C . LEU A 1 377 ? 24.765 -18.341 -8.880 1.00 84.50 377 LEU A C 1
ATOM 3044 O O . LEU A 1 377 ? 23.794 -19.019 -8.548 1.00 84.50 377 LEU A O 1
ATOM 3048 N N . GLU A 1 378 ? 25.764 -18.066 -8.050 1.00 85.94 378 GLU A N 1
ATOM 3049 C CA . GLU A 1 378 ? 25.690 -18.359 -6.622 1.00 85.94 378 GLU A CA 1
ATOM 3050 C C . GLU A 1 378 ? 24.747 -17.375 -5.915 1.00 85.94 378 GLU A C 1
ATOM 3052 O O . GLU A 1 378 ? 24.620 -16.216 -6.318 1.00 85.94 378 GLU A O 1
ATOM 3057 N N . ASP A 1 379 ? 24.136 -17.809 -4.808 1.00 84.75 379 ASP A N 1
ATOM 3058 C CA . ASP A 1 379 ? 23.155 -17.015 -4.051 1.00 84.75 379 ASP A CA 1
ATOM 3059 C C . ASP A 1 379 ? 23.693 -15.640 -3.627 1.00 84.75 379 ASP A C 1
ATOM 3061 O O . ASP A 1 379 ? 22.971 -14.646 -3.702 1.00 84.75 379 ASP A O 1
ATOM 3065 N N . PHE A 1 380 ? 24.964 -15.558 -3.219 1.00 84.75 380 PHE A N 1
ATOM 3066 C CA . PHE A 1 380 ? 25.587 -14.292 -2.823 1.00 84.75 380 PHE A CA 1
ATOM 3067 C C . PHE A 1 380 ? 25.760 -13.334 -4.010 1.00 84.75 380 PHE A C 1
ATOM 3069 O O . PHE A 1 380 ? 25.507 -12.134 -3.873 1.00 84.75 380 PHE A O 1
ATOM 3076 N N . VAL A 1 381 ? 26.160 -13.862 -5.172 1.00 84.00 381 VAL A N 1
ATOM 3077 C CA . VAL A 1 381 ? 26.362 -13.079 -6.400 1.00 84.00 381 VAL A CA 1
ATOM 3078 C C . VAL A 1 381 ? 25.021 -12.582 -6.933 1.00 84.00 381 VAL A C 1
ATOM 3080 O O . VAL A 1 381 ? 24.888 -11.395 -7.223 1.00 84.00 381 VAL A O 1
ATOM 3083 N N . ASP A 1 382 ? 24.008 -13.453 -6.985 1.00 85.00 382 ASP A N 1
ATOM 3084 C CA . ASP A 1 382 ? 22.642 -13.077 -7.364 1.00 85.00 382 ASP A CA 1
ATOM 3085 C C . ASP A 1 382 ? 22.090 -11.982 -6.444 1.00 85.00 382 ASP A C 1
ATOM 3087 O O . ASP A 1 382 ? 21.588 -10.961 -6.915 1.00 85.00 382 ASP A O 1
ATOM 3091 N N . SER A 1 383 ? 22.238 -12.156 -5.131 1.00 83.62 383 SER A N 1
ATOM 3092 C CA . SER A 1 383 ? 21.682 -11.254 -4.119 1.00 83.62 383 SER A CA 1
ATOM 3093 C C . SER A 1 383 ? 22.331 -9.860 -4.154 1.00 83.62 383 SER A C 1
ATOM 3095 O O . SER A 1 383 ? 21.653 -8.852 -3.938 1.00 83.62 383 SER A O 1
ATOM 3097 N N . ASN A 1 384 ? 23.620 -9.775 -4.496 1.00 82.88 384 ASN A N 1
ATOM 3098 C CA . ASN A 1 384 ? 24.381 -8.520 -4.552 1.00 82.88 384 ASN A CA 1
ATOM 3099 C C . ASN A 1 384 ? 24.606 -7.989 -5.974 1.00 82.88 384 ASN A C 1
ATOM 3101 O O . ASN A 1 384 ? 25.428 -7.096 -6.181 1.00 82.88 384 ASN A O 1
ATOM 3105 N N . LEU A 1 385 ? 23.858 -8.493 -6.957 1.00 79.00 385 LEU A N 1
ATOM 3106 C CA . LEU A 1 385 ? 23.928 -7.981 -8.320 1.00 79.00 385 LEU A CA 1
ATOM 3107 C C . LEU A 1 385 ? 23.473 -6.512 -8.362 1.00 79.00 385 LEU A C 1
ATOM 3109 O O . LEU A 1 385 ? 22.399 -6.169 -7.855 1.00 79.00 385 LEU A O 1
ATOM 3113 N N . SER A 1 386 ? 24.308 -5.657 -8.959 1.00 69.06 386 SER A N 1
ATOM 3114 C CA . SER A 1 386 ? 24.041 -4.231 -9.169 1.00 69.06 386 SER A CA 1
ATOM 3115 C C . SER A 1 386 ? 23.754 -3.948 -10.642 1.00 69.06 386 SER A C 1
ATOM 3117 O O . SER A 1 386 ? 24.353 -4.549 -11.533 1.00 69.06 386 SER A O 1
ATOM 3119 N N . PHE A 1 387 ? 22.840 -3.016 -10.919 1.00 63.06 387 PHE A N 1
ATOM 3120 C CA . PHE A 1 387 ? 22.367 -2.720 -12.280 1.00 63.06 387 PHE A CA 1
ATOM 3121 C C . PHE A 1 387 ? 23.276 -1.718 -13.022 1.00 63.06 387 PHE A C 1
ATOM 3123 O O . PHE A 1 387 ? 22.830 -0.731 -13.624 1.00 63.06 387 PHE A O 1
ATOM 3130 N N . GLY A 1 388 ? 24.586 -1.965 -12.950 1.00 54.81 388 GLY A N 1
ATOM 3131 C CA . GLY A 1 388 ? 25.628 -1.215 -13.648 1.00 54.81 388 GLY A CA 1
ATOM 3132 C C . GLY A 1 388 ? 25.804 -1.631 -15.119 1.00 54.81 388 GLY A C 1
ATOM 3133 O O . GLY A 1 388 ? 25.227 -2.628 -15.557 1.00 54.81 388 GLY A O 1
ATOM 3134 N N . PRO A 1 389 ? 26.598 -0.870 -15.899 1.00 44.88 389 PRO A N 1
ATOM 3135 C CA . PRO A 1 389 ? 26.971 -1.235 -17.273 1.00 44.88 389 PRO A CA 1
ATOM 3136 C C . PRO A 1 389 ? 27.719 -2.581 -17.365 1.00 44.88 389 PRO A C 1
ATOM 3138 O O . PRO A 1 389 ? 27.664 -3.220 -18.408 1.00 44.88 389 PRO A O 1
ATOM 3141 N N . ASP A 1 390 ? 28.313 -3.050 -16.263 1.00 47.41 390 ASP A N 1
ATOM 3142 C CA . ASP A 1 390 ? 29.044 -4.325 -16.174 1.00 47.41 390 ASP A CA 1
ATOM 3143 C C . ASP A 1 390 ? 28.158 -5.528 -15.776 1.00 47.41 390 ASP A C 1
ATOM 3145 O O . ASP A 1 390 ? 28.664 -6.592 -15.420 1.00 47.41 390 ASP A O 1
ATOM 3149 N N . SER A 1 391 ? 26.826 -5.382 -15.788 1.00 56.00 391 SER A N 1
ATOM 3150 C CA . SER A 1 391 ? 25.914 -6.469 -15.402 1.00 56.00 391 SER A CA 1
ATOM 3151 C C . SER A 1 391 ? 25.834 -7.550 -16.490 1.00 56.00 391 SER A C 1
ATOM 3153 O O . SER A 1 391 ? 25.160 -7.408 -17.511 1.00 56.00 391 SER A O 1
ATOM 3155 N N . LEU A 1 392 ? 26.550 -8.653 -16.258 1.00 53.72 392 LEU A N 1
ATOM 3156 C CA . LEU A 1 392 ? 26.517 -9.871 -17.068 1.00 53.72 392 LEU A CA 1
ATOM 3157 C C . LEU A 1 392 ? 25.068 -10.369 -17.274 1.00 53.72 392 LEU A C 1
ATOM 3159 O O . LEU A 1 392 ? 24.288 -10.493 -16.334 1.00 53.72 392 LEU A O 1
ATOM 3163 N N . GLU A 1 393 ? 24.726 -10.634 -18.537 1.00 61.09 393 GLU A N 1
ATOM 3164 C CA . GLU A 1 393 ? 23.574 -11.417 -19.019 1.00 61.09 393 GLU A CA 1
ATOM 3165 C C . GLU A 1 393 ? 22.168 -11.111 -18.462 1.00 61.09 393 GLU A C 1
ATOM 3167 O O . GLU A 1 393 ? 21.318 -11.998 -18.359 1.00 61.09 393 GLU A O 1
ATOM 3172 N N . VAL A 1 394 ? 21.830 -9.831 -18.262 1.00 65.50 394 VAL A N 1
ATOM 3173 C CA . VAL A 1 394 ? 20.444 -9.406 -17.952 1.00 65.50 394 VAL A CA 1
ATOM 3174 C C . VAL A 1 394 ? 19.422 -9.946 -18.970 1.00 65.50 394 VAL A C 1
ATOM 3176 O O . VAL A 1 394 ? 18.257 -10.142 -18.641 1.00 65.50 394 VAL A O 1
ATOM 3179 N N . LYS A 1 395 ? 19.826 -10.242 -20.211 1.00 68.56 395 LYS A N 1
ATOM 3180 C CA . LYS A 1 395 ? 18.921 -10.709 -21.274 1.00 68.56 395 LYS A CA 1
ATOM 3181 C C . LYS A 1 395 ? 18.226 -12.038 -20.963 1.00 68.56 395 LYS A C 1
ATOM 3183 O O . LYS A 1 395 ? 17.058 -12.173 -21.324 1.00 68.56 395 LYS A O 1
ATOM 3188 N N . ASN A 1 396 ? 18.889 -12.951 -20.255 1.00 75.38 396 ASN A N 1
ATOM 3189 C CA . ASN A 1 396 ? 18.388 -14.307 -20.000 1.00 75.38 396 ASN A CA 1
ATOM 3190 C C . ASN A 1 396 ? 17.643 -14.451 -18.661 1.00 75.38 396 ASN A C 1
ATOM 3192 O O . ASN A 1 396 ? 17.156 -15.535 -18.342 1.00 75.38 396 ASN A O 1
ATOM 3196 N N . SER A 1 397 ? 17.536 -13.378 -17.875 1.00 82.25 397 SER A N 1
ATOM 3197 C CA . SER A 1 397 ? 16.828 -13.427 -16.597 1.00 82.25 397 SER A CA 1
ATOM 3198 C C . SER A 1 397 ? 15.304 -13.479 -16.763 1.00 82.25 397 SER A C 1
ATOM 3200 O O . SER A 1 397 ? 14.719 -13.008 -17.740 1.00 82.25 397 SER A O 1
ATOM 3202 N N . VAL A 1 398 ? 14.644 -13.987 -15.735 1.00 83.50 398 VAL A N 1
ATOM 3203 C CA . VAL A 1 398 ? 13.199 -14.041 -15.558 1.00 83.50 398 VAL A CA 1
ATOM 3204 C C . VAL A 1 398 ? 12.805 -13.060 -14.455 1.00 83.50 398 VAL A C 1
ATOM 3206 O O . VAL A 1 398 ? 13.199 -13.195 -13.293 1.00 83.50 398 VAL A O 1
ATOM 3209 N N . ALA A 1 399 ? 12.002 -12.059 -14.815 1.00 83.31 399 ALA A N 1
ATOM 3210 C CA . ALA A 1 399 ? 11.441 -11.122 -13.847 1.00 83.31 399 ALA A CA 1
ATOM 3211 C C . ALA A 1 399 ? 10.109 -11.595 -13.271 1.00 83.31 399 ALA A C 1
ATOM 3213 O O . ALA A 1 399 ? 9.353 -12.306 -13.935 1.00 83.31 399 ALA A O 1
ATOM 3214 N N . ASN A 1 400 ? 9.819 -11.147 -12.050 1.00 80.56 400 ASN A N 1
ATOM 3215 C CA . ASN A 1 400 ? 8.592 -11.486 -11.346 1.00 80.56 400 ASN A CA 1
ATOM 3216 C C . ASN A 1 400 ? 7.404 -10.664 -11.866 1.00 80.56 400 ASN A C 1
ATOM 3218 O O . ASN A 1 400 ? 7.331 -9.453 -11.649 1.00 80.56 400 ASN A O 1
ATOM 3222 N N . ASP A 1 401 ? 6.442 -11.350 -12.479 1.00 72.75 401 ASP A N 1
ATOM 3223 C CA . ASP A 1 401 ? 5.229 -10.743 -13.032 1.00 72.75 401 ASP A CA 1
ATOM 3224 C C . ASP A 1 401 ? 4.284 -10.194 -11.956 1.00 72.75 401 ASP A C 1
ATOM 3226 O O . ASP A 1 401 ? 3.626 -9.179 -12.158 1.00 72.75 401 ASP A O 1
ATOM 3230 N N . SER A 1 402 ? 4.210 -10.840 -10.791 1.00 76.56 402 SER A N 1
ATOM 3231 C CA . SER A 1 402 ? 3.169 -10.563 -9.791 1.00 76.56 402 SER A CA 1
ATOM 3232 C C . SER A 1 402 ? 3.524 -9.432 -8.824 1.00 76.56 402 SER A C 1
ATOM 3234 O O . SER A 1 402 ? 2.633 -8.811 -8.246 1.00 76.56 402 SER A O 1
ATOM 3236 N N . ALA A 1 403 ? 4.817 -9.163 -8.617 1.00 74.94 403 ALA A N 1
ATOM 3237 C CA . ALA A 1 403 ? 5.263 -8.181 -7.629 1.00 74.94 403 ALA A CA 1
ATOM 3238 C C . ALA A 1 403 ? 5.071 -6.729 -8.097 1.00 74.94 403 ALA A C 1
ATOM 3240 O O . ALA A 1 403 ? 4.672 -5.885 -7.301 1.00 74.94 403 ALA A O 1
ATOM 3241 N N . PHE A 1 404 ? 5.323 -6.423 -9.373 1.00 78.00 404 PHE A N 1
ATOM 3242 C CA . PHE A 1 404 ? 5.300 -5.053 -9.904 1.00 78.00 404 PHE A CA 1
ATOM 3243 C C . PHE A 1 404 ? 3.932 -4.701 -10.501 1.00 78.00 404 PHE A C 1
ATOM 3245 O O . PHE A 1 404 ? 3.754 -4.664 -11.717 1.00 78.00 404 PHE A O 1
ATOM 3252 N N . ASN A 1 405 ? 2.957 -4.458 -9.624 1.00 75.94 405 ASN A N 1
ATOM 3253 C CA . ASN A 1 405 ? 1.578 -4.140 -9.999 1.00 75.94 405 ASN A CA 1
ATOM 3254 C C . ASN A 1 405 ? 1.428 -2.721 -10.598 1.00 75.94 405 ASN A C 1
ATOM 3256 O O . ASN A 1 405 ? 2.174 -1.804 -10.258 1.00 75.94 405 ASN A O 1
ATOM 3260 N N . ILE A 1 406 ? 0.418 -2.524 -11.450 1.00 78.94 406 ILE A N 1
ATOM 3261 C CA . ILE A 1 406 ? 0.033 -1.228 -12.028 1.00 78.94 406 ILE A CA 1
ATOM 3262 C C . ILE A 1 406 ? -0.674 -0.285 -11.031 1.00 78.94 406 ILE A C 1
ATOM 3264 O O . ILE A 1 406 ? -0.922 0.862 -11.382 1.00 78.94 406 ILE A O 1
ATOM 3268 N N . LEU A 1 407 ? -0.991 -0.703 -9.795 1.00 73.12 407 LEU A N 1
ATOM 3269 C CA . LEU A 1 407 ? -1.785 0.099 -8.832 1.00 73.12 407 LEU A CA 1
ATOM 3270 C C . LEU A 1 407 ? -1.327 1.563 -8.700 1.00 73.12 407 LEU A C 1
ATOM 3272 O O . LEU A 1 407 ? -2.168 2.455 -8.624 1.00 73.12 407 LEU A O 1
ATOM 3276 N N . GLY A 1 408 ? -0.012 1.818 -8.700 1.00 70.75 408 GLY A N 1
ATOM 3277 C CA . GLY A 1 408 ? 0.552 3.174 -8.634 1.00 70.75 408 GLY A CA 1
ATOM 3278 C C . GLY A 1 408 ? 0.274 4.038 -9.868 1.00 70.75 408 GLY A C 1
ATOM 3279 O O . GLY A 1 408 ? 0.192 5.257 -9.767 1.00 70.75 408 GLY A O 1
ATOM 3280 N N . LEU A 1 409 ? 0.075 3.419 -11.032 1.00 74.88 409 LEU A N 1
ATOM 3281 C CA . LEU A 1 409 ? -0.261 4.098 -12.284 1.00 74.88 409 LEU A CA 1
ATOM 3282 C C . LEU A 1 409 ? -1.779 4.219 -12.483 1.00 74.88 409 LEU A C 1
ATOM 3284 O O . LEU A 1 409 ? -2.229 5.237 -13.002 1.00 74.88 409 LEU A O 1
ATOM 3288 N N . SER A 1 410 ? -2.560 3.209 -12.077 1.00 74.38 410 SER A N 1
ATOM 3289 C CA . SER A 1 410 ? -4.023 3.180 -12.246 1.00 74.38 410 SER A CA 1
ATOM 3290 C C . SER A 1 410 ? -4.801 3.842 -11.104 1.00 74.38 410 SER A C 1
ATOM 3292 O O . SER A 1 410 ? -5.979 4.139 -11.272 1.00 74.38 410 SER A O 1
ATOM 3294 N N . MET A 1 411 ? -4.176 4.049 -9.938 1.00 78.12 411 MET A N 1
ATOM 3295 C CA . MET A 1 411 ? -4.809 4.561 -8.713 1.00 78.12 411 MET A CA 1
ATOM 3296 C C . MET A 1 411 ? -6.073 3.790 -8.291 1.00 78.12 411 MET A C 1
ATOM 3298 O O . MET A 1 411 ? -6.970 4.344 -7.659 1.00 78.12 411 MET A O 1
ATOM 3302 N N . SER A 1 412 ? -6.151 2.489 -8.584 1.00 77.06 412 SER A N 1
ATOM 3303 C CA . SER A 1 412 ? -7.324 1.673 -8.228 1.00 77.06 412 SER A CA 1
ATOM 3304 C C . SER A 1 412 ? -7.503 1.474 -6.716 1.00 77.06 412 SER A C 1
ATOM 3306 O O . SER A 1 412 ? -8.578 1.090 -6.257 1.00 77.06 412 SER A O 1
ATOM 3308 N N . THR A 1 413 ? -6.452 1.705 -5.925 1.00 84.50 413 THR A N 1
ATOM 3309 C CA . THR A 1 413 ? -6.470 1.617 -4.461 1.00 84.50 413 THR A CA 1
ATOM 3310 C C . THR A 1 413 ? -5.777 2.831 -3.836 1.00 84.50 413 THR A C 1
ATOM 3312 O O . THR A 1 413 ? -4.973 3.519 -4.466 1.00 84.50 413 THR A O 1
ATOM 3315 N N . CYS A 1 414 ? -6.121 3.143 -2.582 1.00 88.31 414 CYS A N 1
ATOM 3316 C CA . CYS A 1 414 ? -5.518 4.261 -1.845 1.00 88.31 414 CYS A CA 1
ATOM 3317 C C . CYS A 1 414 ? -4.223 3.868 -1.106 1.00 88.31 414 CYS A C 1
ATOM 3319 O O . CYS A 1 414 ? -3.517 4.735 -0.590 1.00 88.31 414 CYS A O 1
ATOM 3321 N N . VAL A 1 415 ? -3.923 2.571 -1.015 1.00 91.19 415 VAL A N 1
ATOM 3322 C CA . VAL A 1 415 ? -2.653 2.045 -0.506 1.00 91.19 415 VAL A CA 1
ATOM 3323 C C . VAL A 1 415 ? -1.895 1.520 -1.713 1.00 91.19 415 VAL A C 1
ATOM 3325 O O . VAL A 1 415 ? -2.373 0.632 -2.393 1.00 91.19 415 VAL A O 1
ATOM 3328 N N . LEU A 1 416 ? -0.748 2.114 -2.021 1.00 89.12 416 LEU A N 1
ATOM 3329 C CA . LEU A 1 416 ? 0.013 1.770 -3.227 1.00 89.12 416 LEU A CA 1
ATOM 3330 C C . LEU A 1 416 ? 1.075 0.716 -2.927 1.00 89.12 416 LEU A C 1
ATOM 3332 O O . LEU A 1 416 ? 1.362 -0.162 -3.731 1.00 89.12 416 LEU A O 1
ATOM 3336 N N . CYS A 1 417 ? 1.672 0.819 -1.744 1.00 89.75 417 CYS A N 1
ATOM 3337 C CA . CYS A 1 417 ? 2.667 -0.113 -1.246 1.00 89.75 417 CYS A CA 1
ATOM 3338 C C . CYS A 1 417 ? 2.594 -0.127 0.279 1.00 89.75 417 CYS A C 1
ATOM 3340 O O . CYS A 1 417 ? 2.409 0.913 0.915 1.00 89.75 417 CYS A O 1
ATOM 3342 N N . SER A 1 418 ? 2.735 -1.294 0.897 1.00 92.94 418 SER A N 1
ATOM 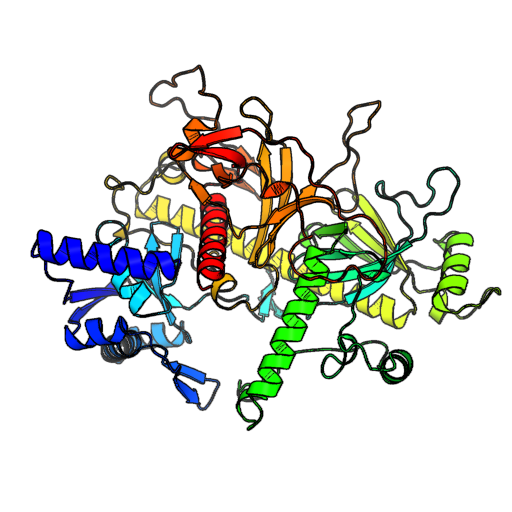3343 C CA . SER A 1 418 ? 2.813 -1.392 2.349 1.00 92.94 418 SER A CA 1
ATOM 3344 C C . SER A 1 418 ? 3.690 -2.556 2.776 1.00 92.94 418 SER A C 1
ATOM 3346 O O . SER A 1 418 ? 3.814 -3.543 2.055 1.00 92.94 418 SER A O 1
ATOM 3348 N N . GLY A 1 419 ? 4.327 -2.431 3.936 1.00 92.31 419 GLY A N 1
ATOM 3349 C CA . GLY A 1 419 ? 5.251 -3.452 4.409 1.00 92.31 419 GLY A CA 1
ATOM 3350 C C . GLY A 1 419 ? 6.084 -3.013 5.601 1.00 92.31 419 GLY A C 1
ATOM 3351 O O . GLY A 1 419 ? 5.984 -1.886 6.100 1.00 92.31 419 GLY A O 1
ATOM 3352 N N . TYR A 1 420 ? 6.920 -3.932 6.072 1.00 92.81 420 TYR A N 1
ATOM 3353 C CA . TYR A 1 420 ? 7.828 -3.680 7.179 1.00 92.81 420 TYR A CA 1
ATOM 3354 C C . TYR A 1 420 ? 9.135 -3.103 6.653 1.00 92.81 420 TYR A C 1
ATOM 3356 O O . TYR A 1 420 ? 9.825 -3.740 5.870 1.00 92.81 420 TYR A O 1
ATOM 3364 N N . LEU A 1 421 ? 9.513 -1.928 7.147 1.00 94.19 421 LEU A N 1
ATOM 3365 C CA . LEU A 1 421 ? 10.803 -1.324 6.837 1.00 94.19 421 LEU A CA 1
ATOM 3366 C C . LEU A 1 421 ? 11.557 -0.999 8.113 1.00 94.19 421 LEU A C 1
ATOM 3368 O O . LEU A 1 421 ? 10.987 -0.688 9.162 1.00 94.19 421 LEU A O 1
ATOM 3372 N N . TYR A 1 422 ? 12.872 -1.029 8.005 1.00 91.94 422 TYR A N 1
ATOM 3373 C CA . TYR A 1 422 ? 13.769 -0.632 9.066 1.00 91.94 422 TYR A CA 1
ATOM 3374 C C . TYR A 1 422 ? 14.241 0.788 8.798 1.00 91.94 422 TYR A C 1
ATOM 3376 O O . TYR A 1 422 ? 14.831 1.065 7.765 1.00 91.94 422 TYR A O 1
ATOM 3384 N N . GLN A 1 423 ? 13.990 1.706 9.723 1.00 90.06 423 GLN A N 1
ATOM 3385 C CA . GLN A 1 423 ? 14.362 3.105 9.557 1.00 90.06 423 GLN A CA 1
ATOM 3386 C C . GLN A 1 423 ? 15.435 3.494 10.566 1.00 90.06 423 GLN A C 1
ATOM 3388 O O . GLN A 1 423 ? 15.392 3.119 11.745 1.00 90.06 423 GLN A O 1
ATOM 3393 N N . LYS A 1 424 ? 16.365 4.323 10.103 1.00 85.19 424 LYS A N 1
ATOM 3394 C CA . LYS A 1 424 ? 17.406 4.947 10.908 1.00 85.19 424 LYS A CA 1
ATOM 3395 C C . LYS A 1 424 ? 17.195 6.462 10.978 1.00 85.19 424 LYS A C 1
ATOM 3397 O O . LYS A 1 424 ? 16.883 7.103 9.978 1.00 85.19 424 LYS A O 1
ATOM 3402 N N . GLN A 1 425 ? 17.345 7.047 12.169 1.00 73.50 425 GLN A N 1
ATOM 3403 C CA . GLN A 1 425 ? 17.132 8.492 12.383 1.00 73.50 425 GLN A CA 1
ATOM 3404 C C . GLN A 1 425 ? 18.420 9.315 12.249 1.00 73.50 425 GLN A C 1
ATOM 3406 O O . GLN A 1 425 ? 18.388 10.464 11.812 1.00 73.50 425 GLN A O 1
ATOM 3411 N N . LYS A 1 426 ? 19.554 8.740 12.664 1.0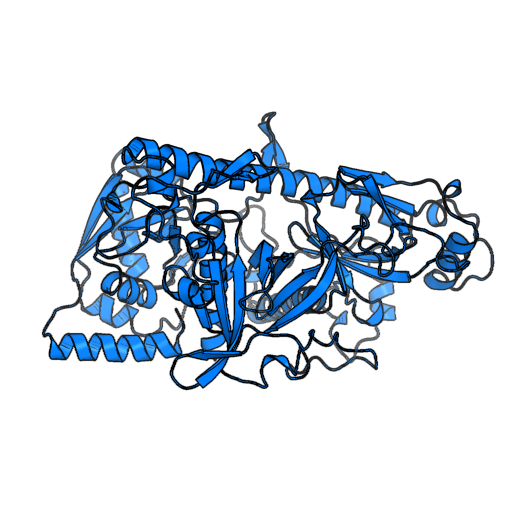0 76.38 426 LYS A N 1
ATOM 3412 C CA . LYS A 1 426 ? 20.898 9.342 12.641 1.00 76.38 426 LYS A CA 1
ATOM 3413 C C . LYS A 1 426 ? 21.894 8.383 12.008 1.00 76.38 426 LYS A C 1
ATOM 3415 O O . LYS A 1 426 ? 21.774 7.188 12.253 1.00 76.38 426 LYS A O 1
ATOM 3420 N N . LYS A 1 427 ? 22.942 8.879 11.343 1.00 78.00 427 LYS A N 1
ATOM 3421 C CA . LYS A 1 427 ? 23.991 8.049 10.716 1.00 78.00 427 LYS A CA 1
ATOM 3422 C C . LYS A 1 427 ? 24.627 6.995 11.635 1.00 78.00 427 LYS A C 1
ATOM 3424 O O . LYS A 1 427 ? 24.946 5.923 11.153 1.00 78.00 427 LYS A O 1
ATOM 3429 N N . HIS A 1 428 ? 24.721 7.213 12.946 1.00 79.94 428 HIS A N 1
ATOM 3430 C CA . HIS A 1 428 ? 25.266 6.221 13.895 1.00 79.94 428 HIS A CA 1
ATOM 3431 C C . HIS A 1 428 ? 24.201 5.486 14.726 1.00 79.94 428 HIS A C 1
ATOM 3433 O O . HIS A 1 428 ? 24.536 4.704 15.602 1.00 79.94 428 HIS A O 1
ATOM 3439 N N . SER A 1 429 ? 22.909 5.734 14.484 1.00 81.81 429 SER A N 1
ATOM 3440 C CA . SER A 1 429 ? 21.833 5.041 15.209 1.00 81.81 429 SER A CA 1
ATOM 3441 C C . SER A 1 429 ? 21.556 3.638 14.664 1.00 81.81 429 SER A C 1
ATOM 3443 O O . SER A 1 429 ? 21.858 3.336 13.509 1.00 81.81 429 SER A O 1
ATOM 3445 N N . ASN A 1 430 ? 20.942 2.795 15.489 1.00 85.31 430 ASN A N 1
ATOM 3446 C CA . ASN A 1 430 ? 20.491 1.473 15.068 1.00 85.31 430 ASN A CA 1
ATOM 3447 C C . ASN A 1 430 ? 19.207 1.566 14.240 1.00 85.31 430 ASN A C 1
ATOM 3449 O O . ASN A 1 430 ? 18.377 2.460 14.434 1.00 85.31 430 ASN A O 1
ATOM 3453 N N . PHE A 1 431 ? 19.033 0.601 13.344 1.00 88.00 431 PHE A N 1
ATOM 3454 C CA . PHE A 1 431 ? 17.802 0.424 12.593 1.00 88.00 431 PHE A CA 1
ATOM 3455 C C . PHE A 1 431 ? 16.662 -0.003 13.523 1.00 88.00 431 PHE A C 1
ATOM 3457 O O . PHE A 1 431 ? 16.779 -0.965 14.279 1.00 88.00 431 PHE A O 1
ATOM 3464 N N . SER A 1 432 ? 15.547 0.724 13.473 1.00 88.88 432 SER A N 1
ATOM 3465 C CA . SER A 1 432 ? 14.319 0.374 14.191 1.00 88.88 432 SER A CA 1
ATOM 3466 C C . SER A 1 432 ? 13.259 -0.080 13.199 1.00 88.88 432 SER A C 1
ATOM 3468 O O . SER A 1 432 ? 13.093 0.541 12.153 1.00 88.88 432 SER A O 1
ATOM 3470 N N . ARG A 1 433 ? 12.548 -1.162 13.520 1.00 91.00 433 ARG A N 1
ATOM 3471 C CA . ARG A 1 433 ? 11.509 -1.726 12.654 1.00 91.00 433 ARG A CA 1
ATOM 3472 C C . ARG A 1 433 ? 10.211 -0.923 12.775 1.00 91.00 433 ARG A C 1
ATOM 3474 O O . ARG A 1 433 ? 9.713 -0.716 13.883 1.00 91.00 433 ARG A O 1
ATOM 3481 N N . TYR A 1 434 ? 9.656 -0.534 11.638 1.00 93.31 434 TYR A N 1
ATOM 3482 C CA . TYR A 1 434 ? 8.382 0.162 11.498 1.00 93.31 434 TYR A CA 1
ATOM 3483 C C . TYR A 1 434 ? 7.514 -0.550 10.463 1.00 93.31 434 TYR A C 1
ATOM 3485 O O . TYR A 1 434 ? 8.006 -1.340 9.658 1.00 93.31 434 TYR A O 1
ATOM 3493 N N . TYR A 1 435 ? 6.219 -0.256 10.479 1.00 94.44 435 TYR A N 1
ATOM 3494 C CA . TYR A 1 435 ? 5.349 -0.564 9.351 1.00 94.44 435 TYR A CA 1
ATOM 3495 C C . TYR A 1 435 ? 5.122 0.718 8.563 1.00 94.44 435 TYR A C 1
ATOM 3497 O O . TYR A 1 435 ? 4.741 1.745 9.133 1.00 94.44 435 TYR A O 1
ATOM 3505 N N . VAL A 1 436 ? 5.389 0.666 7.268 1.00 95.19 436 VAL A N 1
ATOM 3506 C CA . VAL A 1 436 ? 5.322 1.816 6.375 1.00 95.19 436 VAL A CA 1
ATOM 3507 C C . VAL A 1 436 ? 4.212 1.580 5.363 1.00 95.19 436 VAL A C 1
ATOM 3509 O O . VAL A 1 436 ? 4.032 0.472 4.863 1.00 95.19 436 VAL A O 1
ATOM 3512 N N . VAL A 1 437 ? 3.441 2.627 5.094 1.00 94.69 437 VAL A N 1
ATOM 3513 C CA . VAL A 1 437 ? 2.360 2.640 4.112 1.00 94.69 437 VAL A CA 1
ATOM 3514 C C . VAL A 1 437 ? 2.625 3.788 3.150 1.00 94.69 437 VAL A C 1
ATOM 3516 O O . VAL A 1 437 ? 2.766 4.933 3.572 1.00 94.69 437 VAL A O 1
ATOM 3519 N N . LEU A 1 438 ? 2.714 3.485 1.864 1.00 92.81 438 LEU A N 1
ATOM 3520 C CA . LEU A 1 438 ? 2.722 4.464 0.792 1.00 92.81 438 LEU A CA 1
ATOM 3521 C C . LEU A 1 438 ? 1.284 4.704 0.348 1.00 92.81 438 LEU A C 1
ATOM 3523 O O . LEU A 1 438 ? 0.600 3.792 -0.116 1.00 92.81 438 LEU A O 1
ATOM 3527 N N . CYS A 1 439 ? 0.850 5.945 0.487 1.00 91.06 439 CYS A N 1
ATOM 3528 C CA . CYS A 1 439 ? -0.409 6.436 -0.039 1.00 91.06 439 CYS A CA 1
ATOM 3529 C C . CYS A 1 439 ? -0.119 7.529 -1.071 1.00 91.06 439 CYS A C 1
ATOM 3531 O O . CYS A 1 439 ? 0.963 8.124 -1.038 1.00 91.06 439 CYS A O 1
ATOM 3533 N N . PRO A 1 440 ? -1.094 7.851 -1.930 1.00 88.19 440 PRO A N 1
ATOM 3534 C CA . PRO A 1 440 ? -1.019 8.990 -2.829 1.00 88.19 440 PRO A CA 1
ATOM 3535 C C . PRO A 1 440 ? -0.536 10.258 -2.109 1.00 88.19 440 PRO A C 1
ATOM 3537 O O . PRO A 1 440 ? -1.244 10.822 -1.277 1.00 88.19 440 PRO A O 1
ATOM 3540 N N . GLY A 1 441 ? 0.698 10.682 -2.390 1.00 82.94 441 GLY A N 1
ATOM 3541 C CA . GLY A 1 441 ? 1.325 11.890 -1.823 1.00 82.94 441 GLY A CA 1
ATOM 3542 C C . GLY A 1 441 ? 1.911 11.802 -0.426 1.00 82.94 441 GLY A C 1
ATOM 3543 O O . GLY A 1 441 ? 2.612 12.731 -0.016 1.00 82.94 441 GLY A O 1
ATOM 3544 N N . TYR A 1 442 ? 1.700 10.705 0.297 1.00 87.44 442 TYR A N 1
ATOM 3545 C CA . TYR A 1 442 ? 2.149 10.588 1.680 1.00 87.44 442 TYR A CA 1
ATOM 3546 C C . TYR A 1 442 ? 2.762 9.228 1.977 1.00 87.44 442 TYR A C 1
ATOM 3548 O O . TYR A 1 442 ? 2.195 8.182 1.679 1.00 87.44 442 TYR A O 1
ATOM 3556 N N . LEU A 1 443 ? 3.881 9.253 2.691 1.00 90.88 443 LEU A N 1
ATOM 3557 C CA . LEU A 1 443 ? 4.483 8.085 3.307 1.00 90.88 443 LEU A CA 1
ATOM 3558 C C . LEU A 1 443 ? 4.178 8.092 4.809 1.00 90.88 443 LEU A C 1
ATOM 3560 O O . LEU A 1 443 ? 4.538 8.998 5.564 1.00 90.88 443 LEU A O 1
ATOM 3564 N N . LEU A 1 444 ? 3.466 7.063 5.231 1.00 91.56 444 LEU A N 1
ATOM 3565 C CA . LEU A 1 444 ? 2.801 6.923 6.512 1.00 91.56 444 LEU A CA 1
ATOM 3566 C C . LEU A 1 444 ? 3.549 5.874 7.345 1.00 91.56 444 LEU A C 1
ATOM 3568 O O . LEU A 1 444 ? 3.513 4.691 7.031 1.00 91.56 444 LEU A O 1
ATOM 3572 N N . ILE A 1 445 ? 4.213 6.291 8.427 1.00 92.12 445 ILE A N 1
ATOM 3573 C CA . ILE A 1 445 ? 5.043 5.408 9.265 1.00 92.12 445 ILE A CA 1
ATOM 3574 C C . ILE A 1 445 ? 4.340 5.120 10.588 1.00 92.12 445 ILE A C 1
ATOM 3576 O O . ILE A 1 445 ? 3.861 6.038 11.264 1.00 92.12 445 ILE A O 1
ATOM 3580 N N . PHE A 1 446 ? 4.315 3.847 10.975 1.00 92.31 446 PHE A N 1
ATOM 3581 C CA . PHE A 1 446 ? 3.706 3.357 12.203 1.00 92.31 446 PHE A CA 1
ATOM 3582 C C . PHE A 1 446 ? 4.706 2.585 13.067 1.00 92.31 446 PHE A C 1
ATOM 3584 O O . PHE A 1 446 ? 5.500 1.783 12.570 1.00 92.31 446 PHE A O 1
ATOM 3591 N N . SER A 1 447 ? 4.661 2.818 14.378 1.00 90.25 447 SER A N 1
ATOM 3592 C CA . SER A 1 447 ? 5.487 2.112 15.356 1.00 90.25 447 SER A CA 1
ATOM 3593 C C . SER A 1 447 ? 4.865 0.770 15.739 1.00 90.25 447 SER A C 1
ATOM 3595 O O . SER A 1 447 ? 3.668 0.671 16.010 1.00 90.25 447 SER A O 1
ATOM 3597 N N . LEU A 1 448 ? 5.703 -0.269 15.767 1.00 87.12 448 LEU A N 1
ATOM 3598 C CA . LEU A 1 448 ? 5.268 -1.647 16.006 1.00 87.12 448 LEU A CA 1
ATOM 3599 C C . LEU A 1 448 ? 5.105 -2.004 17.480 1.00 87.12 448 LEU A C 1
ATOM 3601 O O . LEU A 1 448 ? 4.310 -2.870 17.818 1.00 87.12 448 LEU A O 1
ATOM 3605 N N . PHE A 1 449 ? 5.904 -1.389 18.347 1.00 80.81 449 PHE A N 1
ATOM 3606 C CA . PHE A 1 449 ? 5.975 -1.720 19.763 1.00 80.81 449 PHE A CA 1
ATOM 3607 C C . PHE A 1 449 ? 6.161 -0.456 20.589 1.00 80.81 449 PHE A C 1
ATOM 3609 O O . PHE A 1 449 ? 6.778 0.525 20.165 1.00 80.81 449 PHE A O 1
ATOM 3616 N N . ARG A 1 450 ? 5.674 -0.509 21.829 1.00 75.38 450 ARG A N 1
ATOM 3617 C CA . ARG A 1 450 ? 5.990 0.484 22.854 1.00 75.38 450 ARG A CA 1
ATOM 3618 C C . ARG A 1 450 ? 6.956 -0.121 23.857 1.00 75.38 450 ARG A C 1
ATOM 3620 O O . ARG A 1 450 ? 6.691 -1.174 24.434 1.00 75.38 450 ARG A O 1
ATOM 3627 N N . ARG A 1 451 ? 8.064 0.576 24.102 1.00 76.88 451 ARG A N 1
ATOM 3628 C CA . ARG A 1 451 ? 8.978 0.234 25.193 1.00 76.88 451 ARG A CA 1
ATOM 3629 C C . ARG A 1 451 ? 8.462 0.802 26.506 1.00 76.88 451 ARG A C 1
ATOM 3631 O O . ARG A 1 451 ? 7.931 1.914 26.563 1.00 76.88 451 ARG A O 1
ATOM 3638 N N . SER A 1 452 ? 8.615 0.027 27.570 1.00 74.44 452 SER A N 1
ATOM 3639 C CA . SER A 1 452 ? 8.403 0.514 28.929 1.00 74.44 452 SER A CA 1
ATOM 3640 C C . SER A 1 452 ? 9.399 1.632 29.241 1.00 74.44 452 SER A C 1
ATOM 3642 O O . SER A 1 452 ? 10.594 1.455 29.027 1.00 74.44 452 SER A O 1
ATOM 3644 N N . LYS A 1 453 ? 8.931 2.764 29.780 1.00 74.62 453 LYS A N 1
ATOM 3645 C CA . LYS A 1 453 ? 9.825 3.863 30.189 1.00 74.62 453 LYS A CA 1
ATOM 3646 C C . LYS A 1 453 ? 10.729 3.489 31.369 1.00 74.62 453 LYS A C 1
ATOM 3648 O O . LYS A 1 453 ? 11.783 4.082 31.514 1.00 74.62 453 LYS A O 1
ATOM 3653 N N . VAL A 1 454 ? 10.295 2.531 32.191 1.00 77.56 454 VAL A N 1
ATOM 3654 C CA . VAL A 1 454 ? 11.015 2.095 33.397 1.00 77.56 454 VAL A CA 1
ATOM 3655 C C . VAL A 1 454 ? 11.941 0.927 33.077 1.00 77.56 454 VAL A C 1
ATOM 3657 O O . VAL A 1 454 ? 13.126 0.984 33.358 1.00 77.56 454 VAL A O 1
ATOM 3660 N N . THR A 1 455 ? 11.409 -0.126 32.451 1.00 78.38 455 THR A N 1
ATOM 3661 C CA . THR A 1 455 ? 12.155 -1.378 32.244 1.00 78.38 455 THR A CA 1
ATOM 3662 C C . THR A 1 455 ? 12.818 -1.487 30.873 1.00 78.38 455 THR A C 1
ATOM 3664 O O . THR A 1 455 ? 13.570 -2.420 30.636 1.00 78.38 455 THR A O 1
ATOM 3667 N N . GLY A 1 456 ? 12.496 -0.612 29.913 1.00 76.62 456 GLY A N 1
ATOM 3668 C CA . GLY A 1 456 ? 12.998 -0.702 28.534 1.00 76.62 456 GLY A CA 1
ATOM 3669 C C . GLY A 1 456 ? 12.477 -1.899 27.717 1.00 76.62 456 GLY A C 1
ATOM 3670 O O . GLY A 1 456 ? 12.674 -1.929 26.497 1.00 76.62 456 GLY A O 1
ATOM 3671 N N . VAL A 1 457 ? 11.778 -2.843 28.362 1.00 81.06 457 VAL A N 1
ATOM 3672 C CA . VAL A 1 457 ? 11.214 -4.059 27.762 1.00 81.06 457 VAL A CA 1
ATOM 3673 C C . VAL A 1 457 ? 10.095 -3.718 26.780 1.00 81.06 457 VAL A C 1
ATOM 3675 O O . VAL A 1 457 ? 9.327 -2.764 26.963 1.00 81.06 457 VAL A O 1
ATOM 3678 N N . TRP A 1 458 ? 10.027 -4.518 25.721 1.00 78.06 458 TRP A N 1
ATOM 3679 C CA . TRP A 1 458 ? 9.056 -4.418 24.646 1.00 78.06 458 TRP A CA 1
ATOM 3680 C C . TRP A 1 458 ? 7.706 -4.918 25.146 1.00 78.06 458 TRP A C 1
ATOM 3682 O O . TRP A 1 458 ? 7.614 -5.996 25.727 1.00 78.06 458 TRP A O 1
ATOM 3692 N N . LYS A 1 459 ? 6.650 -4.133 24.935 1.00 78.94 459 LYS A N 1
ATOM 3693 C CA . LYS A 1 459 ? 5.286 -4.558 25.249 1.00 78.94 459 LYS A CA 1
ATOM 3694 C C . LYS A 1 459 ? 4.601 -5.013 23.973 1.00 78.94 459 LYS A C 1
ATOM 3696 O O . LYS A 1 459 ? 4.637 -4.283 22.982 1.00 78.94 459 LYS A O 1
ATOM 3701 N N . ALA A 1 460 ? 3.952 -6.174 24.029 1.00 77.69 460 ALA A N 1
ATOM 3702 C CA . ALA A 1 460 ? 3.031 -6.598 22.988 1.00 77.69 460 ALA A CA 1
ATOM 3703 C C . ALA A 1 460 ? 1.910 -5.557 22.879 1.00 77.69 460 ALA A C 1
ATOM 3705 O O . ALA A 1 460 ? 1.213 -5.264 23.855 1.00 77.69 460 ALA A O 1
ATOM 3706 N N . THR A 1 461 ? 1.796 -4.942 21.708 1.00 83.56 461 THR A N 1
ATOM 3707 C CA . THR A 1 461 ? 0.744 -3.979 21.390 1.00 83.56 461 THR A CA 1
ATOM 3708 C C . THR A 1 461 ? -0.193 -4.611 20.372 1.00 83.56 461 THR A C 1
ATOM 3710 O O . THR A 1 461 ? 0.289 -5.199 19.403 1.00 83.56 461 THR A O 1
ATOM 3713 N N . PRO A 1 462 ? -1.515 -4.481 20.556 1.00 84.94 462 PRO A N 1
ATOM 3714 C CA . PRO A 1 462 ? -2.477 -5.118 19.677 1.00 84.94 462 PRO A CA 1
ATOM 3715 C C . PRO A 1 462 ? -2.713 -4.342 18.379 1.00 84.94 462 PRO A C 1
ATOM 3717 O O . PRO A 1 462 ? -3.379 -4.824 17.478 1.00 84.94 462 PRO A O 1
ATOM 3720 N N . TYR A 1 463 ? -2.162 -3.138 18.255 1.00 90.00 463 TYR A N 1
ATOM 3721 C CA . TYR A 1 463 ? -2.190 -2.351 17.029 1.00 90.00 463 TYR A CA 1
ATOM 3722 C C . TYR A 1 463 ? -0.942 -1.473 16.944 1.00 90.00 463 TYR A C 1
ATOM 3724 O O . TYR A 1 463 ? -0.258 -1.243 17.948 1.00 90.00 463 TYR A O 1
ATOM 3732 N N . PHE A 1 464 ? -0.678 -0.944 15.754 1.00 91.56 464 PHE A N 1
ATOM 3733 C CA . PHE A 1 464 ? 0.440 -0.051 15.475 1.00 91.56 464 PHE A CA 1
ATOM 3734 C C . PHE A 1 464 ? -0.011 1.405 15.504 1.00 91.56 464 PHE A C 1
ATOM 3736 O O . PHE A 1 464 ? -1.063 1.763 14.973 1.00 91.56 464 PHE A O 1
ATOM 3743 N N . GLU A 1 465 ? 0.774 2.264 16.143 1.00 89.31 465 GLU A N 1
ATOM 3744 C CA . GLU A 1 465 ? 0.442 3.680 16.291 1.00 89.31 465 GLU A CA 1
ATOM 3745 C C . GLU A 1 465 ? 1.127 4.536 15.241 1.00 89.31 465 GLU A C 1
ATOM 3747 O O . GLU A 1 465 ? 2.275 4.292 14.877 1.00 89.31 465 GLU A O 1
ATOM 3752 N N . ARG A 1 466 ? 0.439 5.590 14.792 1.00 88.88 466 ARG A N 1
ATOM 3753 C CA . ARG A 1 466 ? 1.013 6.587 13.890 1.00 88.88 466 ARG A CA 1
ATOM 3754 C C . ARG A 1 466 ? 2.255 7.212 14.530 1.00 88.88 466 ARG A C 1
ATOM 3756 O O . ARG A 1 466 ? 2.159 7.867 15.567 1.00 88.88 466 ARG A O 1
ATOM 3763 N N . TYR A 1 467 ? 3.401 7.040 13.879 1.00 85.94 467 TYR A N 1
ATOM 3764 C CA . TYR A 1 467 ? 4.675 7.612 14.303 1.00 85.94 467 TYR A CA 1
ATOM 3765 C C . TYR A 1 467 ? 4.992 8.913 13.560 1.00 85.94 467 TYR A C 1
ATOM 3767 O O . TYR A 1 467 ? 5.303 9.922 14.189 1.00 85.94 467 TYR A O 1
ATOM 3775 N N . MET A 1 468 ? 4.906 8.899 12.227 1.00 83.69 468 MET A N 1
ATOM 3776 C CA . MET A 1 468 ? 5.282 10.036 11.383 1.00 83.69 468 MET A CA 1
ATOM 3777 C C . MET A 1 468 ? 4.531 10.005 10.047 1.00 83.69 468 MET A C 1
ATOM 3779 O O . MET A 1 468 ? 4.196 8.928 9.550 1.00 83.69 468 MET A O 1
ATOM 3783 N N . THR A 1 469 ? 4.311 11.184 9.466 1.00 84.38 469 THR A N 1
ATOM 3784 C CA . THR A 1 469 ? 3.790 11.361 8.104 1.00 84.38 469 THR A CA 1
ATOM 3785 C C . THR A 1 469 ? 4.770 12.202 7.297 1.00 84.38 469 THR A C 1
ATOM 3787 O O . THR A 1 469 ? 5.102 13.323 7.688 1.00 84.38 469 THR A O 1
ATOM 3790 N N . ILE A 1 470 ? 5.233 11.669 6.173 1.00 83.12 470 ILE A N 1
ATOM 3791 C CA . ILE A 1 470 ? 6.169 12.325 5.265 1.00 83.12 470 ILE A CA 1
ATOM 3792 C C . ILE A 1 470 ? 5.417 12.679 3.970 1.00 83.12 470 ILE A C 1
ATOM 3794 O O . ILE A 1 470 ? 4.919 11.765 3.317 1.00 83.12 470 ILE A O 1
ATOM 3798 N N . PRO A 1 471 ? 5.317 13.960 3.578 1.00 82.44 471 PRO A N 1
ATOM 3799 C CA . PRO A 1 471 ? 4.821 14.330 2.253 1.00 82.44 471 PRO A CA 1
ATOM 3800 C C . PRO A 1 471 ? 5.859 13.974 1.179 1.00 82.44 471 PRO A C 1
ATOM 3802 O O . PRO A 1 471 ? 7.057 14.163 1.389 1.00 82.44 471 PRO A O 1
ATOM 3805 N N . ILE A 1 472 ? 5.403 13.452 0.042 1.00 82.69 472 ILE A N 1
ATOM 3806 C CA . ILE A 1 472 ? 6.276 12.947 -1.033 1.00 82.69 472 ILE A CA 1
ATOM 3807 C C . ILE A 1 472 ? 6.605 14.030 -2.071 1.00 82.69 472 ILE A C 1
ATOM 3809 O O . ILE A 1 472 ? 7.620 13.910 -2.746 1.00 82.69 472 ILE A O 1
ATOM 3813 N N . SER A 1 473 ? 5.819 15.111 -2.145 1.00 75.25 473 SER A N 1
ATOM 3814 C CA . SER A 1 473 ? 5.914 16.169 -3.169 1.00 75.25 473 SER A CA 1
ATOM 3815 C C . SER A 1 473 ? 7.333 16.695 -3.431 1.00 75.25 473 SER A C 1
ATOM 3817 O O . SER A 1 473 ? 7.726 16.819 -4.584 1.00 75.25 473 SER A O 1
ATOM 3819 N N . ASP A 1 474 ? 8.121 16.936 -2.378 1.00 72.25 474 ASP A N 1
ATOM 3820 C CA . ASP A 1 474 ? 9.461 17.545 -2.469 1.00 72.25 474 ASP A CA 1
ATOM 3821 C C . ASP A 1 474 ? 10.595 16.585 -2.074 1.00 72.25 474 ASP A C 1
ATOM 3823 O O . ASP A 1 474 ? 11.609 17.000 -1.491 1.00 72.25 474 ASP A O 1
ATOM 3827 N N . CYS A 1 475 ? 10.415 15.284 -2.313 1.00 80.75 475 CYS A N 1
ATOM 3828 C CA . CYS A 1 475 ? 11.398 14.277 -1.929 1.00 80.75 475 CYS A CA 1
ATOM 3829 C C . CYS A 1 475 ? 12.170 13.700 -3.121 1.00 80.75 475 CYS A C 1
ATOM 3831 O O . CYS A 1 475 ? 11.653 13.550 -4.222 1.00 80.75 475 CYS A O 1
ATOM 3833 N N . TYR A 1 476 ? 13.439 13.372 -2.887 1.00 85.56 476 TYR A N 1
ATOM 3834 C CA . TYR A 1 476 ? 14.286 12.664 -3.842 1.00 85.56 476 TYR A CA 1
ATOM 3835 C C . TYR A 1 476 ? 14.636 11.298 -3.272 1.00 85.56 476 TYR A C 1
ATOM 3837 O O . TYR A 1 476 ? 15.061 11.196 -2.119 1.00 85.56 476 TYR A O 1
ATOM 3845 N N . VAL A 1 477 ? 14.479 10.259 -4.085 1.00 88.75 477 VAL A N 1
ATOM 3846 C CA . VAL A 1 477 ? 14.776 8.874 -3.710 1.00 88.75 477 VAL A CA 1
ATOM 3847 C C . VAL A 1 477 ? 16.014 8.407 -4.460 1.00 88.75 477 VAL A C 1
ATOM 3849 O O . VAL A 1 477 ? 16.127 8.619 -5.665 1.00 88.75 477 VAL A O 1
ATOM 3852 N N . TYR A 1 478 ? 16.940 7.774 -3.746 1.00 87.44 478 TYR A N 1
ATOM 3853 C CA . TYR A 1 478 ? 18.104 7.102 -4.324 1.00 87.44 478 TYR A CA 1
ATOM 3854 C C . TYR A 1 478 ? 18.401 5.804 -3.571 1.00 87.44 478 TYR A C 1
ATOM 3856 O O . TYR A 1 478 ? 18.074 5.661 -2.389 1.00 87.44 478 TYR A O 1
ATOM 3864 N N . SER A 1 479 ? 19.024 4.860 -4.267 1.00 86.19 479 SER A N 1
ATOM 3865 C CA . SER A 1 479 ? 19.324 3.503 -3.802 1.00 86.19 479 SER A CA 1
ATOM 3866 C C . SER A 1 479 ? 20.776 3.111 -4.123 1.00 86.19 479 SER A C 1
ATOM 3868 O O . SER A 1 479 ? 21.538 3.913 -4.669 1.00 86.19 479 SER A O 1
ATOM 3870 N N . GLU A 1 480 ? 21.166 1.890 -3.740 1.00 79.69 480 GLU A N 1
ATOM 3871 C CA . GLU A 1 480 ? 22.446 1.253 -4.101 1.00 79.69 480 GLU A CA 1
ATOM 3872 C C . GLU A 1 480 ? 23.680 1.989 -3.557 1.00 79.69 480 GLU A C 1
ATOM 3874 O O . GLU A 1 480 ? 23.664 2.475 -2.424 1.00 79.69 480 GLU A O 1
ATOM 3879 N N . SER A 1 481 ? 24.761 2.067 -4.337 1.00 77.19 481 SER A N 1
ATOM 3880 C CA . SER A 1 481 ? 26.051 2.663 -3.961 1.00 77.19 481 SER A CA 1
ATOM 3881 C C . SER A 1 481 ? 25.918 4.085 -3.407 1.00 77.19 481 SER A C 1
ATOM 3883 O O . SER A 1 481 ? 26.632 4.474 -2.484 1.00 77.19 481 SER A O 1
ATOM 3885 N N . SER A 1 482 ? 24.927 4.850 -3.872 1.00 79.25 482 SER A N 1
ATOM 3886 C CA . SER A 1 482 ? 24.655 6.203 -3.370 1.00 79.25 482 SER A CA 1
ATOM 3887 C C . SER A 1 482 ? 24.224 6.232 -1.896 1.00 79.25 482 SER A C 1
ATOM 3889 O O . SER A 1 482 ? 24.434 7.236 -1.206 1.00 79.25 482 SER A O 1
ATOM 3891 N N . THR A 1 483 ? 23.621 5.148 -1.398 1.00 81.00 483 THR A N 1
ATOM 3892 C CA . THR A 1 483 ? 23.186 5.016 0.005 1.00 81.00 483 THR A CA 1
ATOM 3893 C C . THR A 1 483 ? 24.323 4.630 0.940 1.00 81.00 483 THR A C 1
ATOM 3895 O O . THR A 1 483 ? 24.255 4.927 2.133 1.00 81.00 483 THR A O 1
ATOM 3898 N N . GLN A 1 484 ? 25.404 4.049 0.410 1.00 81.38 484 GLN A N 1
ATOM 3899 C CA . GLN A 1 484 ? 26.576 3.657 1.193 1.00 81.38 484 GLN A CA 1
ATOM 3900 C C . GLN A 1 484 ? 27.165 4.851 1.961 1.00 81.38 484 GLN A C 1
ATOM 3902 O O . GLN A 1 484 ? 27.572 4.715 3.112 1.00 81.38 484 GLN A O 1
ATOM 3907 N N . LEU A 1 485 ? 27.112 6.052 1.373 1.00 80.88 485 LEU A N 1
ATOM 3908 C CA . LEU A 1 485 ? 27.566 7.300 2.001 1.00 80.88 485 LEU A CA 1
ATOM 3909 C C . LEU A 1 485 ? 26.776 7.670 3.271 1.00 80.88 485 LEU A C 1
ATOM 3911 O O . LEU A 1 485 ? 27.308 8.324 4.180 1.00 80.88 485 LEU A O 1
ATOM 3915 N N . ASP A 1 486 ? 25.511 7.255 3.353 1.00 81.06 486 ASP A N 1
ATOM 3916 C CA . ASP A 1 486 ? 24.630 7.533 4.490 1.00 81.06 486 ASP A CA 1
ATOM 3917 C C . ASP A 1 486 ? 24.761 6.481 5.603 1.00 81.06 486 ASP A C 1
ATOM 3919 O O . ASP A 1 486 ? 24.328 6.713 6.739 1.00 81.06 486 ASP A O 1
ATOM 3923 N N . LEU A 1 487 ? 25.388 5.342 5.300 1.00 82.12 487 LEU A N 1
ATOM 3924 C CA . LEU A 1 487 ? 25.715 4.293 6.257 1.00 82.12 487 LEU A CA 1
ATOM 3925 C C . LEU A 1 487 ? 27.061 4.578 6.940 1.00 82.12 487 LEU A C 1
ATOM 3927 O O . LEU A 1 487 ? 27.881 5.378 6.482 1.00 82.12 487 LEU A O 1
ATOM 3931 N N . VAL A 1 488 ? 27.267 3.969 8.110 1.00 78.75 488 VAL A N 1
ATOM 3932 C CA . VAL A 1 488 ? 28.584 3.992 8.762 1.00 78.75 488 VAL A CA 1
ATOM 3933 C C . VAL A 1 488 ? 29.482 3.080 7.940 1.00 78.75 488 VAL A C 1
ATOM 3935 O O . VAL A 1 488 ? 29.103 1.936 7.709 1.00 78.75 488 VAL A O 1
ATOM 3938 N N . ALA A 1 489 ? 30.634 3.584 7.496 1.00 66.44 489 ALA A N 1
ATOM 3939 C CA . ALA A 1 489 ? 31.624 2.744 6.836 1.00 66.44 489 ALA A CA 1
ATOM 3940 C C . ALA A 1 489 ? 31.989 1.596 7.785 1.00 66.44 489 ALA A C 1
ATOM 3942 O O . ALA A 1 489 ? 32.342 1.850 8.942 1.00 66.44 489 ALA A O 1
ATOM 3943 N N . SER A 1 490 ? 31.859 0.348 7.328 1.00 61.81 490 SER A N 1
ATOM 3944 C CA . SER A 1 490 ? 32.392 -0.779 8.083 1.00 61.81 490 SER A CA 1
ATOM 3945 C C . SER A 1 490 ? 33.899 -0.574 8.182 1.00 61.81 490 SER A C 1
ATOM 3947 O O . SER A 1 490 ? 34.582 -0.453 7.170 1.00 61.81 490 SER A O 1
ATOM 3949 N N . GLN A 1 491 ? 34.420 -0.480 9.405 1.00 52.84 491 GLN A N 1
ATOM 3950 C CA . GLN A 1 491 ? 35.863 -0.334 9.628 1.00 52.84 491 GLN A CA 1
ATOM 3951 C C . GLN A 1 491 ? 36.643 -1.585 9.196 1.00 52.84 491 GLN A C 1
ATOM 3953 O O . GLN A 1 491 ? 37.852 -1.515 9.004 1.00 52.84 491 GLN A O 1
ATOM 3958 N N . ASN A 1 492 ? 35.942 -2.700 8.979 1.00 58.50 492 ASN A N 1
ATOM 3959 C CA . ASN A 1 492 ? 36.505 -3.925 8.441 1.00 58.50 492 ASN A CA 1
ATOM 3960 C C . ASN A 1 492 ? 36.350 -3.901 6.917 1.00 58.50 492 ASN A C 1
ATOM 3962 O O . ASN A 1 492 ? 35.243 -4.065 6.396 1.00 58.50 492 ASN A O 1
ATOM 3966 N N . ILE A 1 493 ? 37.457 -3.661 6.214 1.00 60.66 493 ILE A N 1
ATOM 3967 C CA . ILE A 1 493 ? 37.578 -4.009 4.797 1.00 60.66 493 ILE A CA 1
ATOM 3968 C C . ILE A 1 493 ? 37.569 -5.535 4.764 1.00 60.66 493 ILE A C 1
ATOM 3970 O O . ILE A 1 493 ? 38.499 -6.163 5.263 1.00 60.66 493 ILE A O 1
ATOM 3974 N N . LYS A 1 494 ? 36.479 -6.118 4.271 1.00 66.12 494 LYS A N 1
ATOM 3975 C CA . LYS A 1 494 ? 36.340 -7.569 4.168 1.00 66.12 494 LYS A CA 1
ATOM 3976 C C . LYS A 1 494 ? 37.309 -8.091 3.114 1.00 66.12 494 LYS A C 1
ATOM 3978 O O . LYS A 1 494 ? 37.442 -7.481 2.049 1.00 66.12 494 LYS A O 1
ATOM 3983 N N . ASN A 1 495 ? 37.972 -9.205 3.400 1.00 69.19 495 ASN A N 1
ATOM 3984 C CA . ASN A 1 495 ? 38.774 -9.877 2.383 1.00 69.19 495 ASN A CA 1
ATOM 3985 C C . ASN A 1 495 ? 37.859 -10.436 1.275 1.00 69.19 495 ASN A C 1
ATOM 3987 O O . ASN A 1 495 ? 36.699 -10.757 1.548 1.00 69.19 495 ASN A O 1
ATOM 3991 N N . PRO A 1 496 ? 38.342 -10.592 0.028 1.00 62.81 496 PRO A N 1
ATOM 3992 C CA . PRO A 1 496 ? 37.581 -11.280 -1.013 1.00 62.81 496 PRO A CA 1
ATOM 3993 C C . PRO A 1 496 ? 37.144 -12.673 -0.528 1.00 62.81 496 PRO A C 1
ATOM 3995 O O . PRO A 1 496 ? 37.983 -13.475 -0.123 1.00 62.81 496 PRO A O 1
ATOM 3998 N N . GLY A 1 497 ? 35.835 -12.946 -0.531 1.00 62.88 497 GLY A N 1
ATOM 3999 C CA . GLY A 1 497 ? 35.244 -14.193 -0.019 1.00 62.88 497 GLY A CA 1
ATOM 4000 C C . GLY A 1 497 ? 34.718 -14.124 1.422 1.00 62.88 497 GLY A C 1
ATOM 4001 O O . GLY A 1 497 ? 33.963 -15.000 1.839 1.00 62.88 497 GLY A O 1
ATOM 4002 N N . GLU A 1 498 ? 35.029 -13.069 2.174 1.00 67.25 498 GLU A N 1
ATOM 4003 C CA . GLU A 1 498 ? 34.435 -12.820 3.487 1.00 67.25 498 GLU A CA 1
ATOM 4004 C C . GLU A 1 498 ? 33.072 -12.131 3.303 1.00 67.25 498 GLU A C 1
ATOM 4006 O O . GLU A 1 498 ? 32.976 -10.927 3.065 1.00 67.25 498 GLU A O 1
ATOM 4011 N N . CYS A 1 499 ? 31.997 -12.919 3.360 1.00 66.00 499 CYS A N 1
ATOM 4012 C CA . CYS A 1 499 ? 30.622 -12.455 3.165 1.00 66.00 499 CYS A CA 1
ATOM 4013 C C . CYS A 1 499 ? 29.892 -12.315 4.509 1.00 66.00 499 CYS A C 1
ATOM 4015 O O . CYS A 1 499 ? 30.198 -13.023 5.469 1.00 66.00 499 CYS A O 1
ATOM 4017 N N . ASP A 1 500 ? 28.894 -11.426 4.587 1.00 71.06 500 ASP A N 1
ATOM 4018 C CA . ASP A 1 500 ? 27.996 -11.437 5.749 1.00 71.06 500 ASP A CA 1
ATOM 4019 C C . ASP A 1 500 ? 27.211 -12.752 5.788 1.00 71.06 500 ASP A C 1
ATOM 4021 O O . ASP A 1 500 ? 26.787 -13.269 4.753 1.00 71.06 500 ASP A O 1
ATOM 4025 N N . LEU A 1 501 ? 26.981 -13.276 6.994 1.00 78.25 501 LEU A N 1
ATOM 4026 C CA . LEU A 1 501 ? 26.175 -14.481 7.160 1.00 78.25 501 LEU A CA 1
ATOM 4027 C C . LEU A 1 501 ? 24.750 -14.253 6.620 1.00 78.25 501 LEU A C 1
ATOM 4029 O O . LEU A 1 501 ? 24.137 -13.217 6.924 1.00 78.25 501 LEU A O 1
ATOM 4033 N N . PRO A 1 502 ? 24.192 -15.220 5.868 1.00 81.88 502 PRO A N 1
ATOM 4034 C CA . PRO A 1 502 ? 22.839 -15.114 5.351 1.00 81.88 502 PRO A CA 1
ATOM 4035 C C . PRO A 1 502 ? 21.839 -15.043 6.507 1.00 81.88 502 PRO A C 1
ATOM 4037 O O . PRO A 1 502 ? 21.936 -15.770 7.497 1.00 81.88 502 PRO A O 1
ATOM 4040 N N . ARG A 1 503 ? 20.853 -14.155 6.381 1.00 85.12 503 ARG A N 1
ATOM 4041 C CA . ARG A 1 503 ? 19.802 -13.952 7.385 1.00 85.12 503 ARG A CA 1
ATOM 4042 C C . ARG A 1 503 ? 18.542 -14.694 6.960 1.00 85.12 503 ARG A C 1
ATOM 4044 O O . ARG A 1 503 ? 18.165 -14.654 5.791 1.00 85.12 503 ARG A O 1
ATOM 4051 N N . LEU A 1 504 ? 17.888 -15.335 7.923 1.00 86.38 504 LEU A N 1
ATOM 4052 C CA . LEU A 1 504 ? 16.606 -16.005 7.736 1.00 86.38 504 LEU A CA 1
ATOM 4053 C C . LEU A 1 504 ? 15.497 -15.165 8.373 1.00 86.38 504 LEU A C 1
ATOM 4055 O O . LEU A 1 504 ? 15.575 -14.812 9.552 1.00 86.38 504 LEU A O 1
ATOM 4059 N N . HIS A 1 505 ? 14.471 -14.844 7.591 1.00 84.81 505 HIS A N 1
ATOM 4060 C CA . HIS A 1 505 ? 13.295 -14.110 8.052 1.00 84.81 505 HIS A CA 1
ATOM 4061 C C . HIS A 1 505 ? 12.165 -15.079 8.459 1.00 84.81 505 HIS A C 1
ATOM 4063 O O . HIS A 1 505 ? 12.169 -16.236 8.036 1.00 84.81 505 HIS A O 1
ATOM 4069 N N . PRO A 1 506 ? 11.187 -14.651 9.287 1.00 79.56 506 PRO A N 1
ATOM 4070 C CA . PRO A 1 506 ? 10.124 -15.533 9.797 1.00 79.56 506 PRO A CA 1
ATOM 4071 C C . PRO A 1 506 ? 9.201 -16.136 8.729 1.00 79.56 506 PRO A C 1
ATOM 4073 O O . PRO A 1 506 ? 8.525 -17.122 8.988 1.00 79.56 506 PRO A O 1
ATOM 4076 N N . ASP A 1 507 ? 9.149 -15.522 7.552 1.00 76.19 507 ASP A N 1
ATOM 4077 C CA . ASP A 1 507 ? 8.419 -15.984 6.369 1.00 76.19 507 ASP A CA 1
ATOM 4078 C C . ASP A 1 507 ? 9.195 -17.039 5.558 1.00 76.19 507 ASP A C 1
ATOM 4080 O O . ASP A 1 507 ? 8.708 -17.502 4.532 1.00 76.19 507 ASP A O 1
ATOM 4084 N N . GLY A 1 508 ? 10.396 -17.419 6.005 1.00 81.62 508 GLY A N 1
ATOM 4085 C CA . GLY A 1 508 ? 11.276 -18.362 5.318 1.00 81.62 508 GLY A CA 1
ATOM 4086 C C . GLY A 1 508 ? 12.198 -17.715 4.282 1.00 81.62 508 GLY A C 1
ATOM 4087 O O . GLY A 1 508 ? 13.006 -18.423 3.679 1.00 81.62 508 GLY A O 1
ATOM 4088 N N . TRP A 1 509 ? 12.136 -16.390 4.086 1.00 84.00 509 TRP A N 1
ATOM 4089 C CA . TRP A 1 509 ? 13.014 -15.705 3.137 1.00 84.00 509 TRP A CA 1
ATOM 4090 C C . TRP A 1 509 ? 14.473 -15.732 3.607 1.00 84.00 509 TRP A C 1
ATOM 4092 O O . TRP A 1 509 ? 14.772 -15.413 4.762 1.00 84.00 509 TRP A O 1
ATOM 4102 N N . LYS A 1 510 ? 15.393 -16.061 2.695 1.00 84.75 510 LYS A N 1
ATOM 4103 C CA . LYS A 1 510 ? 16.842 -16.035 2.929 1.00 84.75 510 LYS A CA 1
ATOM 4104 C C . LYS A 1 510 ? 17.459 -14.832 2.221 1.00 84.75 510 LYS A C 1
ATOM 4106 O O . LYS A 1 510 ? 17.311 -14.681 1.011 1.00 84.75 510 LYS A O 1
ATOM 4111 N N . SER A 1 511 ? 18.139 -13.984 2.986 1.00 84.62 511 SER A N 1
ATOM 4112 C CA . SER A 1 511 ? 18.803 -12.773 2.492 1.00 84.62 511 SER A CA 1
ATOM 4113 C C . SER A 1 511 ? 20.314 -12.855 2.728 1.00 84.62 511 SER A C 1
ATOM 4115 O O . SER A 1 511 ? 20.733 -12.853 3.889 1.00 84.62 511 SER A O 1
ATOM 4117 N N . SER A 1 512 ? 21.112 -12.918 1.662 1.00 86.62 512 SER A N 1
ATOM 4118 C CA . SER A 1 512 ? 22.587 -12.850 1.668 1.00 86.62 512 SER A CA 1
ATOM 4119 C C . SER A 1 512 ? 23.112 -11.497 1.152 1.00 86.62 512 SER A C 1
ATOM 4121 O O . SER A 1 512 ? 24.309 -11.315 0.936 1.00 86.62 512 SER A O 1
ATOM 4123 N N . GLU A 1 513 ? 22.218 -10.519 0.979 1.00 86.38 513 GLU A N 1
ATOM 4124 C CA . GLU A 1 513 ? 22.552 -9.176 0.520 1.00 86.38 513 GLU A CA 1
ATOM 4125 C C . GLU A 1 513 ? 23.314 -8.354 1.572 1.00 86.38 513 GLU A C 1
ATOM 4127 O O . GLU A 1 513 ? 22.948 -8.285 2.757 1.00 86.38 513 GLU A O 1
ATOM 4132 N N . GLU A 1 514 ? 24.280 -7.577 1.096 1.00 84.31 514 GLU A N 1
ATOM 4133 C CA . GLU A 1 514 ? 24.938 -6.525 1.857 1.00 84.31 514 GLU A CA 1
ATOM 4134 C C . GLU A 1 514 ? 23.941 -5.426 2.266 1.00 84.31 514 GLU A C 1
ATOM 4136 O O . GLU A 1 514 ? 22.878 -5.224 1.665 1.00 84.31 514 GLU A O 1
ATOM 4141 N N . ASP A 1 515 ? 24.256 -4.698 3.339 1.00 83.25 515 ASP A N 1
ATOM 4142 C CA . ASP A 1 515 ? 23.313 -3.737 3.919 1.00 83.25 515 ASP A CA 1
ATOM 4143 C C . ASP A 1 515 ? 22.961 -2.590 2.955 1.00 83.25 515 ASP A C 1
ATOM 4145 O O . ASP A 1 515 ? 21.791 -2.212 2.870 1.00 83.25 515 ASP A O 1
ATOM 4149 N N . TYR A 1 516 ? 23.918 -2.060 2.183 1.00 84.25 516 TYR A N 1
ATOM 4150 C CA . TYR A 1 516 ? 23.636 -0.979 1.223 1.00 84.25 516 TYR A CA 1
ATOM 4151 C C . TYR A 1 516 ? 22.804 -1.460 0.022 1.00 84.25 516 TYR A C 1
ATOM 4153 O O . TYR A 1 516 ? 21.999 -0.692 -0.502 1.00 84.25 516 TYR A O 1
ATOM 4161 N N . MET A 1 517 ? 22.900 -2.741 -0.357 1.00 86.06 517 MET A N 1
ATOM 4162 C CA . MET A 1 517 ? 22.056 -3.335 -1.403 1.00 86.06 517 MET A CA 1
ATOM 4163 C C . MET A 1 517 ? 20.592 -3.468 -0.977 1.00 86.06 517 MET A C 1
ATOM 4165 O O . MET A 1 517 ? 19.709 -3.563 -1.822 1.00 86.06 517 MET A O 1
ATOM 4169 N N . ARG A 1 518 ? 20.287 -3.400 0.318 1.00 89.31 518 ARG A N 1
ATOM 4170 C CA . ARG A 1 518 ? 18.908 -3.407 0.834 1.00 89.31 518 ARG A CA 1
ATOM 4171 C C . ARG A 1 518 ? 18.419 -2.032 1.273 1.00 89.31 518 ARG A C 1
ATOM 4173 O O . ARG A 1 518 ? 17.261 -1.890 1.672 1.00 89.31 518 ARG A O 1
ATOM 4180 N N . CYS A 1 519 ? 19.284 -1.021 1.218 1.00 91.25 519 CYS A N 1
ATOM 4181 C CA . CYS A 1 519 ? 18.960 0.328 1.650 1.00 91.25 519 CYS A CA 1
ATOM 4182 C C . CYS A 1 519 ? 18.477 1.211 0.500 1.00 91.25 519 CYS A C 1
ATOM 4184 O O . CYS A 1 519 ? 18.947 1.134 -0.635 1.00 91.25 519 CYS A O 1
ATOM 4186 N N . PHE A 1 520 ? 17.569 2.118 0.833 1.00 93.00 520 PHE A N 1
ATOM 4187 C CA . PHE A 1 520 ? 17.249 3.284 0.025 1.00 93.00 520 PHE A CA 1
ATOM 4188 C C . PHE A 1 520 ? 17.092 4.499 0.935 1.00 93.00 520 PHE A C 1
ATOM 4190 O O . PHE A 1 520 ? 16.701 4.395 2.101 1.00 93.00 520 PHE A O 1
ATOM 4197 N N . SER A 1 521 ? 17.409 5.669 0.401 1.00 90.56 521 SER A N 1
ATOM 4198 C CA . SER A 1 521 ? 17.380 6.920 1.142 1.00 90.56 521 SER A CA 1
ATOM 4199 C C . SER A 1 521 ? 16.399 7.889 0.497 1.00 90.56 521 SER A C 1
ATOM 4201 O O . SER A 1 521 ? 16.381 8.063 -0.721 1.00 90.56 521 SER A O 1
ATOM 4203 N N . ILE A 1 522 ? 15.615 8.563 1.335 1.00 89.12 522 ILE A N 1
ATOM 4204 C CA . ILE A 1 522 ? 14.748 9.673 0.940 1.00 89.12 522 ILE A CA 1
ATOM 4205 C C . ILE A 1 522 ? 15.377 10.970 1.447 1.00 89.12 522 ILE A C 1
ATOM 4207 O O . ILE A 1 522 ? 15.585 11.136 2.653 1.00 89.12 522 ILE A O 1
ATOM 4211 N N . TRP A 1 523 ? 15.687 11.892 0.538 1.00 85.69 523 TRP A N 1
ATOM 4212 C CA . TRP A 1 523 ? 16.275 13.196 0.843 1.00 85.69 523 TRP A CA 1
ATOM 4213 C C . TRP A 1 523 ? 15.306 14.343 0.563 1.00 85.69 523 TRP A C 1
ATOM 4215 O O . TRP A 1 523 ? 14.616 14.367 -0.452 1.00 85.69 523 TRP A O 1
ATOM 4225 N N . PHE A 1 524 ? 15.300 15.318 1.469 1.00 80.62 524 PHE A N 1
ATOM 4226 C CA . PHE A 1 524 ? 14.490 16.531 1.409 1.00 80.62 524 PHE A CA 1
ATOM 4227 C C . PHE A 1 524 ? 15.402 17.748 1.371 1.00 80.62 524 PHE A C 1
ATOM 4229 O O . PHE A 1 524 ? 16.058 18.036 2.373 1.00 80.62 524 PHE A O 1
ATOM 4236 N N . GLY A 1 525 ? 15.408 18.499 0.269 1.00 63.62 525 GLY A N 1
ATOM 4237 C CA . GLY A 1 525 ? 16.247 19.696 0.135 1.00 63.62 525 GLY A CA 1
ATOM 4238 C C . GLY A 1 525 ? 15.873 20.835 1.093 1.00 63.62 525 GLY A C 1
ATOM 4239 O O . GLY A 1 525 ? 16.732 21.610 1.507 1.00 63.62 525 GLY A O 1
ATOM 4240 N N . GLY A 1 526 ? 14.604 20.925 1.508 1.00 63.69 526 GLY A N 1
ATOM 4241 C CA . GLY A 1 526 ? 14.110 21.989 2.384 1.00 63.69 526 GLY A CA 1
ATOM 4242 C C . GLY A 1 526 ? 14.185 21.662 3.882 1.00 63.69 526 GLY A C 1
ATOM 4243 O O . GLY A 1 526 ? 13.536 20.734 4.364 1.00 63.69 526 GLY A O 1
ATOM 4244 N N . LYS A 1 527 ? 14.851 22.513 4.682 1.00 55.69 527 LYS A N 1
ATOM 4245 C CA . LYS A 1 527 ? 14.854 22.420 6.166 1.00 55.69 527 LYS A CA 1
ATOM 4246 C C . LYS A 1 527 ? 13.441 22.481 6.788 1.00 55.69 527 LYS A C 1
ATOM 4248 O O . LYS A 1 527 ? 13.235 21.954 7.888 1.00 55.69 527 LYS A O 1
ATOM 4253 N N . ARG A 1 528 ? 12.481 23.131 6.108 1.00 54.25 528 ARG A N 1
ATOM 4254 C CA . ARG A 1 528 ? 11.097 23.373 6.573 1.00 54.25 528 ARG A CA 1
ATOM 4255 C C . ARG A 1 528 ? 10.046 22.397 6.023 1.00 54.25 528 ARG A C 1
ATOM 4257 O O . ARG A 1 528 ? 9.004 22.285 6.660 1.00 54.25 528 ARG A O 1
ATOM 4264 N N . ALA A 1 529 ? 10.339 21.637 4.962 1.00 53.16 529 ALA A N 1
ATOM 4265 C CA . ALA A 1 529 ? 9.370 20.759 4.282 1.00 53.16 529 ALA A CA 1
ATOM 4266 C C . ALA A 1 529 ? 8.693 19.735 5.221 1.00 53.16 529 ALA A C 1
ATOM 4268 O O . ALA A 1 529 ? 7.538 19.373 5.056 1.00 53.16 529 ALA A O 1
ATOM 4269 N N . LEU A 1 530 ? 9.391 19.321 6.285 1.00 55.44 530 LEU A N 1
ATOM 4270 C CA . LEU A 1 530 ? 8.902 18.339 7.263 1.00 55.44 530 LEU A CA 1
ATOM 4271 C C . LEU A 1 530 ? 8.261 18.943 8.527 1.00 55.44 530 LEU A C 1
ATOM 4273 O O . LEU A 1 530 ? 7.784 18.187 9.375 1.00 55.44 530 LEU A O 1
ATOM 4277 N N . ARG A 1 531 ? 8.295 20.275 8.718 1.00 47.41 531 ARG A N 1
ATOM 4278 C CA . ARG A 1 531 ? 7.718 20.930 9.916 1.00 47.41 531 ARG A CA 1
ATOM 4279 C C . ARG A 1 531 ? 6.193 21.062 9.839 1.00 47.41 531 ARG A C 1
ATOM 4281 O O . ARG A 1 531 ? 5.548 21.121 10.884 1.00 47.41 531 ARG A O 1
ATOM 4288 N N . HIS A 1 532 ? 5.633 21.064 8.633 1.00 47.22 532 HIS A N 1
ATOM 4289 C CA . HIS A 1 532 ? 4.210 21.254 8.368 1.00 47.22 532 HIS A CA 1
ATOM 4290 C C . HIS A 1 532 ? 3.595 19.941 7.868 1.00 47.22 532 HIS A C 1
ATOM 4292 O O . HIS A 1 532 ? 3.201 19.811 6.719 1.00 47.22 532 HIS A O 1
ATOM 4298 N N . GLY A 1 533 ? 3.534 18.925 8.734 1.00 44.06 533 GLY A N 1
ATOM 4299 C CA . GLY A 1 533 ? 2.739 17.731 8.436 1.00 44.06 533 GLY A CA 1
ATOM 4300 C C . GLY A 1 533 ? 1.262 18.116 8.285 1.00 44.06 533 GLY A C 1
ATOM 4301 O O . GLY A 1 533 ? 0.678 18.630 9.238 1.00 44.06 533 GLY A O 1
ATOM 4302 N N . ALA A 1 534 ? 0.697 17.893 7.093 1.00 43.03 534 ALA A N 1
ATOM 4303 C CA . ALA A 1 534 ? -0.727 18.025 6.753 1.00 43.03 534 ALA A CA 1
ATOM 4304 C C . ALA A 1 534 ? -1.404 19.385 7.063 1.00 43.03 534 ALA A C 1
ATOM 4306 O O . ALA A 1 534 ? -2.615 19.418 7.260 1.00 43.03 534 ALA A O 1
ATOM 4307 N N . ARG A 1 535 ? -0.659 20.502 7.149 1.00 38.88 535 ARG A N 1
ATOM 4308 C CA . ARG A 1 535 ? -1.238 21.843 7.403 1.00 38.88 535 ARG A CA 1
ATOM 4309 C C . ARG A 1 535 ? -1.588 22.635 6.139 1.00 38.88 535 ARG A C 1
ATOM 4311 O O . ARG A 1 535 ? -2.551 23.385 6.184 1.00 38.88 535 ARG A O 1
ATOM 4318 N N . ASP A 1 536 ? -0.853 22.450 5.044 1.00 38.34 536 ASP A N 1
ATOM 4319 C CA . ASP A 1 536 ? -0.930 23.341 3.869 1.00 38.34 536 ASP A CA 1
ATOM 4320 C C . ASP A 1 536 ? -1.873 22.856 2.751 1.00 38.34 536 ASP A C 1
ATOM 4322 O O . ASP A 1 536 ? -1.965 23.494 1.712 1.00 38.34 536 ASP A O 1
ATOM 4326 N N . LEU A 1 537 ? -2.597 21.746 2.938 1.00 39.97 537 LEU A N 1
ATOM 4327 C CA . LEU A 1 537 ? -3.385 21.114 1.864 1.00 39.97 537 LEU A CA 1
ATOM 4328 C C . LEU A 1 537 ? -4.894 21.390 1.916 1.00 39.97 537 LEU A C 1
ATOM 4330 O O . LEU A 1 537 ? -5.670 20.610 1.376 1.00 39.97 537 LEU A O 1
ATOM 4334 N N . GLY A 1 538 ? -5.335 22.463 2.584 1.00 35.59 538 GLY A N 1
ATOM 4335 C CA . GLY A 1 538 ? -6.751 22.869 2.559 1.00 35.59 538 GLY A CA 1
ATOM 4336 C C . GLY A 1 538 ? -7.731 21.834 3.131 1.00 35.59 538 GLY A C 1
ATOM 4337 O O . GLY A 1 538 ? -8.940 21.965 2.958 1.00 35.59 538 GLY A O 1
ATOM 4338 N N . LEU A 1 539 ? -7.226 20.809 3.831 1.00 40.94 539 LEU A N 1
ATOM 4339 C CA . LEU A 1 539 ? -8.020 19.975 4.722 1.00 40.94 539 LEU A CA 1
ATOM 4340 C C . LEU A 1 539 ? -8.435 20.878 5.881 1.00 40.94 539 LEU A C 1
ATOM 4342 O O . LEU A 1 539 ? -7.711 20.972 6.877 1.00 40.94 539 LEU A O 1
ATOM 4346 N N . ASP A 1 540 ? -9.552 21.591 5.696 1.00 30.78 540 ASP A N 1
ATOM 4347 C CA . ASP A 1 540 ? -10.192 22.395 6.730 1.00 30.78 540 ASP A CA 1
ATOM 4348 C C . ASP A 1 540 ? -10.129 21.593 8.034 1.00 30.78 540 ASP A C 1
ATOM 4350 O O . ASP A 1 540 ? -10.613 20.451 8.084 1.00 30.78 540 ASP A O 1
ATOM 4354 N N . PRO A 1 541 ? -9.503 22.125 9.098 1.00 31.19 541 PRO A N 1
ATOM 4355 C CA . PRO A 1 541 ? -9.626 21.518 10.397 1.00 31.19 541 PRO A CA 1
ATOM 4356 C C . PRO A 1 541 ? -11.097 21.656 10.762 1.00 31.19 541 PRO A C 1
ATOM 4358 O O . PRO A 1 541 ? -11.525 22.695 11.260 1.00 31.19 541 PRO A O 1
ATOM 4361 N N . ILE A 1 542 ? -11.878 20.601 10.533 1.00 31.92 542 ILE A N 1
ATOM 4362 C CA . ILE A 1 542 ? -13.110 20.395 11.278 1.00 31.92 542 ILE A CA 1
ATOM 4363 C C . ILE A 1 542 ? -12.664 20.308 12.741 1.00 31.92 542 ILE A C 1
ATOM 4365 O O . ILE A 1 542 ? -12.167 19.289 13.215 1.00 31.92 542 ILE A O 1
ATOM 4369 N N . GLN A 1 543 ? -12.708 21.483 13.365 1.00 33.12 543 GLN A N 1
ATOM 4370 C CA . GLN A 1 543 ? -12.660 21.819 14.775 1.00 33.12 543 GLN A CA 1
ATOM 4371 C C . GLN A 1 543 ? -11.626 21.044 15.615 1.00 33.12 543 GLN A C 1
ATOM 4373 O O . GLN A 1 543 ? -11.845 19.946 16.115 1.00 33.12 543 GLN A O 1
ATOM 4378 N N . GLY A 1 544 ? -10.481 21.700 15.834 1.00 31.42 544 GLY A N 1
ATOM 4379 C CA . GLY A 1 544 ? -9.821 21.716 17.142 1.00 31.42 544 GLY A CA 1
ATOM 4380 C C . GLY A 1 544 ? -9.383 20.382 17.759 1.00 31.42 544 GLY A C 1
ATOM 4381 O O . GLY A 1 544 ? -9.814 20.064 18.857 1.00 31.42 544 GLY A O 1
ATOM 4382 N N . ALA A 1 545 ? -8.445 19.640 17.153 1.00 32.84 545 ALA A N 1
ATOM 4383 C CA . ALA A 1 545 ? -7.602 18.693 17.906 1.00 32.84 545 ALA A CA 1
ATOM 4384 C C . ALA A 1 545 ? -6.338 18.249 17.138 1.00 32.84 545 ALA A C 1
ATOM 4386 O O . ALA A 1 545 ? -6.404 17.450 16.202 1.00 32.84 545 ALA A O 1
ATOM 4387 N N . GLY A 1 546 ? -5.179 18.737 17.602 1.00 36.91 546 GLY A N 1
ATOM 4388 C CA . GLY A 1 546 ? -3.815 18.215 17.413 1.00 36.91 546 GLY A CA 1
ATOM 4389 C C . GLY A 1 546 ? -3.500 17.435 16.129 1.00 36.91 546 GLY A C 1
ATOM 4390 O O . GLY A 1 546 ? -3.627 16.208 16.088 1.00 36.91 546 GLY A O 1
ATOM 4391 N N . ALA A 1 547 ? -2.959 18.121 15.119 1.00 43.56 547 ALA A N 1
ATOM 4392 C CA . ALA A 1 547 ? -2.134 17.467 14.104 1.00 43.56 547 ALA A CA 1
ATOM 4393 C C . ALA A 1 547 ? -0.981 16.727 14.810 1.00 43.56 547 ALA A C 1
ATOM 4395 O O . ALA A 1 547 ? -0.323 17.292 15.691 1.00 43.56 547 ALA A O 1
ATOM 4396 N N . ILE A 1 548 ? -0.767 15.454 14.469 1.00 51.09 548 ILE A N 1
ATOM 4397 C CA . ILE A 1 548 ? 0.311 14.648 15.050 1.00 51.09 548 ILE A CA 1
ATOM 4398 C C . ILE A 1 548 ? 1.623 15.294 14.603 1.00 51.09 548 ILE A C 1
ATOM 4400 O O . ILE A 1 548 ? 1.961 15.277 13.423 1.00 51.09 548 ILE A O 1
ATOM 4404 N N . LYS A 1 549 ? 2.331 15.939 15.536 1.00 53.53 549 LYS A N 1
ATOM 4405 C CA . LYS A 1 549 ? 3.615 16.578 15.241 1.00 53.53 549 LYS A CA 1
ATOM 4406 C C . LYS A 1 549 ? 4.622 15.487 14.897 1.00 53.53 549 LYS A C 1
ATOM 4408 O O . LYS A 1 549 ? 4.879 14.615 15.726 1.00 53.53 549 LYS A O 1
ATOM 4413 N N . ASN A 1 550 ? 5.202 15.564 13.702 1.00 57.94 550 ASN A N 1
ATOM 4414 C CA . ASN A 1 550 ? 6.313 14.701 13.326 1.00 57.94 550 ASN A CA 1
ATOM 4415 C C . ASN A 1 550 ? 7.447 14.837 14.361 1.00 57.94 550 ASN A C 1
ATOM 4417 O O . ASN A 1 550 ? 7.749 15.959 14.792 1.00 57.94 550 ASN A O 1
ATOM 4421 N N . PRO A 1 551 ? 8.090 13.730 14.767 1.00 57.94 551 PRO A N 1
ATOM 4422 C CA . PRO A 1 551 ? 9.229 13.785 15.670 1.00 57.94 551 PRO A CA 1
ATOM 4423 C C . PRO A 1 551 ? 10.343 14.628 15.035 1.00 57.94 551 PRO A C 1
ATOM 4425 O O . PRO A 1 551 ? 10.753 14.405 13.900 1.00 57.94 551 PRO A O 1
ATOM 4428 N N . GLY A 1 552 ? 10.836 15.630 15.766 1.00 48.69 552 GLY A N 1
ATOM 4429 C CA . GLY A 1 552 ? 11.790 16.624 15.254 1.00 48.69 552 GLY A CA 1
ATOM 4430 C C . GLY A 1 552 ? 13.214 16.111 14.999 1.00 48.69 552 GLY A C 1
ATOM 4431 O O . GLY A 1 552 ? 14.101 16.917 14.730 1.00 48.69 552 GLY A O 1
ATOM 4432 N N . MET A 1 553 ? 13.459 14.803 15.097 1.00 50.88 553 MET A N 1
ATOM 4433 C CA . MET A 1 553 ? 14.793 14.200 15.085 1.00 50.88 553 MET A CA 1
ATOM 4434 C C . MET A 1 553 ? 15.089 13.559 13.726 1.00 50.88 553 MET A C 1
ATOM 4436 O O . MET A 1 553 ? 14.759 12.399 13.498 1.00 50.88 553 MET A O 1
ATOM 4440 N N . VAL A 1 554 ? 15.717 14.319 12.825 1.00 58.81 554 VAL A N 1
ATOM 4441 C CA . VAL A 1 554 ? 16.139 13.836 11.498 1.00 58.81 554 VAL A CA 1
ATOM 4442 C C . VAL A 1 554 ? 17.574 14.273 11.222 1.00 58.81 554 VAL A C 1
ATOM 4444 O O . VAL A 1 554 ? 17.942 15.404 11.545 1.00 58.81 554 VAL A O 1
ATOM 4447 N N . HIS A 1 555 ? 18.379 13.386 10.634 1.00 54.75 555 HIS A N 1
ATOM 4448 C CA . HIS A 1 555 ? 19.744 13.686 10.212 1.00 54.75 555 HIS A CA 1
ATOM 4449 C C . HIS A 1 555 ? 19.768 14.673 9.040 1.00 54.75 555 HIS A C 1
ATOM 4451 O O . HIS A 1 555 ? 19.023 14.517 8.071 1.00 54.75 555 HIS A O 1
ATOM 4457 N N . MET A 1 556 ? 20.651 15.669 9.122 1.00 56.38 556 MET A N 1
ATOM 4458 C CA . MET A 1 556 ? 20.892 16.624 8.045 1.00 56.38 556 MET A CA 1
ATOM 4459 C C . MET A 1 556 ? 22.085 16.160 7.205 1.00 56.38 556 MET A C 1
ATOM 4461 O O . MET A 1 556 ? 23.154 15.920 7.755 1.00 56.38 556 MET A O 1
ATOM 4465 N N . ALA A 1 557 ? 21.932 16.075 5.886 1.00 54.38 557 ALA A N 1
ATOM 4466 C CA . ALA A 1 557 ? 23.025 15.817 4.954 1.00 54.38 557 ALA A CA 1
ATOM 4467 C C . ALA A 1 557 ? 23.054 16.888 3.858 1.00 54.38 557 ALA A C 1
ATOM 4469 O O . ALA A 1 557 ? 22.009 17.287 3.332 1.00 54.38 557 ALA A O 1
ATOM 4470 N N . ARG A 1 558 ? 24.255 17.352 3.503 1.00 55.00 558 ARG A N 1
ATOM 4471 C CA . ARG A 1 558 ? 24.454 18.223 2.342 1.00 55.00 558 ARG A CA 1
ATOM 4472 C C . ARG A 1 558 ? 24.599 17.349 1.099 1.00 55.00 558 ARG A C 1
ATOM 4474 O O . ARG A 1 558 ? 25.547 16.578 1.024 1.00 55.00 558 ARG A O 1
ATOM 4481 N N . LYS A 1 559 ? 23.675 17.461 0.145 1.00 60.53 559 LYS A N 1
ATOM 4482 C CA . LYS A 1 559 ? 23.767 16.814 -1.176 1.00 60.53 559 LYS A CA 1
ATOM 4483 C C . LYS A 1 559 ? 23.379 17.836 -2.247 1.00 60.53 559 LYS A C 1
ATOM 4485 O O . LYS A 1 55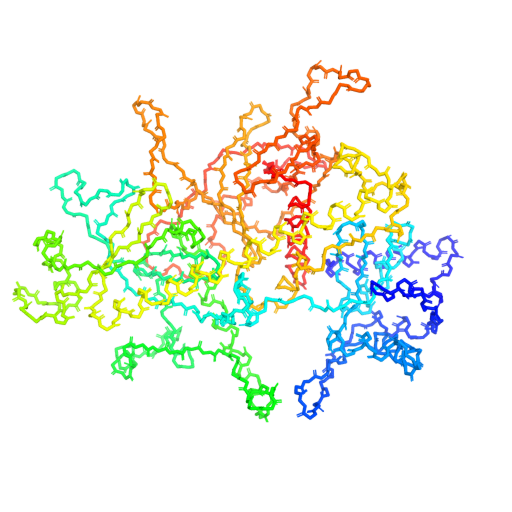9 ? 22.539 18.695 -1.989 1.00 60.53 559 LYS A O 1
ATOM 4490 N N . LEU A 1 560 ? 24.051 17.796 -3.403 1.00 57.00 560 LEU A N 1
ATOM 4491 C CA . LEU A 1 560 ? 23.846 18.742 -4.517 1.00 57.00 560 LEU A CA 1
ATOM 4492 C C . LEU A 1 560 ? 23.962 20.223 -4.093 1.00 57.00 560 LEU A C 1
ATOM 4494 O O . LEU A 1 560 ? 23.180 21.075 -4.497 1.00 57.00 560 LEU A O 1
ATOM 4498 N N . GLY A 1 561 ? 24.901 20.529 -3.191 1.00 57.66 561 GLY A N 1
ATOM 4499 C CA . GLY A 1 561 ? 25.119 21.885 -2.676 1.00 57.66 561 GLY A CA 1
ATOM 4500 C C . GLY A 1 561 ? 24.153 22.339 -1.570 1.00 57.66 561 GLY A C 1
ATOM 4501 O O . GLY A 1 561 ? 24.507 23.265 -0.837 1.00 57.66 561 GLY A O 1
ATOM 4502 N N . VAL A 1 562 ? 23.024 21.651 -1.349 1.00 61.84 562 VAL A N 1
ATOM 4503 C CA . VAL A 1 562 ? 21.961 22.041 -0.400 1.00 61.84 562 VAL A CA 1
ATOM 4504 C C . VAL A 1 562 ? 21.961 21.157 0.853 1.00 61.84 562 VAL A C 1
ATOM 4506 O O . VAL A 1 562 ? 22.140 19.943 0.784 1.00 61.84 562 VAL A O 1
ATOM 4509 N N . THR A 1 563 ? 21.759 21.759 2.033 1.00 61.31 563 THR A N 1
ATOM 4510 C CA . THR A 1 563 ? 21.616 21.019 3.304 1.00 61.31 563 THR A CA 1
ATOM 4511 C C . THR A 1 563 ? 20.171 20.573 3.511 1.00 61.31 563 THR A C 1
ATOM 4513 O O . THR A 1 563 ? 19.292 21.397 3.756 1.00 61.31 563 THR A O 1
ATOM 4516 N N . GLY A 1 564 ? 19.944 19.263 3.456 1.00 68.81 564 GLY A N 1
ATOM 4517 C CA . GLY A 1 564 ? 18.623 18.648 3.516 1.00 68.81 564 GLY A CA 1
ATOM 4518 C C . GLY A 1 564 ? 18.497 17.574 4.592 1.00 68.81 564 GLY A C 1
ATOM 4519 O O . GLY A 1 564 ? 19.481 17.211 5.230 1.00 68.81 564 GLY A O 1
ATOM 4520 N N . LYS A 1 565 ? 17.285 17.067 4.817 1.00 75.94 565 LYS A N 1
ATOM 4521 C CA . LYS A 1 565 ? 17.017 15.955 5.745 1.00 75.94 565 LYS A CA 1
ATOM 4522 C C . LYS A 1 565 ? 17.079 14.621 5.005 1.00 75.94 565 LYS A C 1
ATOM 4524 O O . LYS A 1 565 ? 16.523 14.529 3.918 1.00 75.94 565 LYS A O 1
ATOM 4529 N N . VAL A 1 566 ? 17.709 13.603 5.593 1.00 81.81 566 VAL A N 1
ATOM 4530 C CA . VAL A 1 566 ? 17.773 12.239 5.030 1.00 81.81 566 VAL A CA 1
ATOM 4531 C C . VAL A 1 566 ? 17.069 11.250 5.944 1.00 81.81 566 VAL A C 1
ATOM 4533 O O . VAL A 1 566 ? 17.320 11.227 7.150 1.00 81.81 566 VAL A O 1
ATOM 4536 N N . PHE A 1 567 ? 16.251 10.391 5.346 1.00 85.44 567 PHE A N 1
ATOM 4537 C CA . PHE A 1 567 ? 15.748 9.175 5.966 1.00 85.44 567 PHE A CA 1
ATOM 4538 C C . PHE A 1 567 ? 16.316 7.968 5.240 1.00 85.44 567 PHE A C 1
ATOM 4540 O O . PHE A 1 567 ? 16.116 7.834 4.038 1.00 85.44 567 PHE A O 1
ATOM 4547 N N . VAL A 1 568 ? 17.002 7.102 5.981 1.00 90.00 568 VAL A N 1
ATOM 4548 C CA . VAL A 1 568 ? 17.521 5.840 5.453 1.00 90.00 568 VAL A CA 1
ATOM 4549 C C . VAL A 1 568 ? 16.562 4.731 5.859 1.00 90.00 568 VAL A C 1
ATOM 4551 O O . VAL A 1 568 ? 16.292 4.551 7.056 1.00 90.00 568 VAL A O 1
ATOM 4554 N N . PHE A 1 569 ? 16.059 4.015 4.862 1.00 92.94 569 PHE A N 1
ATOM 4555 C CA . PHE A 1 569 ? 15.232 2.829 5.010 1.00 92.94 569 PHE A CA 1
ATOM 4556 C C . PHE A 1 569 ? 16.017 1.603 4.556 1.00 92.94 569 PHE A C 1
ATOM 4558 O O . PHE A 1 569 ? 16.763 1.659 3.585 1.00 92.94 569 PHE A O 1
ATOM 4565 N N . LEU A 1 570 ? 15.829 0.500 5.264 1.00 92.12 570 LEU A N 1
ATOM 4566 C CA . LEU A 1 570 ? 16.397 -0.809 4.987 1.00 92.12 570 LEU A CA 1
ATOM 4567 C C . LEU A 1 570 ? 15.232 -1.792 4.817 1.00 92.12 570 LEU A C 1
ATOM 4569 O O . LEU A 1 570 ? 14.377 -1.905 5.703 1.00 92.12 570 LEU A O 1
ATOM 4573 N N . ALA A 1 571 ? 15.191 -2.462 3.670 1.00 93.00 571 ALA A N 1
ATOM 4574 C CA . ALA A 1 571 ? 14.229 -3.512 3.348 1.00 93.00 571 ALA A CA 1
ATOM 4575 C C . ALA A 1 571 ? 14.754 -4.901 3.761 1.00 93.00 571 ALA A C 1
ATOM 4577 O O . ALA A 1 571 ? 15.925 -5.046 4.127 1.00 93.00 571 ALA A O 1
ATOM 4578 N N . ARG A 1 572 ? 13.904 -5.938 3.710 1.00 89.62 572 ARG A N 1
ATOM 4579 C CA . ARG A 1 572 ? 14.316 -7.319 4.025 1.00 89.62 572 ARG A CA 1
ATOM 4580 C C . ARG A 1 572 ? 15.297 -7.876 2.991 1.00 89.62 572 ARG A C 1
ATOM 4582 O O . ARG A 1 572 ? 16.230 -8.580 3.373 1.00 89.62 572 ARG A O 1
ATOM 4589 N N . SER A 1 573 ? 15.095 -7.522 1.719 1.00 89.31 573 SER A N 1
ATOM 4590 C CA . SER A 1 573 ? 15.813 -8.020 0.540 1.00 89.31 573 SER A CA 1
ATOM 4591 C C . SER A 1 573 ? 16.003 -6.925 -0.513 1.00 89.31 573 SER A C 1
ATOM 4593 O O . SER A 1 573 ? 15.340 -5.880 -0.459 1.00 89.31 573 SER A O 1
ATOM 4595 N N . ARG A 1 574 ? 16.889 -7.160 -1.493 1.00 88.44 574 ARG A N 1
ATOM 4596 C CA . ARG A 1 574 ? 17.068 -6.244 -2.639 1.00 88.44 574 ARG A CA 1
ATOM 4597 C C . ARG A 1 574 ? 15.765 -6.082 -3.423 1.00 88.44 574 ARG A C 1
ATOM 4599 O O . ARG A 1 574 ? 15.393 -4.969 -3.780 1.00 88.44 574 ARG A O 1
ATOM 4606 N N . GLN A 1 575 ? 15.048 -7.179 -3.651 1.00 87.00 575 GLN A N 1
ATOM 4607 C CA . GLN A 1 575 ? 13.774 -7.173 -4.377 1.00 87.00 575 GLN A CA 1
ATOM 4608 C C . GLN A 1 575 ? 12.723 -6.298 -3.693 1.00 87.00 575 GLN A C 1
ATOM 4610 O O . GLN A 1 575 ? 12.036 -5.517 -4.348 1.00 87.00 575 GLN A O 1
ATOM 4615 N N . GLU A 1 576 ? 12.621 -6.380 -2.363 1.00 89.38 576 GLU A N 1
ATOM 4616 C CA . GLU A 1 576 ? 11.698 -5.530 -1.613 1.00 89.38 576 GLU A CA 1
ATOM 4617 C C . GLU A 1 576 ? 12.126 -4.054 -1.677 1.00 89.38 576 GLU A C 1
ATOM 4619 O O . GLU A 1 576 ? 11.275 -3.187 -1.879 1.00 89.38 576 GLU A O 1
ATOM 4624 N N . ARG A 1 577 ? 13.432 -3.750 -1.586 1.00 91.25 577 ARG A N 1
ATOM 4625 C CA . ARG A 1 577 ? 13.955 -2.388 -1.812 1.00 91.25 577 ARG A CA 1
ATOM 4626 C C . ARG A 1 577 ? 13.518 -1.858 -3.177 1.00 91.25 577 ARG A C 1
ATOM 4628 O O . ARG A 1 577 ? 12.987 -0.752 -3.245 1.00 91.25 577 ARG A O 1
ATOM 4635 N N . GLU A 1 578 ? 13.732 -2.628 -4.242 1.00 88.12 578 GLU A N 1
ATOM 4636 C CA . GLU A 1 578 ? 13.366 -2.227 -5.605 1.00 88.12 578 GLU A CA 1
ATOM 4637 C C . GLU A 1 578 ? 11.868 -1.990 -5.757 1.00 88.12 578 GLU A C 1
ATOM 4639 O O . GLU A 1 578 ? 11.465 -0.995 -6.357 1.00 88.12 578 GLU A O 1
ATOM 4644 N N . PHE A 1 579 ? 11.039 -2.838 -5.151 1.00 88.25 579 PHE A N 1
ATOM 4645 C CA . PHE A 1 579 ? 9.595 -2.639 -5.119 1.00 88.25 579 PHE A CA 1
ATOM 4646 C C . PHE A 1 579 ? 9.211 -1.310 -4.443 1.00 88.25 579 PHE A C 1
ATOM 4648 O O . PHE A 1 579 ? 8.408 -0.544 -4.983 1.00 88.25 579 PHE A O 1
ATOM 4655 N N . TRP A 1 580 ? 9.820 -0.977 -3.301 1.00 91.81 580 TRP A N 1
ATOM 4656 C CA . TRP A 1 580 ? 9.588 0.305 -2.625 1.00 91.81 580 TRP A CA 1
ATOM 4657 C C . TRP A 1 580 ? 10.049 1.504 -3.452 1.00 91.81 580 TRP A C 1
ATOM 4659 O O . TRP A 1 580 ? 9.301 2.472 -3.601 1.00 91.81 580 TRP A O 1
ATOM 4669 N N . VAL A 1 581 ? 11.267 1.448 -3.994 1.00 90.38 581 VAL A N 1
ATOM 4670 C CA . VAL A 1 581 ? 11.842 2.529 -4.805 1.00 90.38 581 VAL A CA 1
ATOM 4671 C C . VAL A 1 581 ? 11.006 2.752 -6.061 1.00 90.38 581 VAL A C 1
ATOM 4673 O O . VAL A 1 581 ? 10.686 3.896 -6.374 1.00 90.38 581 VAL A O 1
ATOM 4676 N N . HIS A 1 582 ? 10.584 1.684 -6.740 1.00 86.88 582 HIS A N 1
ATOM 4677 C CA . HIS A 1 582 ? 9.745 1.774 -7.930 1.00 86.88 582 HIS A CA 1
ATOM 4678 C C . HIS A 1 582 ? 8.413 2.479 -7.639 1.00 86.88 582 HIS A C 1
ATOM 4680 O O . HIS A 1 582 ? 8.093 3.465 -8.301 1.00 86.88 582 HIS A O 1
ATOM 4686 N N . ASN A 1 583 ? 7.676 2.048 -6.609 1.00 88.31 583 ASN A N 1
ATOM 4687 C CA . ASN A 1 583 ? 6.398 2.670 -6.246 1.00 88.31 583 ASN A CA 1
ATOM 4688 C C . ASN A 1 583 ? 6.560 4.132 -5.790 1.00 88.31 583 ASN A C 1
ATOM 4690 O O . ASN A 1 583 ? 5.756 4.990 -6.153 1.00 88.31 583 ASN A O 1
ATOM 4694 N N . LEU A 1 584 ? 7.621 4.450 -5.038 1.00 89.62 584 LEU A N 1
ATOM 4695 C CA . LEU A 1 584 ? 7.922 5.831 -4.645 1.00 89.62 584 LEU A CA 1
ATOM 4696 C C . LEU A 1 584 ? 8.230 6.718 -5.856 1.00 89.62 584 LEU A C 1
ATOM 4698 O O . LEU A 1 584 ? 7.755 7.849 -5.928 1.00 89.62 584 LEU A O 1
ATOM 4702 N N . LEU A 1 585 ? 9.011 6.213 -6.814 1.00 86.56 585 LEU A N 1
ATOM 4703 C CA . LEU A 1 585 ? 9.323 6.936 -8.044 1.00 86.56 585 LEU A CA 1
ATOM 4704 C C . LEU A 1 585 ? 8.078 7.130 -8.912 1.00 86.56 585 LEU A C 1
ATOM 4706 O O . LEU A 1 585 ? 7.914 8.204 -9.490 1.00 86.56 585 LEU A O 1
ATOM 4710 N N . GLN A 1 586 ? 7.193 6.134 -9.009 1.00 83.25 586 GLN A N 1
ATOM 4711 C CA . GLN A 1 586 ? 5.908 6.285 -9.698 1.00 83.25 586 GLN A CA 1
ATOM 4712 C C . GLN A 1 586 ? 5.084 7.427 -9.091 1.00 83.25 586 GLN A C 1
ATOM 4714 O O . GLN A 1 586 ? 4.645 8.312 -9.826 1.00 83.25 586 GLN A O 1
ATOM 4719 N N . GLU A 1 587 ? 4.972 7.478 -7.763 1.00 84.75 587 GLU A N 1
ATOM 4720 C CA . GLU A 1 587 ? 4.251 8.550 -7.075 1.00 84.75 587 GLU A CA 1
ATOM 4721 C C . GLU A 1 587 ? 4.904 9.923 -7.242 1.00 84.75 587 GLU A C 1
ATOM 4723 O O . GLU A 1 587 ? 4.222 10.901 -7.540 1.00 84.75 587 GLU A O 1
ATOM 4728 N N . LEU A 1 588 ? 6.231 10.013 -7.131 1.00 83.38 588 LEU A N 1
ATOM 4729 C CA . LEU A 1 588 ? 6.965 11.256 -7.388 1.00 83.38 588 LEU A CA 1
ATOM 4730 C C . LEU A 1 588 ? 6.722 11.790 -8.800 1.00 83.38 588 LEU A C 1
ATOM 4732 O O . LEU A 1 588 ? 6.531 12.988 -9.007 1.00 83.38 588 LEU A O 1
ATOM 4736 N N . ASN A 1 589 ? 6.693 10.887 -9.779 1.00 77.44 589 ASN A N 1
ATOM 4737 C CA . ASN A 1 589 ? 6.406 11.237 -11.162 1.00 77.44 589 ASN A CA 1
ATOM 4738 C C . ASN A 1 589 ? 4.967 11.739 -11.353 1.00 77.44 589 ASN A C 1
ATOM 4740 O O . ASN A 1 589 ? 4.720 12.512 -12.279 1.00 77.44 589 ASN A O 1
ATOM 4744 N N . ARG A 1 590 ? 4.026 11.319 -10.502 1.00 76.38 590 ARG A N 1
ATOM 4745 C CA . ARG A 1 590 ? 2.631 11.763 -10.551 1.00 76.38 590 ARG A CA 1
ATOM 4746 C C . ARG A 1 590 ? 2.482 13.215 -10.095 1.00 76.38 590 ARG A C 1
ATOM 4748 O O . ARG A 1 590 ? 1.898 13.995 -10.832 1.00 76.38 590 ARG A O 1
ATOM 4755 N N . PHE A 1 591 ? 3.068 13.592 -8.954 1.00 67.81 591 PHE A N 1
ATOM 4756 C CA . PHE A 1 591 ? 2.974 14.967 -8.416 1.00 67.81 591 PHE A CA 1
ATOM 4757 C C . PHE A 1 591 ? 3.649 16.024 -9.269 1.00 67.81 591 PHE A C 1
ATOM 4759 O O . PHE A 1 591 ? 3.303 17.190 -9.201 1.00 67.81 591 PHE A O 1
ATOM 4766 N N . SER A 1 592 ? 4.615 15.620 -10.077 1.00 60.34 592 SER A N 1
ATOM 4767 C CA . SER A 1 592 ? 5.309 16.539 -10.968 1.00 60.34 592 SER A CA 1
ATOM 4768 C C . SER A 1 592 ? 4.569 16.895 -12.259 1.00 60.34 592 SER A C 1
ATOM 4770 O O . SER A 1 592 ? 5.162 17.529 -13.137 1.00 60.34 592 SER A O 1
ATOM 4772 N N . LYS A 1 593 ? 3.341 16.380 -12.422 1.00 47.25 593 LYS A N 1
ATOM 4773 C CA . LYS A 1 593 ? 2.458 16.730 -13.537 1.00 47.25 593 LYS A CA 1
ATOM 4774 C C . LYS A 1 593 ? 1.853 18.124 -13.405 1.00 47.25 593 LYS A C 1
ATOM 4776 O O . LYS A 1 593 ? 1.551 18.705 -14.446 1.00 47.25 593 LYS A O 1
ATOM 4781 N N . ASP A 1 594 ? 1.801 18.635 -12.180 1.00 33.16 594 ASP A N 1
ATOM 4782 C CA . ASP A 1 594 ? 1.438 20.005 -11.822 1.00 33.16 594 ASP A CA 1
ATOM 4783 C C . ASP A 1 594 ? 2.711 20.833 -11.559 1.00 33.16 594 ASP A C 1
ATOM 4785 O O . ASP A 1 594 ? 2.695 22.056 -11.832 1.00 33.16 594 ASP A O 1
#

Organism: NCBI:txid27326

Foldseek 3Di:
DAVVVLVVVVVVVVVVCVVVVDDQDQWDWAAEPPPRDIDIHGHDPVQLVQLLPQPPDWDWDDDLFEIDIDRGPRQVVVVVSLCVVLVDDPSVVSCVVAVAKFKWWFQFQDIGGDHGSSSVSSCCVVCVLRTHIYIGRAADDDQWDADPVRDTQGAFDKDKDKWKWQADQQLDQDDPNDGDIFIWIWIDFAQKIFIAHPLQDQDDFDLSCSVDPPDDVVVRVVPDDPDDDDDLFDADPRRDTPLVPDPVVVSSVVSVVVVLVSVLSRRLRTFWMFRLLQWPAKFFDALVVDDVVNQQCLCCVLVVDNDRDPPRQQSSQKMWTAGPVRRIIIIGDRTNVVSVVVRVRSVSSSVSSNSLVLVLVVLSVVQLVQQCVQVVDDPLCSQAQDSDSPRPDSPRGRYRNHLQHCCLVVVPGQFLDKDWKFKDFAQPDDTDIWIWTDGQQKIWTWHQFDADPPPRDTRHTNITGTAAIAGLQQKDKDAAPVCVVSHDPDPDPADVVRFDDWDADPSRDTHRYDFRLQKMKIKGLDPCNRQDSPPPPPPPPPDDDDDPGHDPRFDWDQDPNGIITMMMIGDPGSVVSSSVRSSSVSSNSVSSVD

InterPro domains:
  IPR001849 Pleckstrin homology domain [PS50003] (414-589)
  IPR001849 Pleckstrin homology domain [SM00233] (215-353)
  IPR001849 Pleckstrin homology domain [SM00233] (415-591)
  IPR011993 PH-like domain superfamily [G3DSA:2.30.29.30] (410-594)
  IPR039486 Mug56/Spo71, PH domain [PF15404] (416-593)
  IPR040345 Mug56/Spo71 [PTHR28076] (2-593)

pLDDT: mean 79.71, std 12.97, range [30.78, 96.12]

Radius of gyration: 26.3 Å; chains: 1; bounding box: 72×50×76 Å

Sequence (594 aa):
MNTRYTTVAHKWLYMIKEILNVEFFSTVSVTLANEGKQIRANIPANLVERSLVNAETVKLLQLPTGYSLENDTLLSFLKSKIDSHTRGGKGNDWANRNPNPAFCFRFYDRVEWALGGKSLVLQSQLYREKSCLEYRQLPSIPLYLRDSEGKAVPRPFSIEGFLARVTSTSGKEISKLRAFYKIQYFCTSESILFFSSIFRGIPPSPHNKLLEKNVEKESICNLLPAVYVKNSYEVDENDHFAGLRDTAFDGFENEALKEYSRKLQQIVGAKGMVDLCMISTVRPIPADSFQSRHLYFQLYLWYSSATTIEDATITDSGFEIELINGSRIKLLAPLRATRDEWVARLNDLSTFWKLYRARLTEAQANSKVSNMEHLRLEDFVDSNLSFGPDSLEVKNSVANDSAFNILGLSMSTCVLCSGYLYQKQKKHSNFSRYYVVLCPGYLLIFSLFRRSKVTGVWKATPYFERYMTIPISDCYVYSESSTQLDLVASQNIKNPGECDLPRLHPDGWKSSEEDYMRCFSIWFGGKRALRHGARDLGLDPIQGAGAIKNPGMVHMARKLGVTGKVFVFLARSRQEREFWVHNLLQELNRFSKD

Secondary structure (DSSP, 8-state):
--HHHHHHHHHHHHHHHHHHTPPPPSEEEEEETTT--EEEEEPPHHHHHHHHS-----EEEEPSSSEEEE--HHHHHHHHHHHHHHSSTTHHHHHHH-SSEEEEEEETTEEEE--SHHHHHHHHHHSTTT-EEEEEEPP---SEEE-TT--EEE-PPP-EEEEEE---TTS-SEETTEE--EEEEEEEETTEEEE--GGG-----GGGGGG-TTS-HHHHHHHS-SS----SS-B-TTS-BGGGTSTTHHHHHHHHHHHHHHHHHHHHT-SEEEEGGGEEEEEE--GGGS-HHHHHHHHHHHH---S----HHHHS-EEEEEETTS-EEEEE-SSHHHHHHHHHHHHHHHHHHHHHHHHHHHHHHHHHHHHHHHHT--HHHHHT---STT-TTGGG----TTTS-THHHH--SS--EEEEEEEESSTTSPPEEEEEEEETTEEEEEE--EE-TTT-PEEP-SSEEEEEEEESTTEEEEETHHHHTTSPPPSS-PPTT-PPPPEE-TTS-EE---TGGGEEEEEES-TTTTT-TTSSS-----S-----PPPS--EEEEETTEEEEEEEEE-SSHHHHHHHHHHHHHHHHHHTT-